Protein AF-A0A2V7RIJ1-F1 (afdb_monomer)

Nearest PDB structures (foldseek):
  3giq-assembly1_A  TM=8.135E-01  e=2.637E-15  Bordetella bronchiseptica
  1m7j-assembly1_A  TM=8.739E-01  e=8.100E-15  Alcaligenes faecalis
  1v4y-assembly1_A  TM=8.938E-01  e=9.046E-14  Alcaligenes faecalis
  1rk5-assembly1_A  TM=8.172E-01  e=2.488E-14  Alcaligenes faecalis
  6x9c-assembly3_B  TM=4.310E-01  e=3.043E-01  Sinorhizobium meliloti SM11

pLDDT: mean 78.29, std 29.38, range [21.95, 98.81]

Structure (mmCIF, N/CA/C/O backbone):
data_AF-A0A2V7RIJ1-F1
#
_entry.id   AF-A0A2V7RIJ1-F1
#
loop_
_atom_site.group_PDB
_atom_site.id
_atom_site.type_symbol
_atom_site.label_atom_id
_atom_site.label_alt_id
_atom_site.label_comp_id
_atom_site.label_asym_id
_atom_site.label_entity_id
_atom_site.label_seq_id
_atom_site.pdbx_PDB_ins_code
_atom_site.Cartn_x
_atom_site.Cartn_y
_atom_site.Cartn_z
_atom_site.occupancy
_atom_site.B_iso_or_equiv
_atom_site.auth_seq_id
_atom_site.auth_comp_id
_atom_site.auth_asym_id
_atom_site.auth_atom_id
_atom_site.pdbx_PDB_model_num
ATOM 1 N N . MET A 1 1 ? 10.942 -0.944 4.677 1.00 46.72 1 MET A N 1
ATOM 2 C CA . MET A 1 1 ? 10.047 -1.442 3.614 1.00 46.72 1 MET A CA 1
ATOM 3 C C . MET A 1 1 ? 9.969 -0.374 2.533 1.00 46.72 1 MET A C 1
ATOM 5 O O . MET A 1 1 ? 9.661 0.764 2.864 1.00 46.72 1 MET A O 1
ATOM 9 N N . GLY A 1 2 ? 10.325 -0.701 1.288 1.00 61.44 2 GLY A N 1
ATOM 10 C CA . GLY A 1 2 ? 10.375 0.238 0.151 1.00 61.44 2 GLY A CA 1
ATOM 11 C C . GLY A 1 2 ? 9.023 0.505 -0.530 1.00 61.44 2 GLY A C 1
ATOM 12 O O . GLY A 1 2 ? 8.982 1.146 -1.577 1.00 61.44 2 GLY A O 1
ATOM 13 N N . GLU A 1 3 ? 7.919 0.020 0.045 1.00 78.12 3 GLU A N 1
ATOM 14 C CA . GLU A 1 3 ? 6.551 0.164 -0.483 1.00 78.12 3 GLU A CA 1
ATOM 15 C C . GLU A 1 3 ? 6.153 1.623 -0.749 1.00 78.12 3 GLU A C 1
ATOM 17 O O . GLU A 1 3 ? 5.535 1.926 -1.767 1.00 78.12 3 GLU A O 1
ATOM 22 N N . GLY A 1 4 ? 6.544 2.536 0.147 1.00 83.19 4 GLY A N 1
ATOM 23 C CA . GLY A 1 4 ? 6.272 3.973 0.018 1.00 83.19 4 GLY A CA 1
ATOM 24 C C . GLY A 1 4 ? 7.165 4.699 -0.992 1.00 83.19 4 GLY A C 1
ATOM 25 O O . GLY A 1 4 ? 6.937 5.876 -1.258 1.00 83.19 4 GLY A O 1
ATOM 26 N N . GLY A 1 5 ? 8.157 4.003 -1.554 1.00 89.56 5 GLY A N 1
ATOM 27 C CA . GLY A 1 5 ? 9.127 4.544 -2.495 1.00 89.56 5 GLY A CA 1
ATOM 28 C C . GLY A 1 5 ? 10.206 5.397 -1.830 1.00 89.56 5 GLY A C 1
ATOM 29 O O . GLY A 1 5 ? 10.651 5.112 -0.713 1.00 89.56 5 GLY A O 1
ATOM 30 N N . THR A 1 6 ? 10.652 6.437 -2.528 1.00 90.81 6 THR A N 1
ATOM 31 C CA . THR A 1 6 ? 11.759 7.294 -2.092 1.00 90.81 6 THR A CA 1
ATOM 32 C C . THR A 1 6 ? 11.301 8.341 -1.070 1.00 90.81 6 THR A C 1
ATOM 34 O O . THR A 1 6 ? 10.175 8.830 -1.146 1.00 90.81 6 THR A O 1
ATOM 37 N N . PRO A 1 7 ? 12.175 8.790 -0.148 1.00 89.69 7 PRO A N 1
ATOM 38 C CA . PRO A 1 7 ? 11.827 9.843 0.815 1.00 89.69 7 PRO A CA 1
ATOM 39 C C . PRO A 1 7 ? 11.742 11.242 0.183 1.00 89.69 7 PRO A C 1
ATOM 41 O O . PRO A 1 7 ? 11.378 12.207 0.849 1.00 89.69 7 PRO A O 1
ATOM 44 N N . VAL A 1 8 ? 12.104 11.363 -1.095 1.00 94.94 8 VAL A N 1
ATOM 45 C CA . VAL A 1 8 ? 12.152 12.614 -1.855 1.00 94.94 8 VAL A CA 1
ATOM 46 C C . VAL A 1 8 ? 11.479 12.440 -3.221 1.00 94.94 8 VAL A C 1
ATOM 48 O O . VAL A 1 8 ? 11.416 11.314 -3.717 1.00 94.94 8 VAL A O 1
ATOM 51 N N . PRO A 1 9 ? 11.001 13.519 -3.867 1.00 96.31 9 PRO A N 1
ATOM 52 C CA . PRO A 1 9 ? 10.514 13.459 -5.245 1.00 96.31 9 PRO A CA 1
ATOM 53 C C . PRO A 1 9 ? 11.580 12.949 -6.226 1.00 96.31 9 PRO A C 1
ATOM 55 O O . PRO A 1 9 ? 12.776 13.089 -5.969 1.00 96.31 9 PRO A O 1
ATOM 58 N N . ALA A 1 10 ? 11.145 12.433 -7.380 1.00 97.25 10 ALA A N 1
ATOM 59 C CA . ALA A 1 10 ? 12.007 11.820 -8.399 1.00 97.25 10 ALA A CA 1
ATOM 60 C C . ALA A 1 10 ? 13.252 12.657 -8.755 1.00 97.25 10 ALA A C 1
ATOM 62 O O . ALA A 1 10 ? 14.366 12.143 -8.779 1.00 97.25 10 ALA A O 1
ATOM 63 N N . SER A 1 11 ? 13.087 13.969 -8.950 1.00 96.81 11 SER A N 1
ATOM 64 C CA . SER A 1 11 ? 14.173 14.889 -9.323 1.00 96.81 11 SER A CA 1
ATOM 65 C C . SER A 1 11 ? 15.230 15.107 -8.236 1.00 96.81 11 SER A C 1
ATOM 67 O O . SER A 1 11 ? 16.309 15.617 -8.524 1.00 96.81 11 SER A O 1
ATOM 69 N N . ARG A 1 12 ? 14.937 14.742 -6.984 1.00 97.75 12 ARG A N 1
ATOM 70 C CA . ARG A 1 12 ? 15.798 14.977 -5.814 1.00 97.75 12 ARG A CA 1
ATOM 71 C C . ARG A 1 12 ? 16.495 13.712 -5.320 1.00 97.75 12 ARG A C 1
ATOM 73 O O . ARG A 1 12 ? 17.303 13.796 -4.397 1.00 97.75 12 ARG A O 1
ATOM 80 N N . ILE A 1 13 ? 16.221 12.560 -5.934 1.00 97.31 13 ILE A N 1
ATOM 81 C CA . ILE A 1 13 ? 16.884 11.288 -5.616 1.00 97.31 13 ILE A CA 1
ATOM 82 C C . ILE A 1 13 ? 18.421 11.407 -5.681 1.00 97.31 13 ILE A C 1
ATOM 84 O O . ILE A 1 13 ? 19.058 10.974 -4.718 1.00 97.31 13 ILE A O 1
ATOM 88 N N . PRO A 1 14 ? 19.044 12.054 -6.693 1.00 97.31 14 PRO A N 1
ATOM 89 C CA . PRO A 1 14 ? 20.505 12.135 -6.758 1.00 97.31 14 PRO A CA 1
ATOM 90 C C . PRO A 1 14 ? 21.103 12.907 -5.578 1.00 97.31 14 PRO A C 1
ATOM 92 O O . PRO A 1 14 ? 22.122 12.516 -5.016 1.00 97.31 14 PRO A O 1
ATOM 95 N N . GLU A 1 15 ? 20.443 13.983 -5.146 1.00 97.50 15 GLU A N 1
ATOM 96 C CA . GLU A 1 15 ? 20.884 14.771 -3.993 1.00 97.50 15 GLU A CA 1
ATOM 97 C C . GLU A 1 15 ? 20.716 14.018 -2.669 1.00 97.50 15 GLU A C 1
ATOM 99 O O . GLU A 1 15 ? 21.531 14.165 -1.750 1.00 97.50 15 GLU A O 1
ATOM 104 N N . TYR A 1 16 ? 19.660 13.206 -2.567 1.00 96.69 16 TYR A N 1
ATOM 105 C CA . TYR A 1 16 ? 19.445 12.330 -1.424 1.00 96.69 16 TYR A CA 1
ATOM 106 C C . TYR A 1 16 ? 20.556 11.277 -1.333 1.00 96.69 16 TYR A C 1
ATOM 108 O O . TYR A 1 16 ? 21.188 11.165 -0.283 1.00 96.69 16 TYR A O 1
ATOM 116 N N . PHE A 1 17 ? 20.877 10.594 -2.436 1.00 96.25 17 PHE A N 1
ATOM 117 C CA . PHE A 1 17 ? 21.990 9.638 -2.486 1.00 96.25 17 PHE A CA 1
ATOM 118 C C . PHE A 1 17 ? 23.332 10.300 -2.174 1.00 96.25 17 PHE A C 1
ATOM 120 O O . PHE A 1 17 ? 24.037 9.832 -1.285 1.00 96.25 17 PHE A O 1
ATOM 127 N N . ALA A 1 18 ? 23.631 11.456 -2.774 1.00 97.06 18 ALA A N 1
ATOM 128 C CA . ALA A 1 18 ? 24.848 12.206 -2.469 1.00 97.06 18 ALA A CA 1
ATOM 129 C C . ALA A 1 18 ? 24.933 12.612 -0.986 1.00 97.06 18 ALA A C 1
ATOM 131 O O . ALA A 1 18 ? 26.020 12.742 -0.425 1.00 97.06 18 ALA A O 1
ATOM 132 N N . THR A 1 19 ? 23.795 12.844 -0.326 1.00 97.38 19 THR A N 1
ATOM 133 C CA . THR A 1 19 ? 23.766 13.134 1.113 1.00 97.38 19 THR A CA 1
ATOM 134 C C . THR A 1 19 ? 24.078 11.897 1.946 1.00 97.38 19 THR A C 1
ATOM 136 O O . THR A 1 19 ? 24.895 12.006 2.860 1.00 97.38 19 THR A O 1
ATOM 139 N N . LEU A 1 20 ? 23.509 10.736 1.607 1.00 96.19 20 LEU A N 1
ATOM 140 C CA . LEU A 1 20 ? 23.839 9.468 2.267 1.00 96.19 20 LEU A CA 1
ATOM 141 C C . LEU A 1 20 ? 25.321 9.106 2.089 1.00 96.19 20 LEU A C 1
ATOM 143 O O . LEU A 1 20 ? 25.975 8.717 3.053 1.00 96.19 20 LEU A O 1
ATOM 147 N N . GLU A 1 21 ? 25.870 9.297 0.888 1.00 96.25 21 GLU A N 1
ATOM 148 C CA . GLU A 1 21 ? 27.288 9.058 0.594 1.00 96.25 21 GLU A CA 1
ATOM 149 C C . GLU A 1 21 ? 28.208 9.969 1.413 1.00 96.25 21 GLU A C 1
ATOM 151 O O . GLU A 1 21 ? 29.161 9.490 2.024 1.00 96.25 21 GLU A O 1
ATOM 156 N N . ARG A 1 22 ? 27.910 11.277 1.481 1.00 97.81 22 ARG A N 1
ATOM 157 C CA . ARG A 1 22 ? 28.704 12.227 2.280 1.00 97.81 22 ARG A CA 1
ATOM 158 C C . ARG A 1 22 ? 28.637 11.945 3.777 1.00 97.81 22 ARG A C 1
ATOM 160 O O . ARG A 1 22 ? 29.628 12.152 4.469 1.00 97.81 22 ARG A O 1
ATOM 167 N N . GLN A 1 23 ? 27.465 11.570 4.287 1.00 97.19 23 GLN A N 1
ATOM 168 C CA . GLN A 1 23 ? 27.281 11.283 5.712 1.00 97.19 23 GLN A CA 1
ATOM 169 C C . GLN A 1 23 ? 27.906 9.943 6.108 1.00 97.19 23 GLN A C 1
ATOM 171 O O . GLN A 1 23 ? 28.326 9.784 7.252 1.00 97.19 23 GLN A O 1
ATOM 176 N N . GLY A 1 24 ? 27.988 9.008 5.160 1.00 96.44 24 GLY A N 1
ATOM 177 C CA . GLY A 1 24 ? 28.301 7.617 5.430 1.00 96.44 24 GLY A CA 1
ATOM 178 C C . GLY A 1 24 ? 27.104 6.910 6.066 1.00 96.44 24 GLY A C 1
ATOM 179 O O . GLY A 1 24 ? 26.489 7.393 7.016 1.00 96.44 24 GLY A O 1
ATOM 180 N N . ILE A 1 25 ? 26.775 5.732 5.548 1.00 96.44 25 ILE A N 1
ATOM 181 C CA . ILE A 1 25 ? 25.744 4.852 6.102 1.00 96.44 25 ILE A CA 1
ATOM 182 C C . ILE A 1 25 ? 26.328 3.463 6.347 1.00 96.44 25 ILE A C 1
ATOM 184 O O . ILE A 1 25 ? 27.273 3.046 5.682 1.00 96.44 25 ILE A O 1
ATOM 188 N N . SER A 1 26 ? 25.782 2.746 7.328 1.00 96.56 26 SER A N 1
ATOM 189 C CA . SER A 1 26 ? 26.314 1.449 7.769 1.00 96.56 26 SER A CA 1
ATOM 190 C C . SER A 1 26 ? 25.997 0.287 6.826 1.00 96.56 26 SER A C 1
ATOM 192 O O . SER A 1 26 ? 26.618 -0.769 6.931 1.00 96.56 26 SER A O 1
ATOM 194 N N . ILE A 1 27 ? 25.029 0.461 5.926 1.00 94.62 27 ILE A N 1
ATOM 195 C CA . ILE A 1 27 ? 24.566 -0.559 4.985 1.00 94.62 27 ILE A CA 1
ATOM 196 C C . ILE A 1 27 ? 24.468 0.029 3.582 1.00 94.62 27 ILE A C 1
ATOM 198 O O . ILE A 1 27 ? 24.229 1.223 3.424 1.00 94.62 27 ILE A O 1
ATOM 202 N N . ASN A 1 28 ? 24.590 -0.821 2.562 1.00 94.00 28 ASN A N 1
ATOM 203 C CA . ASN A 1 28 ? 24.234 -0.428 1.201 1.00 94.00 28 ASN A CA 1
ATOM 204 C C . ASN A 1 28 ? 22.753 -0.030 1.151 1.00 94.00 28 ASN A C 1
ATOM 206 O O . ASN A 1 28 ? 21.915 -0.656 1.805 1.00 94.00 28 ASN A O 1
ATOM 210 N N . PHE A 1 29 ? 22.433 0.985 0.353 1.00 92.81 29 PHE A N 1
ATOM 211 C CA . PHE A 1 29 ? 21.076 1.499 0.223 1.00 92.81 29 PHE A CA 1
ATOM 212 C C . PHE A 1 29 ? 20.599 1.415 -1.224 1.00 92.81 29 PHE A C 1
ATOM 214 O O . PHE A 1 29 ? 21.276 1.871 -2.140 1.00 92.81 29 PHE A O 1
ATOM 221 N N . GLY A 1 30 ? 19.408 0.851 -1.405 1.00 91.56 30 GLY A N 1
ATOM 222 C CA . GLY A 1 30 ? 18.678 0.819 -2.665 1.00 91.56 30 GLY A CA 1
ATOM 223 C C . GLY A 1 30 ? 17.206 1.107 -2.398 1.00 91.56 30 GLY A C 1
ATOM 224 O O . GLY A 1 30 ? 16.693 0.823 -1.313 1.00 91.56 30 GLY A O 1
ATOM 225 N N . THR A 1 31 ? 16.524 1.718 -3.361 1.00 93.50 31 THR A N 1
ATOM 226 C CA . THR A 1 31 ? 15.135 2.146 -3.185 1.00 93.50 31 THR A CA 1
ATOM 227 C C . THR A 1 31 ? 14.350 2.032 -4.484 1.00 93.50 31 THR A C 1
ATOM 229 O O . THR A 1 31 ? 14.890 2.223 -5.574 1.00 93.50 31 THR A O 1
ATOM 232 N N . TYR A 1 32 ? 13.069 1.704 -4.352 1.00 96.44 32 TYR A N 1
ATOM 233 C CA . TYR A 1 32 ? 12.091 1.789 -5.429 1.00 96.44 32 TYR A CA 1
ATOM 234 C C . TYR A 1 32 ? 11.527 3.208 -5.494 1.00 96.44 32 TYR A C 1
ATOM 236 O O . TYR A 1 32 ? 11.519 3.921 -4.490 1.00 96.44 32 TYR A O 1
ATOM 244 N N . PHE A 1 33 ? 10.980 3.597 -6.640 1.00 98.12 33 PHE A N 1
ATOM 245 C CA . PHE A 1 33 ? 10.096 4.753 -6.717 1.00 98.12 33 PHE A CA 1
ATOM 246 C C . PHE A 1 33 ? 8.644 4.279 -6.727 1.00 98.12 33 PHE A C 1
ATOM 248 O O . PHE A 1 33 ? 8.286 3.374 -7.481 1.00 98.12 33 PHE A O 1
ATOM 255 N N . SER A 1 34 ? 7.801 4.855 -5.872 1.00 97.44 34 SER A N 1
ATOM 256 C CA . SER A 1 34 ? 6.425 4.379 -5.739 1.00 97.44 34 SER A CA 1
ATOM 257 C C . SER A 1 34 ? 5.535 4.969 -6.826 1.00 97.44 34 SER A C 1
ATOM 259 O O . SER A 1 34 ? 5.534 6.179 -7.060 1.00 97.44 34 SER A O 1
ATOM 261 N N . GLU A 1 35 ? 4.696 4.133 -7.434 1.00 97.75 35 GLU A N 1
ATOM 262 C CA . GLU A 1 35 ? 3.604 4.573 -8.310 1.00 97.75 35 GLU A CA 1
ATOM 263 C C . GLU A 1 35 ? 2.740 5.640 -7.627 1.00 97.75 35 GLU A C 1
ATOM 265 O O . GLU A 1 35 ? 2.376 6.639 -8.248 1.00 97.75 35 GLU A O 1
ATOM 270 N N . THR A 1 36 ? 2.506 5.505 -6.319 1.00 96.62 36 THR A N 1
ATOM 271 C CA . THR A 1 36 ? 1.724 6.474 -5.548 1.00 96.62 36 THR A CA 1
ATOM 272 C C . THR A 1 36 ? 2.365 7.857 -5.549 1.00 96.62 36 THR A C 1
ATOM 274 O O . THR A 1 36 ? 1.645 8.853 -5.578 1.00 96.62 36 THR A O 1
ATOM 277 N N . GLN A 1 37 ? 3.700 7.954 -5.552 1.00 97.44 37 GLN A N 1
ATOM 278 C CA . GLN A 1 37 ? 4.382 9.248 -5.643 1.00 97.44 37 GLN A CA 1
ATOM 279 C C . GLN A 1 37 ? 4.120 9.912 -7.002 1.00 97.44 37 GLN A C 1
ATOM 281 O O . GLN A 1 37 ? 3.815 11.104 -7.041 1.00 97.44 37 GLN A O 1
ATOM 286 N N . ALA A 1 38 ? 4.173 9.150 -8.103 1.00 98.00 38 ALA A N 1
ATOM 287 C CA . ALA A 1 38 ? 3.841 9.659 -9.436 1.00 98.00 38 ALA A CA 1
ATOM 288 C C . ALA A 1 38 ? 2.364 10.074 -9.532 1.00 98.00 38 ALA A C 1
ATOM 290 O O . ALA A 1 38 ? 2.054 11.177 -9.986 1.00 98.00 38 ALA A O 1
ATOM 291 N N . ARG A 1 39 ? 1.453 9.224 -9.044 1.00 97.69 39 ARG A N 1
ATOM 292 C CA . ARG A 1 39 ? 0.009 9.482 -9.045 1.00 97.69 39 ARG A CA 1
ATOM 293 C C . ARG A 1 39 ? -0.350 10.718 -8.228 1.00 97.69 39 ARG A C 1
ATOM 295 O O . ARG A 1 39 ? -1.073 11.578 -8.720 1.00 97.69 39 ARG A O 1
ATOM 302 N N . VAL A 1 40 ? 0.195 10.863 -7.019 1.00 97.12 40 VAL A N 1
ATOM 303 C CA . VAL A 1 40 ? -0.053 12.036 -6.163 1.00 97.12 40 VAL A CA 1
ATOM 304 C C . VAL A 1 40 ? 0.496 13.318 -6.779 1.00 97.12 40 VAL A C 1
ATOM 306 O O . VAL A 1 40 ? -0.172 14.346 -6.709 1.00 97.12 40 VAL A O 1
ATOM 309 N N . ALA A 1 41 ? 1.663 13.271 -7.425 1.00 97.75 41 ALA A N 1
ATOM 310 C CA . ALA A 1 41 ? 2.236 14.441 -8.086 1.00 97.75 41 ALA A CA 1
ATOM 311 C C . ALA A 1 41 ? 1.367 14.975 -9.243 1.00 97.75 41 ALA A C 1
ATOM 313 O O . ALA A 1 41 ? 1.455 16.155 -9.575 1.00 97.75 41 ALA A O 1
ATOM 314 N N . VAL A 1 42 ? 0.532 14.126 -9.854 1.00 98.25 42 VAL A N 1
ATOM 315 C CA . VAL A 1 42 ? -0.260 14.479 -11.041 1.00 98.25 42 VAL A CA 1
ATOM 316 C C . VAL A 1 42 ? -1.753 14.644 -10.740 1.00 98.25 42 VAL A C 1
ATOM 318 O O . VAL A 1 42 ? -2.359 15.610 -11.198 1.00 98.25 42 VAL A O 1
ATOM 321 N N . LEU A 1 43 ? -2.347 13.724 -9.976 1.00 97.50 43 LEU A N 1
ATOM 322 C CA . LEU A 1 43 ? -3.785 13.666 -9.677 1.00 97.50 43 LEU A CA 1
ATOM 323 C C . LEU A 1 43 ? -4.111 14.085 -8.237 1.00 97.50 43 LEU A C 1
ATOM 325 O O . LEU A 1 43 ? -5.285 14.138 -7.854 1.00 97.50 43 LEU A O 1
ATOM 329 N N . GLY A 1 44 ? -3.099 14.307 -7.396 1.00 96.31 44 GLY A N 1
ATOM 330 C CA . GLY A 1 44 ? -3.298 14.368 -5.955 1.00 96.31 44 GLY A CA 1
ATOM 331 C C . GLY A 1 44 ? -3.869 13.049 -5.423 1.00 96.31 44 GLY A C 1
ATOM 332 O O . GLY A 1 44 ? -3.471 11.958 -5.825 1.00 96.31 44 GLY A O 1
ATOM 333 N N . ARG A 1 45 ? -4.827 13.133 -4.498 1.00 95.12 45 ARG A N 1
ATOM 334 C CA . ARG A 1 45 ? -5.450 11.960 -3.853 1.00 95.12 45 ARG A CA 1
ATOM 335 C C . ARG A 1 45 ? -6.856 11.656 -4.384 1.00 95.12 45 ARG A C 1
ATOM 337 O O . ARG A 1 45 ? -7.703 11.183 -3.627 1.00 95.12 45 ARG A O 1
ATOM 344 N N . SER A 1 46 ? -7.116 11.971 -5.653 1.00 95.62 46 SER A N 1
ATOM 345 C CA . SER A 1 46 ? -8.420 11.765 -6.299 1.00 95.62 46 SER A CA 1
ATOM 346 C C . SER A 1 46 ? -8.658 10.295 -6.679 1.00 95.62 46 SER A C 1
ATOM 348 O O . SER A 1 46 ? -7.746 9.604 -7.153 1.00 95.62 46 SER A O 1
ATOM 350 N N . ALA A 1 47 ? -9.893 9.818 -6.491 1.00 95.56 47 ALA A N 1
ATOM 351 C CA . ALA A 1 47 ? -10.315 8.453 -6.801 1.00 95.56 47 ALA A CA 1
ATOM 352 C C . ALA A 1 47 ? -10.907 8.354 -8.218 1.00 95.56 47 ALA A C 1
ATOM 354 O O . ALA A 1 47 ? -12.058 7.976 -8.416 1.00 95.56 47 ALA A O 1
ATOM 355 N N . ARG A 1 48 ? -10.102 8.706 -9.227 1.00 95.50 48 ARG A N 1
ATOM 356 C CA . ARG A 1 48 ? -10.473 8.627 -10.649 1.00 95.50 48 ARG A CA 1
ATOM 357 C C . ARG A 1 48 ? -9.344 8.071 -11.505 1.00 95.50 48 ARG A C 1
ATOM 359 O O . ARG A 1 48 ? -8.183 8.108 -11.101 1.00 95.50 48 ARG A O 1
ATOM 366 N N . ALA A 1 49 ? -9.665 7.636 -12.716 1.00 96.69 49 ALA A N 1
ATOM 367 C CA . ALA A 1 49 ? -8.645 7.335 -13.713 1.00 96.69 49 ALA A CA 1
ATOM 368 C C . ALA A 1 49 ? -7.908 8.622 -14.162 1.00 96.69 49 ALA A C 1
ATOM 370 O O . ALA A 1 49 ? -8.528 9.695 -14.231 1.00 96.69 49 ALA A O 1
ATOM 371 N N . PRO A 1 50 ? -6.602 8.544 -14.473 1.00 97.94 50 PRO A N 1
ATOM 372 C CA . PRO A 1 50 ? -5.901 9.619 -15.162 1.00 97.94 50 PRO A CA 1
ATOM 373 C C . PRO A 1 50 ? -6.422 9.775 -16.594 1.00 97.94 50 PRO A C 1
ATOM 375 O O . PRO A 1 50 ? -6.750 8.802 -17.270 1.00 97.94 50 PRO A O 1
ATOM 378 N N . SER A 1 51 ? -6.457 11.014 -17.079 1.00 98.38 51 SER A N 1
ATOM 379 C CA . SER A 1 51 ? -6.502 11.291 -18.518 1.00 98.38 51 SER A CA 1
ATOM 380 C C . SER A 1 51 ? -5.202 10.839 -19.194 1.00 98.38 51 SER A C 1
ATOM 382 O O . SER A 1 51 ? -4.185 10.644 -18.528 1.00 98.38 51 SER A O 1
ATOM 384 N N . ALA A 1 52 ? -5.193 10.735 -20.526 1.00 98.31 52 ALA A N 1
ATOM 385 C CA . ALA A 1 52 ? -3.988 10.357 -21.274 1.00 98.31 52 ALA A CA 1
ATOM 386 C C . ALA A 1 52 ? -2.785 11.269 -20.952 1.00 98.31 52 ALA A C 1
ATOM 388 O O . ALA A 1 52 ? -1.710 10.783 -20.615 1.00 98.31 52 ALA A O 1
ATOM 389 N N . ALA A 1 53 ? -2.993 12.591 -20.929 1.00 98.62 53 ALA A N 1
ATOM 390 C CA . ALA A 1 53 ? -1.940 13.556 -20.603 1.00 98.62 53 ALA A CA 1
ATOM 391 C C . ALA A 1 53 ? -1.468 13.479 -19.137 1.00 98.62 53 ALA A C 1
ATOM 393 O O . ALA A 1 53 ? -0.334 13.832 -18.817 1.00 98.62 53 ALA A O 1
ATOM 394 N N . GLU A 1 54 ? -2.328 13.052 -18.212 1.00 98.69 54 GLU A N 1
ATOM 395 C CA . GLU A 1 54 ? -1.930 12.788 -16.825 1.00 98.69 54 GLU A CA 1
ATOM 396 C C . GLU A 1 54 ? -1.115 11.501 -16.713 1.00 98.69 54 GLU A C 1
ATOM 398 O O . GLU A 1 54 ? -0.070 11.504 -16.064 1.00 98.69 54 GLU A O 1
ATOM 403 N N . LEU A 1 55 ? -1.539 10.435 -17.391 1.00 98.81 55 LEU A N 1
ATOM 404 C CA . LEU A 1 55 ? -0.811 9.172 -17.426 1.00 98.81 55 LEU A CA 1
ATOM 405 C C . LEU A 1 55 ? 0.589 9.353 -18.029 1.00 98.81 55 LEU A C 1
ATOM 407 O O . LEU A 1 55 ? 1.566 8.860 -17.468 1.00 98.81 55 LEU A O 1
ATOM 411 N N . ASP A 1 56 ? 0.717 10.131 -19.104 1.00 98.81 56 ASP A N 1
ATOM 412 C CA . ASP A 1 56 ? 2.019 10.448 -19.699 1.00 98.81 56 ASP A CA 1
ATOM 413 C C . ASP A 1 56 ? 2.929 11.223 -18.738 1.00 98.81 56 ASP A C 1
ATOM 415 O O . ASP A 1 56 ? 4.125 10.940 -18.648 1.00 98.81 56 ASP A O 1
ATOM 419 N N . ARG A 1 57 ? 2.372 12.141 -17.937 1.00 98.81 57 ARG A N 1
ATOM 420 C CA . ARG A 1 57 ? 3.136 12.818 -16.877 1.00 98.81 57 ARG A CA 1
ATOM 421 C C . ARG A 1 57 ? 3.577 11.852 -15.777 1.00 98.81 57 ARG A C 1
ATOM 423 O O . ARG A 1 57 ? 4.717 11.940 -15.329 1.00 98.81 57 ARG A O 1
ATOM 430 N N . MET A 1 58 ? 2.723 10.915 -15.362 1.00 98.75 58 MET A N 1
ATOM 431 C CA . MET A 1 58 ? 3.094 9.886 -14.379 1.00 98.75 58 MET A CA 1
ATOM 432 C C . MET A 1 58 ? 4.238 9.003 -14.897 1.00 98.75 58 MET A C 1
ATOM 434 O O . MET A 1 58 ? 5.202 8.755 -14.171 1.00 98.75 58 MET A O 1
ATOM 438 N N . ARG A 1 59 ? 4.176 8.595 -16.172 1.00 98.81 59 ARG A N 1
ATOM 439 C CA . ARG A 1 59 ? 5.239 7.841 -16.859 1.00 98.81 59 ARG A CA 1
ATOM 440 C C . ARG A 1 59 ? 6.552 8.621 -16.909 1.00 98.81 59 ARG A C 1
ATOM 442 O O . ARG A 1 59 ? 7.597 8.061 -16.597 1.00 98.81 59 ARG A O 1
ATOM 449 N N . ALA A 1 60 ? 6.505 9.915 -17.228 1.00 98.81 60 ALA A N 1
ATOM 450 C CA . ALA A 1 60 ? 7.692 10.771 -17.258 1.00 98.81 60 ALA A CA 1
ATOM 451 C C . ALA A 1 60 ? 8.352 10.926 -15.873 1.00 98.81 60 ALA A C 1
ATOM 453 O O . ALA A 1 60 ? 9.580 10.934 -15.761 1.00 98.81 60 ALA A O 1
ATOM 454 N N . ILE A 1 61 ? 7.553 11.010 -14.802 1.00 98.75 61 ILE A N 1
ATOM 455 C CA . ILE A 1 61 ? 8.069 11.040 -13.425 1.00 98.75 61 ILE A CA 1
ATOM 456 C C . ILE A 1 61 ? 8.760 9.714 -13.077 1.00 98.75 61 ILE A C 1
ATOM 458 O O . ILE A 1 61 ? 9.837 9.735 -12.482 1.00 98.75 61 ILE A O 1
ATOM 462 N N . MET A 1 62 ? 8.177 8.577 -13.471 1.00 98.7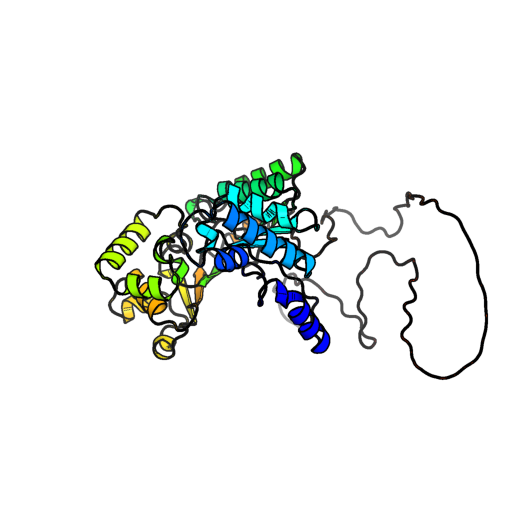5 62 MET A N 1
ATOM 463 C CA . MET A 1 62 ? 8.786 7.259 -13.269 1.00 98.75 62 MET A CA 1
ATOM 464 C C . MET A 1 62 ? 10.110 7.113 -14.037 1.00 98.75 62 MET A C 1
ATOM 466 O O . MET A 1 62 ? 11.108 6.721 -13.439 1.00 98.75 62 MET A O 1
ATOM 470 N N . ASP A 1 63 ? 10.162 7.495 -15.321 1.00 98.69 63 ASP A N 1
ATOM 471 C CA . ASP A 1 63 ? 11.411 7.509 -16.108 1.00 98.69 63 ASP A CA 1
ATOM 472 C C . ASP A 1 63 ? 12.484 8.386 -15.437 1.00 98.69 63 ASP A C 1
ATOM 474 O O . ASP A 1 63 ? 13.622 7.949 -15.259 1.00 98.69 63 ASP A O 1
ATOM 478 N N . THR A 1 64 ? 12.104 9.578 -14.958 1.00 98.69 64 THR A N 1
ATOM 479 C CA . THR A 1 64 ? 13.007 10.467 -14.207 1.00 98.69 64 THR A CA 1
ATOM 480 C C . THR A 1 64 ? 13.565 9.776 -12.961 1.00 98.69 64 THR A C 1
ATOM 482 O O . THR A 1 64 ? 14.767 9.839 -12.709 1.00 98.69 64 THR A O 1
ATOM 485 N N . ALA A 1 65 ? 12.714 9.100 -12.185 1.00 98.50 65 ALA A N 1
ATOM 486 C CA . ALA A 1 65 ? 13.134 8.416 -10.967 1.00 98.50 65 ALA A CA 1
ATOM 487 C C . ALA A 1 65 ? 14.092 7.250 -11.253 1.00 98.50 65 ALA A C 1
ATOM 489 O O . ALA A 1 65 ? 15.094 7.083 -10.557 1.00 98.50 65 ALA A O 1
ATOM 490 N N . MET A 1 66 ? 13.818 6.476 -12.303 1.00 98.25 66 MET A N 1
ATOM 491 C CA . MET A 1 66 ? 14.674 5.372 -12.738 1.00 98.25 66 MET A CA 1
ATOM 492 C C . MET A 1 66 ? 16.043 5.871 -13.209 1.00 98.25 66 MET A C 1
ATOM 494 O O . MET A 1 66 ? 17.067 5.351 -12.773 1.00 98.25 66 MET A O 1
ATOM 498 N N . ARG A 1 67 ? 16.092 6.943 -14.014 1.00 98.25 67 ARG A N 1
ATOM 499 C CA . ARG A 1 67 ? 17.358 7.592 -14.415 1.00 98.25 67 ARG A CA 1
ATOM 500 C C . ARG A 1 67 ? 18.132 8.167 -13.234 1.00 98.25 67 ARG A C 1
ATOM 502 O O . ARG A 1 67 ? 19.355 8.247 -13.289 1.00 98.25 67 ARG A O 1
ATOM 509 N N . ALA A 1 68 ? 17.428 8.557 -12.176 1.00 97.62 68 ALA A N 1
ATOM 510 C CA . ALA A 1 68 ? 18.022 9.045 -10.943 1.00 97.62 68 ALA A CA 1
ATOM 511 C C . ALA A 1 68 ? 18.534 7.927 -10.010 1.00 97.62 68 ALA A C 1
ATOM 513 O O . ALA A 1 68 ? 19.092 8.235 -8.958 1.00 97.62 68 ALA A O 1
ATOM 514 N N . GLY A 1 69 ? 18.379 6.652 -10.390 1.00 95.69 69 GLY A N 1
ATOM 515 C CA . GLY A 1 69 ? 18.933 5.501 -9.675 1.00 95.69 69 GLY A CA 1
ATOM 516 C C . GLY A 1 69 ? 17.931 4.720 -8.821 1.00 95.69 69 GLY A C 1
ATOM 517 O O . GLY A 1 69 ? 18.350 3.943 -7.962 1.00 95.69 69 GLY A O 1
ATOM 518 N N . ALA A 1 70 ? 16.621 4.899 -9.025 1.00 96.56 70 ALA A N 1
ATOM 519 C CA . ALA A 1 70 ? 15.637 3.979 -8.458 1.00 96.56 70 ALA A CA 1
ATOM 520 C C . ALA A 1 70 ? 15.801 2.568 -9.059 1.00 96.56 70 ALA A C 1
ATOM 522 O O . ALA A 1 70 ? 16.062 2.408 -10.248 1.00 96.56 70 ALA A O 1
ATOM 523 N N . MET A 1 71 ? 15.609 1.533 -8.240 1.00 96.25 71 MET A N 1
ATOM 524 C CA . MET A 1 71 ? 15.746 0.125 -8.648 1.00 96.25 71 MET A CA 1
ATOM 525 C C . MET A 1 71 ? 14.546 -0.410 -9.439 1.00 96.25 71 MET A C 1
ATOM 527 O O . MET A 1 71 ? 14.568 -1.535 -9.939 1.00 96.25 71 MET A O 1
ATOM 531 N N . GLY A 1 72 ? 13.463 0.356 -9.509 1.00 97.25 72 GLY A N 1
ATOM 532 C CA . GLY A 1 72 ? 12.211 -0.094 -10.088 1.00 97.25 72 GLY A CA 1
ATOM 533 C C . GLY A 1 72 ? 11.012 0.673 -9.558 1.00 97.25 72 GLY A C 1
ATOM 534 O O . GLY A 1 72 ? 11.145 1.659 -8.827 1.00 97.25 72 GLY A O 1
ATOM 535 N N . MET A 1 73 ? 9.835 0.154 -9.890 1.00 98.25 73 MET A N 1
ATOM 536 C CA . MET A 1 73 ? 8.554 0.683 -9.447 1.00 98.25 73 MET A CA 1
ATOM 537 C C . MET A 1 73 ? 8.021 -0.140 -8.276 1.00 98.25 73 MET A C 1
ATOM 539 O O . MET A 1 73 ? 7.904 -1.358 -8.392 1.00 98.25 73 MET A O 1
ATOM 543 N N . SER A 1 74 ? 7.625 0.519 -7.185 1.00 98.19 74 SER A N 1
ATOM 544 C CA . SER A 1 74 ? 6.838 -0.111 -6.122 1.00 98.19 74 SER A CA 1
ATOM 545 C C . SER A 1 74 ? 5.368 0.311 -6.163 1.00 98.19 74 SER A C 1
ATOM 547 O O . SER A 1 74 ? 5.026 1.416 -6.584 1.00 98.19 74 SER A O 1
ATOM 549 N N . THR A 1 75 ? 4.479 -0.568 -5.708 1.00 98.06 75 THR A N 1
ATOM 550 C CA . THR A 1 75 ? 3.053 -0.275 -5.488 1.00 98.06 75 THR A CA 1
ATOM 551 C C . THR A 1 75 ? 2.615 -0.755 -4.113 1.00 98.06 75 THR A C 1
ATOM 553 O O . THR A 1 75 ? 3.164 -1.723 -3.584 1.00 98.06 75 THR A O 1
ATOM 556 N N . ALA A 1 76 ? 1.606 -0.090 -3.551 1.00 95.69 76 ALA A N 1
ATOM 557 C CA . ALA A 1 76 ? 0.930 -0.529 -2.337 1.00 95.69 76 ALA A CA 1
ATOM 558 C C . ALA A 1 76 ? -0.585 -0.503 -2.552 1.00 95.69 76 ALA A C 1
ATOM 560 O O . ALA A 1 76 ? -1.298 0.356 -2.034 1.00 95.69 76 ALA A O 1
ATOM 561 N N . LEU A 1 77 ? -1.054 -1.439 -3.380 1.00 96.38 77 LEU A N 1
ATOM 562 C CA . LEU A 1 77 ? -2.391 -1.460 -3.985 1.00 96.38 77 LEU A CA 1
ATOM 563 C C . LEU A 1 77 ? -3.521 -1.675 -2.976 1.00 96.38 77 LEU A C 1
ATOM 565 O O . LEU A 1 77 ? -4.684 -1.445 -3.290 1.00 96.38 77 LEU A O 1
ATOM 569 N N . ILE A 1 78 ? -3.181 -2.094 -1.762 1.00 93.12 78 ILE A N 1
ATOM 570 C CA . ILE A 1 78 ? -4.114 -2.214 -0.646 1.00 93.12 78 ILE A CA 1
ATOM 571 C C . ILE A 1 78 ? -4.493 -0.849 -0.039 1.00 93.12 78 ILE A C 1
ATOM 573 O O . ILE A 1 78 ? -5.512 -0.740 0.639 1.00 93.12 78 ILE A O 1
ATOM 577 N N . TYR A 1 79 ? -3.691 0.203 -0.275 1.00 93.38 79 TYR A N 1
ATOM 578 C CA . TYR A 1 79 ? -3.868 1.523 0.337 1.00 93.38 79 TYR A CA 1
ATOM 579 C C . TYR A 1 79 ? -4.205 2.615 -0.691 1.00 93.38 79 TYR A C 1
ATOM 581 O O . TYR A 1 79 ? -3.576 2.711 -1.751 1.00 93.38 79 TYR A O 1
ATOM 589 N N . PRO A 1 80 ? -5.120 3.539 -0.355 1.00 94.25 80 PRO A N 1
ATOM 590 C CA . PRO A 1 80 ? -5.324 4.750 -1.135 1.00 94.25 80 PRO A CA 1
ATOM 591 C C . PRO A 1 80 ? -4.100 5.689 -1.147 1.00 94.25 80 PRO A C 1
ATOM 593 O O . PRO A 1 80 ? -3.502 5.955 -0.096 1.00 94.25 80 PRO A O 1
ATOM 596 N N . PRO A 1 81 ? -3.765 6.307 -2.295 1.00 94.69 81 PRO A N 1
ATOM 597 C CA . PRO A 1 81 ? -4.524 6.311 -3.547 1.00 94.69 81 PRO A CA 1
ATOM 598 C C . PRO A 1 81 ? -4.131 5.212 -4.549 1.00 94.69 81 PRO A C 1
ATOM 600 O O . PRO A 1 81 ? -4.758 5.142 -5.602 1.00 94.69 81 PRO A O 1
ATOM 603 N N . SER A 1 82 ? -3.132 4.371 -4.257 1.00 94.88 82 SER A N 1
ATOM 604 C CA . SER A 1 82 ? -2.699 3.288 -5.162 1.00 94.88 82 SER A CA 1
ATOM 605 C C . SER A 1 82 ? -3.823 2.276 -5.410 1.00 94.88 82 SER A C 1
ATOM 607 O O . SER A 1 82 ? -3.985 1.772 -6.516 1.00 94.88 82 SER A O 1
ATOM 609 N N . SER A 1 83 ? -4.682 2.045 -4.412 1.00 94.94 83 SER A N 1
ATOM 610 C CA . SER A 1 83 ? -5.865 1.184 -4.539 1.00 94.94 83 SER A CA 1
ATOM 611 C C . SER A 1 83 ? -6.862 1.639 -5.610 1.00 94.94 83 SER A C 1
ATOM 613 O O . SER A 1 83 ? -7.673 0.834 -6.063 1.00 94.94 83 SER A O 1
ATOM 615 N N . TYR A 1 84 ? -6.819 2.911 -6.025 1.00 95.50 84 TYR A N 1
ATOM 616 C CA . TYR A 1 84 ? -7.663 3.444 -7.100 1.00 95.50 84 TYR A CA 1
ATOM 617 C C . TYR A 1 84 ? -7.119 3.121 -8.496 1.00 95.50 84 TYR A C 1
ATOM 619 O O . TYR A 1 84 ? -7.862 3.216 -9.472 1.00 95.50 84 TYR A O 1
ATOM 627 N N . ALA A 1 85 ? -5.833 2.774 -8.604 1.00 96.81 85 ALA A N 1
ATOM 628 C CA . ALA A 1 85 ? -5.186 2.507 -9.876 1.00 96.81 85 ALA A CA 1
ATOM 629 C C . ALA A 1 85 ? -5.679 1.183 -10.470 1.00 96.81 85 ALA A C 1
ATOM 631 O O . ALA A 1 85 ? -5.753 0.145 -9.796 1.00 96.81 85 ALA A O 1
ATOM 632 N N . THR A 1 86 ? -5.991 1.223 -11.763 1.00 97.44 86 THR A N 1
ATOM 633 C CA . THR A 1 86 ? -6.356 0.030 -12.536 1.00 97.44 86 THR A CA 1
ATOM 634 C C . THR A 1 86 ? -5.106 -0.734 -12.963 1.00 97.44 86 THR A C 1
ATOM 636 O O . THR A 1 86 ? -4.048 -0.143 -13.158 1.00 97.44 86 THR A O 1
ATOM 639 N N . THR A 1 87 ? -5.219 -2.038 -13.212 1.00 98.38 87 THR A N 1
ATOM 640 C CA . THR A 1 87 ? -4.104 -2.839 -13.744 1.00 98.38 87 THR A CA 1
ATOM 641 C C . THR A 1 87 ? -3.539 -2.260 -15.049 1.00 98.38 87 THR A C 1
ATOM 643 O O . THR A 1 87 ? -2.337 -2.312 -15.282 1.00 98.38 87 THR A O 1
ATOM 646 N N . ALA A 1 88 ? -4.391 -1.695 -15.914 1.00 98.38 88 ALA A N 1
ATOM 647 C CA . ALA A 1 88 ? -3.955 -1.073 -17.164 1.00 98.38 88 ALA A CA 1
ATOM 648 C C . ALA A 1 88 ? -3.113 0.188 -16.918 1.00 98.38 88 ALA A C 1
ATOM 650 O O . ALA A 1 88 ? -2.067 0.344 -17.539 1.00 98.38 88 ALA A O 1
ATOM 651 N N . GLU A 1 89 ? -3.528 1.039 -15.978 1.00 98.25 89 GLU A N 1
ATOM 652 C CA . GLU A 1 89 ? -2.749 2.204 -15.546 1.00 98.25 89 GLU A CA 1
ATOM 653 C C . GLU A 1 89 ? -1.374 1.785 -15.004 1.00 98.25 89 GLU A C 1
ATOM 655 O O . GLU A 1 89 ? -0.351 2.311 -15.441 1.00 98.25 89 GLU A O 1
ATOM 660 N N . LEU A 1 90 ? -1.343 0.785 -14.115 1.00 98.62 90 LEU A N 1
ATOM 661 C CA . LEU A 1 90 ? -0.108 0.276 -13.512 1.00 98.62 90 LEU A CA 1
ATOM 662 C C . LEU A 1 90 ? 0.867 -0.268 -14.564 1.00 98.62 90 LEU A C 1
ATOM 664 O O . LEU A 1 90 ? 2.063 -0.003 -14.477 1.00 98.62 90 LEU A O 1
ATOM 668 N N . VAL A 1 91 ? 0.366 -0.978 -15.580 1.00 98.81 91 VAL A N 1
ATOM 669 C CA . VAL A 1 91 ? 1.186 -1.466 -16.702 1.00 98.81 91 VAL A CA 1
ATOM 670 C C . VAL A 1 91 ? 1.824 -0.317 -17.476 1.00 98.81 91 VAL A C 1
ATOM 672 O O . VAL A 1 91 ? 3.006 -0.390 -17.803 1.00 98.81 91 VAL A O 1
ATOM 675 N N . GLU A 1 92 ? 1.083 0.752 -17.767 1.00 98.62 92 GLU A N 1
ATOM 676 C CA . GLU A 1 92 ? 1.627 1.874 -18.538 1.00 98.62 92 GLU A CA 1
ATOM 677 C C . GLU A 1 92 ? 2.709 2.645 -17.771 1.00 98.62 92 GLU A C 1
ATOM 679 O O . GLU A 1 92 ? 3.708 3.049 -18.372 1.00 98.62 92 GLU A O 1
ATOM 684 N N . VAL A 1 93 ? 2.573 2.788 -16.448 1.00 98.56 93 VAL A N 1
ATOM 685 C CA . VAL A 1 93 ? 3.633 3.367 -15.602 1.00 98.56 93 VAL A CA 1
ATOM 686 C C . VAL A 1 93 ? 4.826 2.413 -15.485 1.00 98.56 93 VAL A C 1
ATOM 688 O O . VAL A 1 93 ? 5.965 2.851 -15.641 1.00 98.56 93 VAL A O 1
ATOM 691 N N . ALA A 1 94 ? 4.591 1.109 -15.298 1.00 98.56 94 ALA A N 1
ATOM 692 C CA . ALA A 1 94 ? 5.644 0.090 -15.242 1.00 98.56 94 ALA A CA 1
ATOM 693 C C . ALA A 1 94 ? 6.504 0.077 -16.518 1.00 98.56 94 ALA A C 1
ATOM 695 O O . ALA A 1 94 ? 7.732 0.048 -16.448 1.00 98.56 94 ALA A O 1
ATOM 696 N N . LYS A 1 95 ? 5.883 0.202 -17.699 1.00 98.56 95 LYS A N 1
ATOM 697 C CA . LYS A 1 95 ? 6.591 0.285 -18.990 1.00 98.56 95 LYS A CA 1
ATOM 698 C C . LYS A 1 95 ? 7.594 1.439 -19.076 1.00 98.56 95 LYS A C 1
ATOM 700 O O . LYS A 1 95 ? 8.513 1.360 -19.883 1.00 98.56 95 LYS A O 1
ATOM 705 N N . ALA A 1 96 ? 7.448 2.499 -18.278 1.00 98.06 96 ALA A N 1
ATOM 706 C CA . ALA A 1 96 ? 8.445 3.570 -18.219 1.00 98.06 96 ALA A CA 1
ATOM 707 C C . ALA A 1 96 ? 9.733 3.138 -17.490 1.00 98.06 96 ALA A C 1
ATOM 709 O O . ALA A 1 96 ? 10.804 3.668 -17.774 1.00 98.06 96 ALA A O 1
ATOM 710 N N . ALA A 1 97 ? 9.649 2.162 -16.581 1.00 97.56 97 ALA A N 1
ATOM 711 C CA . ALA A 1 97 ? 10.791 1.636 -15.835 1.00 97.56 97 ALA A CA 1
ATOM 712 C C . ALA A 1 97 ? 11.471 0.432 -16.506 1.00 97.56 97 ALA A C 1
ATOM 714 O O . ALA A 1 97 ? 12.667 0.211 -16.299 1.00 97.56 97 ALA A O 1
ATOM 715 N N . ALA A 1 98 ? 10.741 -0.332 -17.322 1.00 97.31 98 ALA A N 1
ATOM 716 C CA . ALA A 1 98 ? 11.246 -1.559 -17.938 1.00 97.31 98 ALA A CA 1
ATOM 717 C C . ALA A 1 98 ? 12.520 -1.374 -18.797 1.00 97.31 98 ALA A C 1
ATOM 719 O O . ALA A 1 98 ? 13.475 -2.125 -18.588 1.00 97.31 98 ALA A O 1
ATOM 720 N N . PRO A 1 99 ? 12.634 -0.358 -19.687 1.00 97.31 99 PRO A N 1
ATOM 721 C CA . PRO A 1 99 ? 13.834 -0.164 -20.512 1.00 97.31 99 PRO A CA 1
ATOM 722 C C . PRO A 1 99 ? 15.104 0.155 -19.710 1.00 97.31 99 PRO A C 1
ATOM 724 O O . PRO A 1 99 ? 16.207 0.059 -20.240 1.00 97.31 99 PRO A O 1
ATOM 727 N N . LEU A 1 100 ? 14.947 0.552 -18.444 1.00 97.56 100 LEU A N 1
ATOM 728 C CA . LEU A 1 100 ? 16.029 0.899 -17.523 1.00 97.56 100 LEU A CA 1
ATOM 729 C C . LEU A 1 100 ? 16.364 -0.261 -16.567 1.00 97.56 100 LEU A C 1
ATOM 731 O O . LEU A 1 100 ? 17.102 -0.068 -15.604 1.00 97.56 100 LEU A O 1
ATOM 735 N N . GLY A 1 101 ? 15.831 -1.464 -16.823 1.00 96.25 101 GLY A N 1
ATOM 736 C CA . GLY A 1 101 ? 16.108 -2.670 -16.038 1.00 96.25 101 GLY A CA 1
ATOM 737 C C . GLY A 1 101 ? 15.420 -2.704 -14.672 1.00 96.25 101 GLY A C 1
ATOM 738 O O . GLY A 1 101 ? 15.901 -3.383 -13.767 1.00 96.25 101 GLY A O 1
ATOM 739 N N . GLY A 1 102 ? 14.326 -1.955 -14.497 1.00 96.88 102 GLY A N 1
ATOM 740 C CA . GLY A 1 102 ? 13.614 -1.886 -13.223 1.00 96.88 102 GLY A CA 1
ATOM 741 C C . GLY A 1 102 ? 12.894 -3.181 -12.836 1.00 96.88 102 GLY A C 1
ATOM 742 O O . GLY A 1 102 ? 12.480 -3.966 -13.687 1.00 96.88 102 GLY A O 1
ATOM 743 N N . ILE A 1 103 ? 12.673 -3.355 -11.532 1.00 97.81 103 ILE A N 1
ATOM 744 C CA . ILE A 1 103 ? 11.823 -4.410 -10.955 1.00 97.81 103 ILE A CA 1
ATOM 745 C C . ILE A 1 103 ? 10.446 -3.829 -10.611 1.00 97.81 103 ILE A C 1
ATOM 747 O O . ILE A 1 103 ? 10.349 -2.711 -10.102 1.00 97.81 103 ILE A O 1
ATOM 751 N N . TYR A 1 104 ? 9.374 -4.573 -10.880 1.00 98.50 104 TYR A N 1
ATOM 752 C CA . TYR A 1 104 ? 8.046 -4.251 -10.373 1.00 98.50 104 TYR A CA 1
ATOM 753 C C . TYR A 1 104 ? 7.836 -4.945 -9.029 1.00 98.50 104 TYR A C 1
ATOM 755 O O . TYR A 1 104 ? 7.782 -6.168 -8.957 1.00 98.50 104 TYR A O 1
ATOM 763 N N . ALA A 1 105 ? 7.714 -4.168 -7.960 1.00 98.19 105 ALA A N 1
ATOM 764 C CA . ALA A 1 105 ? 7.487 -4.694 -6.626 1.00 98.19 105 ALA A CA 1
ATOM 765 C C . ALA A 1 105 ? 6.116 -4.269 -6.087 1.00 98.19 105 ALA A C 1
ATOM 767 O O . ALA A 1 105 ? 5.691 -3.122 -6.263 1.00 98.19 105 ALA A O 1
ATOM 768 N N . SER A 1 106 ? 5.389 -5.174 -5.437 1.00 98.25 106 SER A N 1
ATOM 769 C CA . SER A 1 106 ? 4.015 -4.890 -5.023 1.00 98.2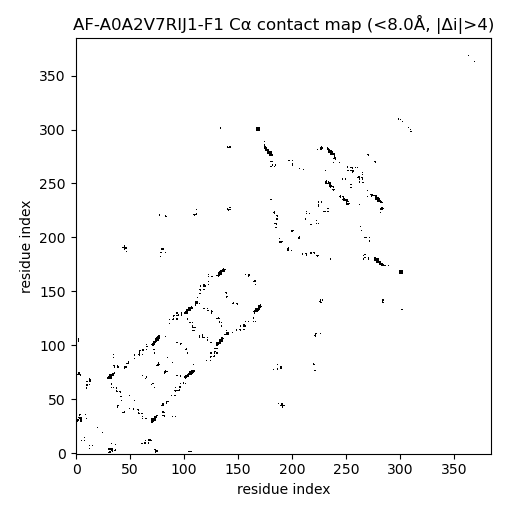5 106 SER A CA 1
ATOM 770 C C . SER A 1 106 ? 3.688 -5.412 -3.639 1.00 98.25 106 SER A C 1
ATOM 772 O O . SER A 1 106 ? 3.789 -6.607 -3.369 1.00 98.25 106 SER A O 1
ATOM 774 N N . HIS A 1 107 ? 3.193 -4.510 -2.795 1.00 97.25 107 HIS A N 1
ATOM 775 C CA . HIS A 1 107 ? 2.219 -4.869 -1.780 1.00 97.25 107 HIS A CA 1
ATOM 776 C C . HIS A 1 107 ? 0.869 -4.953 -2.499 1.00 97.25 107 HIS A C 1
ATOM 778 O O . HIS A 1 107 ? 0.259 -3.939 -2.856 1.00 97.25 107 HIS A O 1
ATOM 784 N N . ILE A 1 108 ? 0.477 -6.195 -2.775 1.00 97.44 108 ILE A N 1
ATOM 785 C CA . ILE A 1 108 ? -0.620 -6.559 -3.673 1.00 97.44 108 ILE A CA 1
ATOM 786 C C . ILE A 1 108 ? -1.987 -6.076 -3.172 1.00 97.44 108 ILE A C 1
ATOM 788 O O . ILE A 1 108 ? -2.163 -5.721 -2.008 1.00 97.44 108 ILE A O 1
ATOM 792 N N . ARG A 1 109 ? -2.971 -6.054 -4.077 1.00 96.06 109 ARG A N 1
ATOM 793 C CA . ARG A 1 109 ? -4.280 -5.412 -3.863 1.00 96.06 109 ARG A CA 1
ATOM 794 C C . ARG A 1 109 ? -5.101 -6.003 -2.717 1.00 96.06 109 ARG A C 1
ATOM 796 O O . ARG A 1 109 ? -5.883 -5.289 -2.096 1.00 96.06 109 ARG A O 1
ATOM 803 N N . GLY A 1 110 ? -4.925 -7.288 -2.439 1.00 93.62 110 GLY A N 1
ATOM 804 C CA . GLY A 1 110 ? -5.575 -7.962 -1.326 1.00 93.62 110 GLY A CA 1
ATOM 805 C C . GLY A 1 110 ? -4.759 -9.162 -0.878 1.00 93.62 110 GLY A C 1
ATOM 806 O O . GLY A 1 110 ? -4.269 -9.929 -1.700 1.00 93.62 110 GLY A O 1
ATOM 807 N N . GLU A 1 111 ? -4.632 -9.325 0.435 1.00 93.94 111 GLU A N 1
ATOM 808 C CA . GLU A 1 111 ? -3.933 -10.462 1.049 1.00 93.94 111 GLU A CA 1
ATOM 809 C C . GLU A 1 111 ? -4.919 -11.465 1.679 1.00 93.94 111 GLU A C 1
ATOM 811 O O . GLU A 1 111 ? -4.506 -12.437 2.305 1.00 93.94 111 GLU A O 1
ATOM 816 N N . GLY A 1 112 ? -6.228 -11.222 1.538 1.00 91.19 112 GLY A N 1
ATOM 817 C CA . GLY A 1 112 ? -7.303 -12.034 2.102 1.00 91.19 112 GLY A CA 1
ATOM 818 C C . GLY A 1 112 ? -7.741 -13.189 1.205 1.00 91.19 112 GLY A C 1
ATOM 819 O O . GLY A 1 112 ? -6.923 -13.945 0.684 1.00 91.19 112 GLY A O 1
ATOM 820 N N . LYS A 1 113 ? -9.058 -13.326 1.012 1.00 90.75 113 LYS A N 1
ATOM 821 C CA . LYS A 1 113 ? -9.642 -14.343 0.120 1.00 90.75 113 LYS A CA 1
ATOM 822 C C . LYS A 1 113 ? -9.266 -14.125 -1.355 1.00 90.75 113 LYS A C 1
ATOM 824 O O . LYS A 1 113 ? -9.311 -15.066 -2.137 1.00 90.75 113 LYS A O 1
ATOM 829 N N . GLU A 1 114 ? -8.864 -12.907 -1.717 1.00 92.06 114 GLU A N 1
ATOM 830 C CA . GLU A 1 114 ? -8.475 -12.471 -3.063 1.00 92.06 114 GLU A CA 1
ATOM 831 C C . GLU A 1 114 ? -6.975 -12.636 -3.368 1.00 92.06 114 GLU A C 1
ATOM 833 O O . GLU A 1 114 ? -6.510 -12.214 -4.427 1.00 92.06 114 GLU A O 1
ATOM 838 N N . VAL A 1 115 ? -6.191 -13.205 -2.446 1.00 95.31 115 VAL A N 1
ATOM 839 C CA . VAL A 1 115 ? -4.720 -13.246 -2.547 1.00 95.31 115 VAL A CA 1
ATOM 840 C C . VAL A 1 115 ? -4.213 -13.887 -3.842 1.00 95.31 115 VAL A C 1
ATOM 842 O O . VAL A 1 115 ? -3.259 -13.393 -4.437 1.00 95.31 115 VAL A O 1
ATOM 845 N N . VAL A 1 116 ? -4.869 -14.944 -4.329 1.00 96.94 116 VAL A N 1
ATOM 846 C CA . VAL A 1 116 ? -4.472 -15.629 -5.572 1.00 96.94 116 VAL A CA 1
ATOM 847 C C . VAL A 1 116 ? -4.664 -14.700 -6.772 1.00 96.94 116 VAL A C 1
ATOM 849 O O . VAL A 1 116 ? -3.764 -14.550 -7.595 1.00 96.94 116 VAL A O 1
ATOM 852 N N . GLN A 1 117 ? -5.808 -14.017 -6.838 1.00 97.31 117 GLN A N 1
ATOM 853 C CA . GLN A 1 117 ? -6.125 -13.052 -7.887 1.00 97.31 117 GLN A CA 1
ATOM 854 C C . GLN A 1 117 ? -5.174 -11.851 -7.843 1.00 97.31 117 GLN A C 1
ATOM 856 O O . GLN A 1 117 ? -4.741 -11.373 -8.888 1.00 97.31 117 GLN A O 1
ATOM 861 N N . ALA A 1 118 ? -4.821 -11.378 -6.647 1.00 97.75 118 ALA A N 1
ATOM 862 C CA . ALA A 1 118 ? -3.921 -10.245 -6.460 1.00 97.75 118 ALA A CA 1
ATOM 863 C C . ALA A 1 118 ? -2.461 -10.580 -6.830 1.00 97.75 118 ALA A C 1
ATOM 865 O O . ALA A 1 118 ? -1.769 -9.746 -7.414 1.00 97.75 118 ALA A O 1
ATOM 866 N N . VAL A 1 119 ? -1.999 -11.808 -6.563 1.00 98.56 119 VAL A N 1
ATOM 867 C CA . VAL A 1 119 ? -0.705 -12.307 -7.066 1.00 98.56 119 VAL A CA 1
ATOM 868 C C . VAL A 1 119 ? -0.728 -12.433 -8.591 1.00 98.56 119 VAL A C 1
ATOM 870 O O . VAL A 1 119 ? 0.205 -11.975 -9.251 1.00 98.56 119 VAL A O 1
ATOM 873 N N . GLY A 1 120 ? -1.810 -12.974 -9.160 1.00 98.62 120 GLY A N 1
ATOM 874 C CA . GLY A 1 120 ? -2.007 -13.034 -10.611 1.00 98.62 120 GLY A CA 1
ATOM 875 C C . GLY A 1 120 ? -1.994 -11.649 -11.269 1.00 98.62 120 GLY A C 1
ATOM 876 O O . GLY A 1 120 ? -1.374 -11.469 -12.315 1.00 98.62 120 GLY A O 1
ATOM 877 N N . GLU A 1 121 ? -2.599 -10.637 -10.635 1.00 98.75 121 GLU A N 1
ATOM 878 C CA . GLU A 1 121 ? -2.531 -9.245 -11.093 1.00 98.75 121 GLU A CA 1
ATOM 879 C C . GLU A 1 121 ? -1.086 -8.727 -11.120 1.00 98.75 121 GLU A C 1
ATOM 881 O O . GLU A 1 121 ? -0.663 -8.150 -12.122 1.00 98.75 121 GLU A O 1
ATOM 886 N N . ALA A 1 122 ? -0.313 -8.952 -10.053 1.00 98.69 122 ALA A N 1
ATOM 887 C CA . ALA A 1 122 ? 1.072 -8.495 -9.988 1.00 98.69 122 ALA A CA 1
ATOM 888 C C . ALA A 1 122 ? 1.952 -9.152 -11.066 1.00 98.69 122 ALA A C 1
ATOM 890 O O . ALA A 1 122 ? 2.739 -8.471 -11.729 1.00 98.69 122 ALA A O 1
ATOM 891 N N . ILE A 1 123 ? 1.767 -10.459 -11.285 1.00 98.81 123 ILE A N 1
ATOM 892 C CA . ILE A 1 123 ? 2.412 -11.218 -12.364 1.00 98.81 123 ILE A CA 1
ATOM 893 C C . ILE A 1 123 ? 2.033 -10.632 -13.726 1.00 98.81 123 ILE A C 1
ATOM 895 O O . ILE A 1 123 ? 2.917 -10.340 -14.528 1.00 98.81 123 ILE A O 1
ATOM 899 N N . ALA A 1 124 ? 0.742 -10.395 -13.969 1.00 98.75 124 ALA A N 1
ATOM 900 C CA . ALA A 1 124 ? 0.261 -9.839 -15.229 1.00 98.75 124 ALA A CA 1
ATOM 901 C C . ALA A 1 124 ? 0.806 -8.426 -15.496 1.00 98.75 124 ALA A C 1
ATOM 903 O O . ALA A 1 124 ? 1.064 -8.081 -16.649 1.00 98.75 124 ALA A O 1
ATOM 904 N N . ILE A 1 125 ? 0.993 -7.600 -14.460 1.00 98.75 125 ILE A N 1
ATOM 905 C CA . ILE A 1 125 ? 1.605 -6.271 -14.599 1.00 98.75 125 ILE A CA 1
ATOM 906 C C . ILE A 1 125 ? 3.061 -6.400 -15.047 1.00 98.75 125 ILE A C 1
ATOM 908 O O . ILE A 1 125 ? 3.433 -5.787 -16.048 1.00 98.75 125 ILE A O 1
ATOM 912 N N . GLY A 1 126 ? 3.862 -7.209 -14.347 1.00 98.25 126 GLY A N 1
ATOM 913 C CA . GLY A 1 126 ? 5.265 -7.425 -14.708 1.00 98.25 126 GLY A CA 1
ATOM 914 C C . GLY A 1 126 ? 5.423 -8.029 -16.099 1.00 98.25 126 GLY A C 1
ATOM 915 O O . GLY A 1 126 ? 6.184 -7.511 -16.911 1.00 98.25 126 GLY A O 1
ATOM 916 N N . GLU A 1 127 ? 4.631 -9.051 -16.423 1.00 98.12 127 GLU A N 1
ATOM 917 C CA . GLU A 1 127 ? 4.631 -9.715 -17.730 1.00 98.12 127 GLU A CA 1
ATOM 918 C C . GLU A 1 127 ? 4.291 -8.737 -18.867 1.00 98.12 127 GLU A C 1
ATOM 920 O O . GLU A 1 127 ? 5.032 -8.633 -19.843 1.00 98.12 127 GLU A O 1
ATOM 925 N N . ARG A 1 128 ? 3.224 -7.938 -18.724 1.00 98.62 128 ARG A N 1
ATOM 926 C CA . ARG A 1 128 ? 2.807 -6.953 -19.743 1.00 98.62 128 ARG A CA 1
ATOM 927 C C . ARG A 1 128 ? 3.743 -5.748 -19.855 1.00 98.62 128 ARG A C 1
ATOM 929 O O . ARG A 1 128 ? 3.737 -5.077 -20.890 1.00 98.62 128 ARG A O 1
ATOM 936 N N . ALA A 1 129 ? 4.488 -5.436 -18.798 1.00 98.19 129 ALA A N 1
ATOM 937 C CA . ALA A 1 129 ? 5.476 -4.362 -18.790 1.00 98.19 129 ALA A CA 1
ATOM 938 C C . ALA A 1 129 ? 6.874 -4.825 -19.228 1.00 98.19 129 ALA A C 1
ATOM 940 O O . ALA A 1 129 ? 7.696 -3.983 -19.577 1.00 98.19 129 ALA A O 1
ATOM 941 N N . GLY A 1 130 ? 7.143 -6.135 -19.226 1.00 97.31 130 GLY A N 1
ATOM 942 C CA . GLY A 1 130 ? 8.475 -6.692 -19.464 1.00 97.31 130 GLY A CA 1
ATOM 943 C C . GLY A 1 130 ? 9.422 -6.511 -18.273 1.00 97.31 130 GLY A C 1
ATOM 944 O O . GLY A 1 130 ? 10.599 -6.226 -18.471 1.00 97.31 130 GLY A O 1
ATOM 945 N N . MET A 1 131 ? 8.914 -6.632 -17.043 1.00 97.56 131 MET A N 1
ATOM 946 C CA . MET A 1 131 ? 9.675 -6.441 -15.802 1.00 97.56 131 MET A CA 1
ATOM 947 C C . MET A 1 131 ? 9.629 -7.688 -14.911 1.00 97.56 131 MET A C 1
ATOM 949 O O . MET A 1 131 ? 8.575 -8.322 -14.808 1.00 97.56 131 MET A O 1
ATOM 953 N N . PRO A 1 132 ? 10.720 -8.005 -14.189 1.00 98.38 132 PRO A N 1
ATOM 954 C CA . PRO A 1 132 ? 10.660 -8.941 -13.075 1.00 98.38 132 PRO A CA 1
ATOM 955 C C . PRO A 1 132 ? 9.695 -8.465 -11.987 1.00 98.38 132 PRO A C 1
ATOM 957 O O . PRO A 1 132 ? 9.534 -7.259 -11.782 1.00 98.38 132 PRO A O 1
ATOM 960 N N . VAL A 1 133 ? 9.107 -9.410 -11.257 1.00 98.50 133 VAL A N 1
ATOM 961 C CA . VAL A 1 133 ? 8.111 -9.159 -10.210 1.00 98.50 133 VAL A CA 1
ATOM 962 C C . VAL A 1 133 ? 8.650 -9.567 -8.840 1.00 98.50 133 VAL A C 1
ATOM 964 O O . VAL A 1 133 ? 9.154 -10.677 -8.687 1.00 98.50 133 VAL A O 1
ATOM 967 N N . GLU A 1 134 ? 8.498 -8.698 -7.84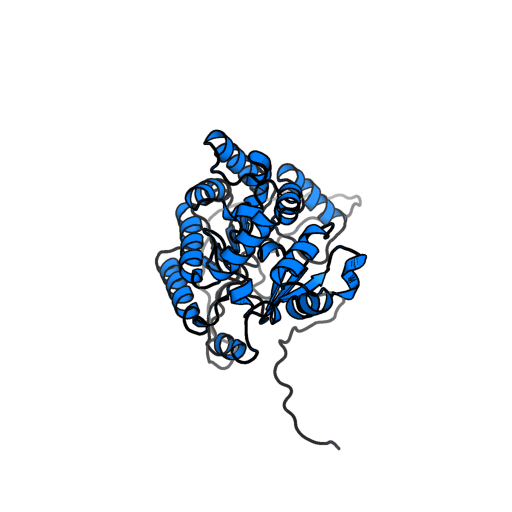1 1.00 98.06 134 GLU A N 1
ATOM 968 C CA . GLU A 1 134 ? 8.666 -9.013 -6.415 1.00 98.06 134 GLU A CA 1
ATOM 969 C C . GLU A 1 134 ? 7.329 -8.803 -5.689 1.00 98.06 134 GLU A C 1
ATOM 971 O O . GLU A 1 134 ? 6.804 -7.689 -5.625 1.00 98.06 134 GLU A O 1
ATOM 976 N N . VAL A 1 135 ? 6.763 -9.865 -5.120 1.00 97.88 135 VAL A N 1
ATOM 977 C CA . VAL A 1 135 ? 5.608 -9.748 -4.222 1.00 97.88 135 VAL A CA 1
ATOM 978 C C . VAL A 1 135 ? 6.116 -9.490 -2.806 1.00 97.88 135 VAL A C 1
ATOM 980 O O . VAL A 1 135 ? 6.740 -10.361 -2.199 1.00 97.88 135 VAL A O 1
ATOM 983 N N . PHE A 1 136 ? 5.843 -8.296 -2.279 1.00 95.12 136 PHE A N 1
ATOM 984 C CA . PHE A 1 136 ? 6.267 -7.925 -0.935 1.00 95.12 136 PHE A CA 1
ATOM 985 C C . PHE A 1 136 ? 5.537 -8.744 0.121 1.00 95.12 136 PHE A C 1
ATOM 987 O O . PHE A 1 136 ? 4.321 -8.938 0.037 1.00 95.12 136 PHE A O 1
ATOM 994 N N . HIS A 1 137 ? 6.294 -9.169 1.137 1.00 93.00 137 HIS A N 1
ATOM 995 C CA . HIS A 1 137 ? 5.828 -9.772 2.383 1.00 93.00 137 HIS A CA 1
ATOM 996 C C . HIS A 1 137 ? 4.617 -10.713 2.221 1.00 93.00 137 HIS A C 1
ATOM 998 O O . HIS A 1 137 ? 3.604 -10.576 2.921 1.00 93.00 137 HIS A O 1
ATOM 1004 N N . LEU A 1 138 ? 4.718 -11.640 1.265 1.00 94.50 138 LEU A N 1
ATOM 1005 C CA . LEU A 1 138 ? 3.650 -12.527 0.824 1.00 94.50 138 LEU A CA 1
ATOM 1006 C C . LEU A 1 138 ? 3.056 -13.300 2.004 1.00 94.50 138 LEU A C 1
ATOM 1008 O O . LEU A 1 138 ? 3.762 -13.949 2.780 1.00 94.50 138 LEU A O 1
ATOM 1012 N N . LYS A 1 139 ? 1.728 -13.254 2.123 1.00 92.00 139 LYS A N 1
ATOM 1013 C CA . LYS A 1 139 ? 0.975 -13.954 3.165 1.00 92.00 139 LYS A CA 1
ATOM 1014 C C . LYS A 1 139 ? -0.451 -14.252 2.709 1.00 92.00 139 LYS A C 1
ATOM 1016 O O . LYS A 1 139 ? -0.972 -13.598 1.815 1.00 92.00 139 LYS A O 1
ATOM 1021 N N . VAL A 1 140 ? -1.095 -15.191 3.402 1.00 92.56 140 VAL A N 1
ATOM 1022 C CA . VAL A 1 140 ? -2.552 -15.379 3.369 1.00 92.56 140 VAL A CA 1
ATOM 1023 C C . VAL A 1 140 ? -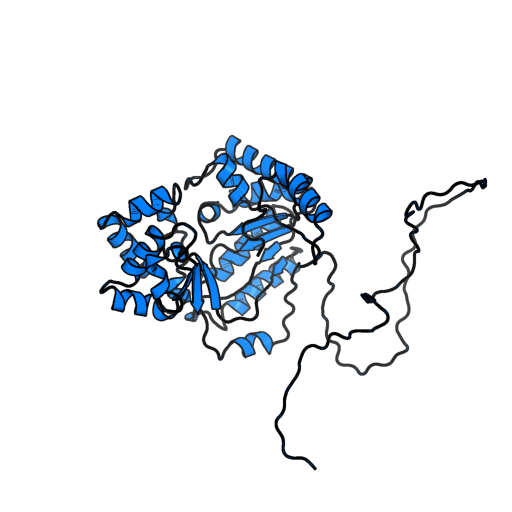3.122 -14.863 4.685 1.00 92.56 140 VAL A C 1
ATOM 1025 O O . VAL A 1 140 ? -2.960 -15.484 5.737 1.00 92.56 140 VAL A O 1
ATOM 1028 N N . ALA A 1 141 ? -3.784 -13.719 4.629 1.00 91.00 141 ALA A N 1
ATOM 1029 C CA . ALA A 1 141 ? -4.403 -13.023 5.748 1.00 91.00 141 ALA A CA 1
ATOM 1030 C C . ALA A 1 141 ? -5.935 -13.199 5.707 1.00 91.00 141 ALA A C 1
ATOM 1032 O O . ALA A 1 141 ? -6.702 -12.241 5.708 1.00 91.00 141 ALA A O 1
ATOM 1033 N N . TYR A 1 142 ? -6.368 -14.462 5.634 1.00 89.62 142 TYR A N 1
ATOM 1034 C CA . TYR A 1 142 ? -7.769 -14.884 5.656 1.00 89.62 142 TYR A CA 1
ATOM 1035 C C . TYR A 1 142 ? -7.871 -16.255 6.325 1.00 89.62 142 TYR A C 1
ATOM 1037 O O . TYR A 1 142 ? -7.420 -17.252 5.759 1.00 89.62 142 TYR A O 1
ATOM 1045 N N . GLN A 1 143 ? -8.433 -16.296 7.537 1.00 86.75 143 GLN A N 1
ATOM 1046 C CA . GLN A 1 143 ? -8.423 -17.494 8.384 1.00 86.75 143 GLN A CA 1
ATOM 1047 C C . GLN A 1 143 ? -9.014 -18.741 7.712 1.00 86.75 143 GLN A C 1
ATOM 1049 O O . GLN A 1 143 ? -8.361 -19.786 7.776 1.00 86.75 143 GLN A O 1
ATOM 1054 N N . PRO A 1 144 ? -10.156 -18.662 7.001 1.00 88.25 144 PRO A N 1
ATOM 1055 C CA . PRO A 1 144 ? -10.696 -19.825 6.297 1.00 88.25 144 PRO A CA 1
ATOM 1056 C C . PRO A 1 144 ? -9.790 -20.349 5.170 1.00 88.25 144 PRO A C 1
ATOM 1058 O O . PRO A 1 144 ? -9.953 -21.484 4.737 1.00 88.25 144 PRO A O 1
ATOM 1061 N N . GLY A 1 145 ? -8.843 -19.537 4.687 1.00 85.88 145 GLY A N 1
ATOM 1062 C CA . GLY A 1 145 ? -7.915 -19.887 3.612 1.00 85.88 145 GLY A CA 1
ATOM 1063 C C . GLY A 1 145 ? -6.530 -20.357 4.066 1.00 85.88 145 GLY A C 1
ATOM 1064 O O . GLY A 1 145 ? -5.704 -20.695 3.212 1.00 85.88 145 GLY A O 1
ATOM 1065 N N . TRP A 1 146 ? -6.226 -20.368 5.368 1.00 86.38 146 TRP A N 1
ATOM 1066 C CA . TRP A 1 146 ? -4.913 -20.810 5.853 1.00 86.38 146 TRP A CA 1
ATOM 1067 C C . TRP A 1 146 ? -4.651 -22.283 5.548 1.00 86.38 146 TRP A C 1
ATOM 1069 O O . TRP A 1 146 ? -5.548 -23.119 5.611 1.00 86.38 146 TRP A O 1
ATOM 1079 N N . GLY A 1 147 ? -3.406 -22.592 5.181 1.00 80.50 147 GLY A N 1
ATOM 1080 C CA . GLY A 1 147 ? -2.998 -23.931 4.752 1.00 80.50 147 GLY A CA 1
ATOM 1081 C C . GLY A 1 147 ? -3.559 -24.380 3.395 1.00 80.50 147 GLY A C 1
ATOM 1082 O O . GLY A 1 147 ? -3.196 -25.461 2.948 1.00 80.50 147 GLY A O 1
ATOM 1083 N N . ILE A 1 148 ? -4.408 -23.572 2.741 1.00 89.00 148 ILE A N 1
ATOM 1084 C CA . ILE A 1 148 ? -5.061 -23.907 1.465 1.00 89.00 148 ILE A CA 1
ATOM 1085 C C . ILE A 1 148 ? -4.637 -22.921 0.375 1.00 89.00 148 ILE A C 1
ATOM 1087 O O . ILE A 1 148 ? -4.038 -23.307 -0.625 1.00 89.00 148 ILE A O 1
ATOM 1091 N N . LEU A 1 149 ? -4.896 -21.623 0.569 1.00 92.75 149 LEU A N 1
ATOM 1092 C CA . LEU A 1 149 ? -4.691 -20.620 -0.484 1.00 92.75 149 LEU A CA 1
ATOM 1093 C C . LEU A 1 149 ? -3.216 -20.420 -0.843 1.00 92.75 149 LEU A C 1
ATOM 1095 O O . LEU A 1 149 ? -2.919 -20.014 -1.962 1.00 92.75 149 LEU A O 1
ATOM 1099 N N . MET A 1 150 ? -2.290 -20.736 0.066 1.00 92.06 150 MET A N 1
ATOM 1100 C CA . MET A 1 150 ? -0.858 -20.628 -0.222 1.00 92.06 150 MET A CA 1
ATOM 1101 C C . MET A 1 150 ? -0.396 -21.657 -1.265 1.00 92.06 150 MET A C 1
ATOM 1103 O O . MET A 1 150 ? 0.503 -21.364 -2.053 1.00 92.06 150 MET A O 1
ATOM 1107 N N . ASP A 1 151 ? -1.031 -22.832 -1.328 1.00 92.38 151 ASP A N 1
ATOM 1108 C CA . ASP A 1 151 ? -0.747 -23.808 -2.384 1.00 92.38 151 ASP A CA 1
ATOM 1109 C C . ASP A 1 151 ? -1.241 -23.292 -3.748 1.00 92.38 151 ASP A C 1
ATOM 1111 O O . ASP A 1 151 ? -0.529 -23.420 -4.744 1.00 92.38 151 ASP A O 1
ATOM 1115 N N . SER A 1 152 ? -2.393 -22.612 -3.792 1.00 95.38 152 SER A N 1
ATOM 1116 C CA . SER A 1 152 ? -2.883 -21.944 -5.009 1.00 95.38 152 SER A CA 1
ATOM 1117 C C . SER A 1 152 ? -1.986 -20.782 -5.443 1.00 95.38 152 SER A C 1
ATOM 1119 O O . SER A 1 152 ? -1.668 -20.662 -6.622 1.00 95.38 152 SER A O 1
ATOM 1121 N N . VAL A 1 153 ? -1.523 -19.952 -4.500 1.00 95.69 153 VAL A N 1
ATOM 1122 C CA . VAL A 1 153 ? -0.549 -18.882 -4.780 1.00 95.69 153 VAL A CA 1
ATOM 1123 C C . VAL A 1 153 ? 0.744 -19.461 -5.353 1.00 95.69 153 VAL A C 1
ATOM 1125 O O . VAL A 1 153 ? 1.279 -18.936 -6.328 1.00 95.69 153 VAL A O 1
ATOM 1128 N N . ARG A 1 154 ? 1.242 -20.567 -4.787 1.00 93.19 154 ARG A N 1
ATOM 1129 C CA . ARG A 1 154 ? 2.416 -21.255 -5.330 1.00 93.19 154 ARG A CA 1
ATOM 1130 C C . ARG A 1 154 ? 2.173 -21.729 -6.754 1.00 93.19 154 ARG A C 1
ATOM 1132 O O . ARG A 1 154 ? 3.034 -21.511 -7.598 1.00 93.19 154 ARG A O 1
ATOM 1139 N N . ALA A 1 155 ? 1.044 -22.386 -7.009 1.00 95.94 155 ALA A N 1
ATOM 1140 C CA . ALA A 1 155 ? 0.718 -22.880 -8.341 1.00 95.94 155 ALA A CA 1
ATOM 1141 C C . ALA A 1 155 ? 0.708 -21.740 -9.373 1.00 95.94 155 ALA A C 1
ATOM 1143 O O . ALA A 1 155 ? 1.262 -21.905 -10.456 1.00 95.94 155 ALA A O 1
ATOM 1144 N N . GLU A 1 156 ? 0.174 -20.571 -9.008 1.00 97.31 156 GLU A N 1
ATOM 1145 C CA . GLU A 1 156 ? 0.176 -19.376 -9.860 1.00 97.31 156 GLU A CA 1
ATOM 1146 C C . GLU A 1 156 ? 1.602 -18.875 -10.161 1.00 97.31 156 GLU A C 1
ATOM 1148 O O . GLU A 1 156 ? 1.955 -18.638 -11.319 1.00 97.31 156 GLU A O 1
ATOM 1153 N N . ILE A 1 157 ? 2.458 -18.780 -9.136 1.00 96.62 157 ILE A N 1
ATOM 1154 C CA . ILE A 1 157 ? 3.866 -18.365 -9.275 1.00 96.62 157 ILE A CA 1
ATOM 1155 C C . ILE A 1 157 ? 4.657 -19.354 -10.143 1.00 96.62 157 ILE A C 1
ATOM 1157 O O . ILE A 1 157 ? 5.405 -18.940 -11.029 1.00 96.62 157 ILE A O 1
ATOM 1161 N N . GLU A 1 158 ? 4.499 -20.658 -9.918 1.00 96.94 158 GLU A N 1
ATOM 1162 C CA . GLU A 1 158 ? 5.195 -21.690 -10.693 1.00 96.94 158 GLU A CA 1
ATOM 1163 C C . GLU A 1 158 ? 4.706 -21.730 -12.145 1.00 96.94 158 GLU A C 1
ATOM 1165 O O . GLU A 1 158 ? 5.518 -21.824 -13.066 1.00 96.94 158 GLU A O 1
ATOM 1170 N N . ALA A 1 159 ? 3.402 -21.556 -12.381 1.00 97.81 159 ALA A N 1
ATOM 1171 C CA . ALA A 1 159 ? 2.860 -21.420 -13.729 1.00 97.81 159 ALA A CA 1
ATOM 1172 C C . ALA A 1 159 ? 3.422 -20.184 -14.452 1.00 97.81 159 ALA A C 1
ATOM 1174 O O . ALA A 1 159 ? 3.641 -20.231 -15.663 1.00 97.81 159 ALA A O 1
ATOM 1175 N N . ALA A 1 160 ? 3.657 -19.079 -13.736 1.00 98.06 160 ALA A N 1
ATOM 1176 C CA . ALA A 1 160 ? 4.270 -17.868 -14.284 1.00 98.06 160 ALA A CA 1
ATOM 1177 C C . ALA A 1 160 ? 5.741 -18.075 -14.648 1.00 98.06 160 ALA A C 1
ATOM 1179 O O . ALA A 1 160 ? 6.162 -17.745 -15.758 1.00 98.06 160 ALA A O 1
ATOM 1180 N N . ARG A 1 161 ? 6.504 -18.721 -13.764 1.00 97.88 161 ARG A N 1
ATOM 1181 C CA . ARG A 1 161 ? 7.899 -19.090 -14.033 1.00 97.88 161 ARG A CA 1
ATOM 1182 C C . ARG A 1 161 ? 8.022 -20.045 -15.216 1.00 97.88 161 ARG A C 1
ATOM 1184 O O . ARG A 1 161 ? 8.891 -19.852 -16.060 1.00 97.88 161 ARG A O 1
ATOM 1191 N N . ALA A 1 162 ? 7.126 -21.027 -15.327 1.00 97.81 162 ALA A N 1
ATOM 1192 C CA . ALA A 1 162 ? 7.119 -21.993 -16.425 1.00 97.81 162 ALA A CA 1
ATOM 1193 C C . ALA A 1 162 ? 6.918 -21.345 -17.807 1.00 97.81 162 ALA A C 1
ATOM 1195 O O . ALA A 1 162 ? 7.428 -21.861 -18.799 1.00 97.81 162 ALA A O 1
ATOM 1196 N N . ARG A 1 163 ? 6.218 -20.202 -17.878 1.00 97.31 163 ARG A N 1
ATOM 1197 C CA . ARG A 1 163 ? 6.054 -19.407 -19.110 1.00 97.31 163 ARG A CA 1
ATOM 1198 C C . ARG A 1 163 ? 7.076 -18.272 -19.268 1.00 97.31 163 ARG A C 1
ATOM 1200 O O . ARG A 1 163 ? 6.958 -17.476 -20.191 1.00 97.31 163 ARG A O 1
ATOM 1207 N N . GLY A 1 164 ? 8.094 -18.215 -18.406 1.00 96.19 164 GLY A N 1
ATOM 1208 C CA . GLY A 1 164 ? 9.225 -17.289 -18.522 1.00 96.19 164 GLY A CA 1
ATOM 1209 C C . GLY A 1 164 ? 9.086 -15.972 -17.756 1.00 96.19 164 GLY A C 1
ATOM 1210 O O . GLY A 1 164 ? 9.947 -15.106 -17.903 1.00 96.19 164 GLY A O 1
ATOM 1211 N N . VAL A 1 165 ? 8.050 -15.803 -16.926 1.00 97.38 165 VAL A N 1
ATOM 1212 C CA . VAL A 1 165 ? 7.925 -14.615 -16.071 1.00 97.38 165 VAL A CA 1
ATOM 1213 C C . VAL A 1 165 ? 8.866 -14.733 -14.879 1.00 97.38 165 VAL A C 1
ATOM 1215 O O . VAL A 1 165 ? 8.825 -15.699 -14.113 1.00 97.38 165 VAL A O 1
ATOM 1218 N N . ASP A 1 166 ? 9.692 -13.708 -14.690 1.00 97.25 166 ASP A N 1
ATOM 1219 C CA . ASP A 1 166 ? 10.652 -13.653 -13.599 1.00 97.25 166 ASP A CA 1
ATOM 1220 C C . ASP A 1 166 ? 10.006 -13.134 -12.301 1.00 97.25 166 ASP A C 1
ATOM 1222 O O . ASP A 1 166 ? 10.072 -11.946 -11.993 1.00 97.25 166 ASP A O 1
ATOM 1226 N N . VAL A 1 167 ? 9.341 -14.020 -11.551 1.00 97.56 167 VAL A N 1
ATOM 1227 C CA . VAL A 1 167 ? 8.602 -13.681 -10.319 1.00 97.56 167 VAL A CA 1
ATOM 1228 C C . VAL A 1 167 ? 9.254 -14.246 -9.051 1.00 97.56 167 VAL A C 1
ATOM 1230 O O . VAL A 1 167 ? 9.664 -15.412 -8.973 1.00 97.56 167 VAL A O 1
ATOM 1233 N N . ALA A 1 168 ? 9.323 -13.402 -8.030 1.00 95.50 168 ALA A N 1
ATOM 1234 C CA . ALA A 1 168 ? 9.886 -13.639 -6.711 1.00 95.50 168 ALA A CA 1
ATOM 1235 C C . ALA A 1 168 ? 8.967 -13.046 -5.624 1.00 95.50 168 ALA A C 1
ATOM 1237 O O . ALA A 1 168 ? 8.006 -12.332 -5.924 1.00 95.50 168 ALA A O 1
ATOM 1238 N N . ALA A 1 169 ? 9.211 -13.415 -4.370 1.00 95.00 169 ALA A N 1
ATOM 1239 C CA . ALA A 1 169 ? 8.455 -12.922 -3.228 1.00 95.00 169 ALA A CA 1
ATOM 1240 C C . ALA A 1 169 ? 9.292 -13.007 -1.949 1.00 95.00 169 ALA A C 1
ATOM 1242 O O . ALA A 1 169 ? 10.059 -13.956 -1.757 1.00 95.00 169 ALA A O 1
ATOM 1243 N N . ASP A 1 170 ? 9.085 -12.056 -1.047 1.00 92.19 170 ASP A N 1
ATOM 1244 C CA . ASP A 1 170 ? 9.683 -12.057 0.284 1.00 92.19 170 ASP A CA 1
ATOM 1245 C C . ASP A 1 170 ? 8.635 -12.291 1.376 1.00 92.19 170 ASP A C 1
ATOM 1247 O O . ASP A 1 170 ? 7.429 -12.226 1.144 1.00 92.19 170 ASP A O 1
ATOM 1251 N N . MET A 1 171 ? 9.103 -12.599 2.585 1.00 89.31 171 MET A N 1
ATOM 1252 C CA . MET A 1 171 ? 8.262 -12.674 3.773 1.00 89.31 171 MET A CA 1
ATOM 1253 C C . MET A 1 171 ? 9.056 -12.305 5.022 1.00 89.31 171 MET A C 1
ATOM 1255 O O . MET A 1 171 ? 10.261 -12.542 5.113 1.00 89.31 171 MET A O 1
ATOM 1259 N N . TYR A 1 172 ? 8.358 -11.786 6.027 1.00 87.38 172 TYR A N 1
ATOM 1260 C CA . TYR A 1 172 ? 8.878 -11.698 7.386 1.00 87.38 172 TYR A CA 1
ATOM 1261 C C . TYR A 1 172 ? 8.391 -12.887 8.223 1.00 87.38 172 TYR A C 1
ATOM 1263 O O . TYR A 1 172 ? 7.296 -13.411 8.027 1.00 87.38 172 TYR A O 1
ATOM 1271 N N . VAL A 1 173 ? 9.192 -13.301 9.205 1.00 89.19 173 VAL A N 1
ATOM 1272 C CA . VAL A 1 173 ? 8.953 -14.509 10.019 1.00 89.19 173 VAL A CA 1
ATOM 1273 C C . VAL A 1 173 ? 8.125 -14.231 11.282 1.00 89.19 173 VAL A C 1
ATOM 1275 O O . VAL A 1 173 ? 8.435 -14.705 12.374 1.00 89.19 173 VAL A O 1
ATOM 1278 N N . TYR A 1 174 ? 7.051 -13.452 11.135 1.00 87.06 174 TYR A N 1
ATOM 1279 C CA . TYR A 1 174 ? 6.138 -13.082 12.222 1.00 87.06 174 TYR A CA 1
ATOM 1280 C C . TYR A 1 174 ? 4.682 -13.343 11.838 1.00 87.06 174 TYR A C 1
ATOM 1282 O O . TYR A 1 174 ? 4.290 -13.222 10.684 1.00 87.06 174 TYR A O 1
ATOM 1290 N N . THR A 1 175 ? 3.857 -13.666 12.834 1.00 86.38 175 THR A N 1
ATOM 1291 C CA . THR A 1 175 ? 2.417 -13.940 12.674 1.00 86.38 175 THR A CA 1
ATOM 1292 C C . THR A 1 175 ? 1.545 -12.681 12.720 1.00 86.38 175 THR A C 1
ATOM 1294 O O . THR A 1 175 ? 0.328 -12.782 12.863 1.00 86.38 175 THR A O 1
ATOM 1297 N N . ALA A 1 176 ? 2.157 -11.499 12.693 1.00 89.94 176 ALA A N 1
ATOM 1298 C CA . ALA A 1 176 ? 1.471 -10.222 12.788 1.00 89.94 176 ALA A CA 1
ATOM 1299 C C . ALA A 1 176 ? 2.125 -9.202 11.855 1.00 89.94 176 ALA A C 1
ATOM 1301 O O . ALA A 1 176 ? 3.351 -9.168 11.735 1.00 89.94 176 ALA A O 1
ATOM 1302 N N . GLY A 1 177 ? 1.293 -8.381 11.217 1.00 91.69 177 GLY A N 1
ATOM 1303 C CA . GLY A 1 177 ? 1.722 -7.268 10.374 1.00 91.69 177 GLY A CA 1
ATOM 1304 C C . GLY A 1 177 ? 1.560 -5.927 11.081 1.00 91.69 177 GLY A C 1
ATOM 1305 O O . GLY A 1 177 ? 0.799 -5.813 12.040 1.00 91.69 177 GLY A O 1
ATOM 1306 N N . GLY A 1 178 ? 2.260 -4.901 10.599 1.00 92.69 178 GLY A N 1
ATOM 1307 C CA . GLY A 1 178 ? 2.140 -3.533 11.101 1.00 92.69 178 GLY A CA 1
ATOM 1308 C C . GLY A 1 178 ? 1.804 -2.559 9.983 1.00 92.69 178 GLY A C 1
ATOM 1309 O O . GLY A 1 178 ? 2.484 -2.536 8.961 1.00 92.69 178 GLY A O 1
ATOM 1310 N N . THR A 1 179 ? 0.766 -1.749 10.175 1.00 94.12 179 THR A N 1
ATOM 1311 C CA . THR A 1 179 ? 0.379 -0.691 9.231 1.00 94.12 179 THR A CA 1
ATOM 1312 C C . THR A 1 179 ? -0.420 0.401 9.944 1.00 94.12 179 THR A C 1
ATOM 1314 O O . THR A 1 179 ? -0.582 0.373 11.165 1.00 94.12 179 THR A O 1
ATOM 1317 N N . GLY A 1 180 ? -0.881 1.398 9.197 1.00 95.44 180 GLY A N 1
ATOM 1318 C CA . GLY A 1 180 ? -1.717 2.463 9.733 1.00 95.44 180 GLY A CA 1
ATOM 1319 C C . GLY A 1 180 ? -3.093 1.954 10.169 1.00 95.44 180 GLY A C 1
ATOM 1320 O O . GLY A 1 180 ? -3.662 1.072 9.524 1.00 95.44 180 GLY A O 1
ATOM 1321 N N . LEU A 1 181 ? -3.639 2.495 11.259 1.00 97.44 181 LEU A N 1
ATOM 1322 C CA . LEU A 1 181 ? -4.978 2.168 11.760 1.00 97.44 181 LEU A CA 1
ATOM 1323 C C . LEU A 1 181 ? -6.064 2.575 10.757 1.00 97.44 181 LEU A C 1
ATOM 1325 O O . LEU A 1 181 ? -7.112 1.940 10.680 1.00 97.44 181 LEU A O 1
ATOM 1329 N N . GLU A 1 182 ? -5.793 3.579 9.924 1.00 95.69 182 GLU A N 1
ATOM 1330 C CA . GLU A 1 182 ? -6.694 4.027 8.866 1.00 95.69 182 GLU A CA 1
ATOM 1331 C C . GLU A 1 182 ? -6.952 2.963 7.781 1.00 95.69 182 GLU A C 1
ATOM 1333 O O . GLU A 1 182 ? -7.917 3.089 7.031 1.00 95.69 182 GLU A O 1
ATOM 1338 N N . ALA A 1 183 ? -6.155 1.885 7.726 1.00 95.38 183 ALA A N 1
ATOM 1339 C CA . ALA A 1 183 ? -6.411 0.727 6.863 1.00 95.38 183 ALA A CA 1
ATOM 1340 C C . ALA A 1 183 ? -7.714 -0.019 7.223 1.00 95.38 183 ALA A C 1
ATOM 1342 O O . ALA A 1 183 ? -8.284 -0.714 6.384 1.00 95.38 183 ALA A O 1
ATOM 1343 N N . THR A 1 184 ? -8.215 0.159 8.452 1.00 97.12 184 THR A N 1
ATOM 1344 C CA . THR A 1 184 ? -9.514 -0.369 8.911 1.00 97.12 184 THR A CA 1
ATOM 1345 C C . THR A 1 184 ? -10.720 0.374 8.322 1.00 97.12 184 THR A C 1
ATOM 1347 O O . THR A 1 184 ? -11.861 -0.011 8.567 1.00 97.12 184 THR A O 1
ATOM 1350 N N . ILE A 1 185 ? -10.484 1.437 7.545 1.00 97.81 185 ILE A N 1
ATOM 1351 C CA . ILE A 1 185 ? -11.518 2.299 6.974 1.00 97.81 185 ILE A CA 1
ATOM 1352 C C . ILE A 1 185 ? -11.614 2.039 5.461 1.00 97.81 185 ILE A C 1
ATOM 1354 O O . ILE A 1 185 ? -10.589 2.160 4.782 1.00 97.81 185 ILE A O 1
ATOM 1358 N N . PRO A 1 186 ? -12.819 1.761 4.919 1.00 97.19 186 PRO A N 1
ATOM 1359 C CA . PRO A 1 186 ? -13.059 1.600 3.487 1.00 97.19 186 PRO A CA 1
ATOM 1360 C C . PRO A 1 186 ? -12.362 2.634 2.594 1.00 97.19 186 PRO A C 1
ATOM 1362 O O . PRO A 1 186 ? -12.418 3.840 2.849 1.00 97.19 186 PRO A O 1
ATOM 1365 N N . SER A 1 187 ? -11.748 2.157 1.506 1.00 95.56 187 SER A N 1
ATOM 1366 C CA . SER A 1 187 ? -10.860 2.935 0.629 1.00 95.56 187 SER A CA 1
ATOM 1367 C C . SER A 1 187 ? -11.453 4.264 0.149 1.00 95.56 187 SER A C 1
ATOM 1369 O O . SER A 1 187 ? -10.749 5.271 0.138 1.00 95.56 187 SER A O 1
ATOM 1371 N N . TRP A 1 188 ? -12.748 4.312 -0.187 1.00 96.44 188 TRP A N 1
ATOM 1372 C CA . TRP A 1 188 ? -13.403 5.528 -0.698 1.00 96.44 188 TRP A CA 1
ATOM 1373 C C . TRP A 1 188 ? -13.361 6.704 0.290 1.00 96.44 188 TRP A C 1
ATOM 1375 O O . TRP A 1 188 ? -13.348 7.865 -0.121 1.00 96.44 188 TRP A O 1
ATOM 1385 N N . ALA A 1 189 ? -13.303 6.433 1.598 1.00 97.56 189 ALA A N 1
ATOM 1386 C CA . ALA A 1 189 ? -13.283 7.478 2.617 1.00 97.56 189 ALA A CA 1
ATOM 1387 C C . ALA A 1 189 ? -11.987 8.307 2.590 1.00 97.56 189 ALA A C 1
ATOM 1389 O O . ALA A 1 189 ? -11.966 9.435 3.089 1.00 97.56 189 ALA A O 1
ATOM 1390 N N . HIS A 1 190 ? -10.922 7.768 1.989 1.00 96.56 190 HIS A N 1
ATOM 1391 C CA . HIS A 1 190 ? -9.599 8.388 1.898 1.00 96.56 190 HIS A CA 1
ATOM 1392 C C . HIS A 1 190 ? -9.437 9.320 0.693 1.00 96.56 190 HIS A C 1
ATOM 1394 O O . HIS A 1 190 ? -8.394 9.970 0.550 1.00 96.56 190 HIS A O 1
ATOM 1400 N N . GLU A 1 191 ? -10.427 9.383 -0.203 1.00 96.62 191 GLU A N 1
ATOM 1401 C CA . GLU A 1 191 ? -10.396 10.288 -1.351 1.00 96.62 191 GLU A CA 1
ATOM 1402 C C . GLU A 1 191 ? -10.247 11.742 -0.889 1.00 96.62 191 GLU A C 1
ATOM 1404 O O . GLU A 1 191 ? -10.962 12.206 -0.003 1.00 96.62 191 GLU A O 1
ATOM 1409 N N . GLY A 1 192 ? -9.320 12.480 -1.497 1.00 95.00 192 GLY A N 1
ATOM 1410 C CA . GLY A 1 192 ? -9.046 13.867 -1.112 1.00 95.00 19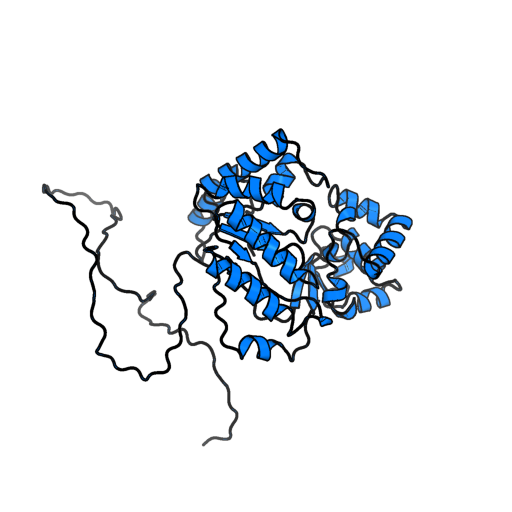2 GLY A CA 1
ATOM 1411 C C . GLY A 1 192 ? -8.170 14.006 0.139 1.00 95.00 192 GLY A C 1
ATOM 1412 O O . GLY A 1 192 ? -7.952 15.119 0.609 1.00 95.00 192 GLY A O 1
ATOM 1413 N N . GLY A 1 193 ? -7.626 12.906 0.670 1.00 94.06 193 GLY A N 1
ATOM 1414 C CA . GLY A 1 193 ? -6.588 12.937 1.701 1.00 94.06 193 GLY A CA 1
ATOM 1415 C C . GLY A 1 193 ? -7.078 13.086 3.137 1.00 94.06 193 GLY A C 1
ATOM 1416 O O . GLY A 1 193 ? -8.250 12.881 3.439 1.00 94.06 193 GLY A O 1
ATOM 1417 N N . ALA A 1 194 ? -6.137 13.397 4.032 1.00 93.06 194 ALA A N 1
ATOM 1418 C CA . ALA A 1 194 ? -6.340 13.329 5.478 1.00 93.06 194 ALA A CA 1
ATOM 1419 C C . ALA A 1 194 ? -7.421 14.295 5.990 1.00 93.06 194 ALA A C 1
ATOM 1421 O O . ALA A 1 194 ? -8.226 13.902 6.829 1.00 93.06 194 ALA A O 1
ATOM 1422 N N . ASP A 1 195 ? -7.485 15.522 5.463 1.00 94.50 195 ASP A N 1
ATOM 1423 C CA . ASP A 1 195 ? -8.526 16.488 5.843 1.00 94.50 195 ASP A CA 1
ATOM 1424 C C . ASP A 1 195 ? -9.916 16.020 5.417 1.00 94.50 195 ASP A C 1
ATOM 1426 O O . ASP A 1 195 ? -10.857 16.059 6.208 1.00 94.50 195 ASP A O 1
ATOM 1430 N N . SER A 1 196 ? -10.029 15.496 4.194 1.00 96.81 196 SER A N 1
ATOM 1431 C CA . SER A 1 196 ? -11.283 14.940 3.685 1.00 96.81 196 SER A CA 1
ATOM 1432 C C . SER A 1 196 ? -11.714 13.714 4.494 1.00 96.81 196 SER A C 1
ATOM 1434 O O . SER A 1 196 ? -12.885 13.589 4.844 1.00 96.81 196 SER A O 1
ATOM 1436 N N . LEU A 1 197 ? -10.772 12.834 4.856 1.00 97.31 197 LEU A N 1
ATOM 1437 C CA . LEU A 1 197 ? -11.037 11.704 5.746 1.00 97.31 197 LEU A CA 1
ATOM 1438 C C . LEU A 1 197 ? -11.537 12.187 7.115 1.00 97.31 197 LEU A C 1
ATOM 1440 O O . LEU A 1 197 ? -12.581 11.727 7.564 1.00 97.31 197 LEU A O 1
ATOM 1444 N N . ARG A 1 198 ? -10.864 13.155 7.752 1.00 96.56 198 ARG A N 1
ATOM 1445 C CA . ARG A 1 198 ? -11.303 13.732 9.037 1.00 96.56 198 ARG A CA 1
ATOM 1446 C C . ARG A 1 198 ? -12.702 14.338 8.956 1.00 96.56 198 ARG A C 1
ATOM 1448 O O . ARG A 1 198 ? -13.534 14.059 9.814 1.00 96.56 198 ARG A O 1
ATOM 1455 N N . ALA A 1 199 ? -12.988 15.112 7.910 1.00 97.88 199 ALA A N 1
ATOM 1456 C CA . ALA A 1 199 ? -14.314 15.686 7.689 1.00 97.88 199 ALA A CA 1
ATOM 1457 C C . ALA A 1 199 ? -15.393 14.598 7.534 1.00 97.88 199 ALA A C 1
ATOM 1459 O O . ALA A 1 199 ? -16.483 14.717 8.093 1.00 97.88 199 ALA A O 1
ATOM 1460 N N . ARG A 1 200 ? -15.081 13.499 6.833 1.00 98.12 200 ARG A N 1
ATOM 1461 C CA . ARG A 1 200 ? -15.977 12.340 6.712 1.00 98.12 200 ARG A CA 1
ATOM 1462 C C . ARG A 1 200 ? -16.185 11.623 8.046 1.00 98.12 200 ARG A C 1
ATOM 1464 O O . ARG A 1 200 ? -17.321 11.304 8.383 1.00 98.12 200 ARG A O 1
ATOM 1471 N N . LEU A 1 201 ? -15.123 11.409 8.820 1.00 98.19 201 LEU A N 1
ATOM 1472 C CA . LEU A 1 201 ? -15.187 10.750 10.130 1.00 98.19 201 LEU A CA 1
ATOM 1473 C C . LEU A 1 201 ? -15.875 11.601 11.208 1.00 98.19 201 LEU A C 1
ATOM 1475 O O . LEU A 1 201 ? -16.337 11.046 12.205 1.00 98.19 201 LEU A O 1
ATOM 1479 N N . ALA A 1 202 ? -15.993 12.916 11.000 1.00 97.81 202 ALA A N 1
ATOM 1480 C CA . ALA A 1 202 ? -16.792 13.810 11.836 1.00 97.81 202 ALA A CA 1
ATOM 1481 C C . ALA A 1 202 ? -18.305 13.723 11.549 1.00 97.81 202 ALA A C 1
ATOM 1483 O O . ALA A 1 202 ? -19.105 14.166 12.370 1.00 97.81 202 ALA A O 1
ATOM 1484 N N . ASN A 1 203 ? -18.721 13.153 10.411 1.00 98.38 203 ASN A N 1
ATOM 1485 C CA . ASN A 1 203 ? -20.128 13.053 10.025 1.00 98.38 203 ASN A CA 1
ATOM 1486 C C . ASN A 1 203 ? -20.758 11.732 10.528 1.00 98.38 203 ASN A C 1
ATOM 1488 O O . ASN A 1 203 ? -20.377 10.655 10.055 1.00 98.38 203 ASN A O 1
ATOM 1492 N N . PRO A 1 204 ? -21.774 11.772 11.416 1.00 98.06 204 PRO A N 1
ATOM 1493 C CA . PRO A 1 204 ? -22.389 10.565 11.977 1.00 98.06 204 PRO A CA 1
ATOM 1494 C C . PRO A 1 204 ? -23.021 9.627 10.940 1.00 98.06 204 PRO A C 1
ATOM 1496 O O . PRO A 1 204 ? -22.924 8.408 11.079 1.00 98.06 204 PRO A O 1
ATOM 1499 N N . ALA A 1 205 ? -23.631 10.169 9.880 1.00 98.50 205 ALA A N 1
ATOM 1500 C CA . ALA A 1 205 ? -24.241 9.360 8.824 1.00 98.50 205 ALA A CA 1
ATOM 1501 C C . ALA A 1 205 ? -23.176 8.600 8.019 1.00 98.50 205 ALA A C 1
ATOM 1503 O O . ALA A 1 205 ? -23.363 7.435 7.668 1.00 98.50 205 ALA A O 1
ATOM 1504 N N . ILE A 1 206 ? -22.021 9.232 7.788 1.00 98.50 206 ILE A N 1
ATOM 1505 C CA . ILE A 1 206 ? -20.887 8.578 7.130 1.00 98.50 206 ILE A CA 1
ATOM 1506 C C . ILE A 1 206 ? -20.304 7.486 8.027 1.00 98.50 206 ILE A C 1
ATOM 1508 O O . ILE A 1 206 ? -20.061 6.384 7.543 1.00 98.50 206 ILE A O 1
ATOM 1512 N N . ARG A 1 207 ? -20.144 7.730 9.332 1.00 98.56 207 ARG A N 1
ATOM 1513 C CA . ARG A 1 207 ? -19.688 6.691 10.273 1.00 98.56 207 ARG A CA 1
ATOM 1514 C C . ARG A 1 207 ? -20.620 5.483 10.283 1.00 98.56 207 ARG A C 1
ATOM 1516 O O . ARG A 1 207 ? -20.142 4.355 10.236 1.00 98.56 207 ARG A O 1
ATOM 1523 N N . ALA A 1 208 ? -21.937 5.702 10.299 1.00 98.44 208 ALA A N 1
ATOM 1524 C CA . ALA A 1 208 ? -22.918 4.620 10.228 1.00 98.44 208 ALA A CA 1
ATOM 1525 C C . ALA A 1 208 ? -22.752 3.783 8.949 1.00 98.44 208 ALA A C 1
ATOM 1527 O O . ALA A 1 208 ? -22.714 2.554 9.018 1.00 98.44 208 ALA A O 1
ATOM 1528 N N . ARG A 1 209 ? -22.557 4.442 7.800 1.00 98.25 209 ARG A N 1
ATOM 1529 C CA . ARG A 1 209 ? -22.252 3.771 6.533 1.00 98.25 209 ARG A CA 1
ATOM 1530 C C . ARG A 1 209 ? -20.944 2.974 6.598 1.00 98.25 209 ARG A C 1
ATOM 1532 O O . ARG A 1 209 ? -20.944 1.808 6.222 1.00 98.25 209 ARG A O 1
ATOM 1539 N N . LEU A 1 210 ? -19.855 3.568 7.092 1.00 98.50 210 LEU A N 1
ATOM 1540 C CA . LEU A 1 210 ? -18.553 2.896 7.206 1.00 98.50 210 LEU A CA 1
ATOM 1541 C C . LEU A 1 210 ? -18.640 1.650 8.093 1.00 98.50 210 LEU A C 1
ATOM 1543 O O . LEU A 1 210 ? -18.114 0.607 7.724 1.00 98.50 210 LEU A O 1
ATOM 1547 N N . LYS A 1 211 ? -19.356 1.725 9.221 1.00 98.00 211 LYS A N 1
ATOM 1548 C CA . LYS A 1 211 ? -19.590 0.567 10.098 1.00 98.00 211 LY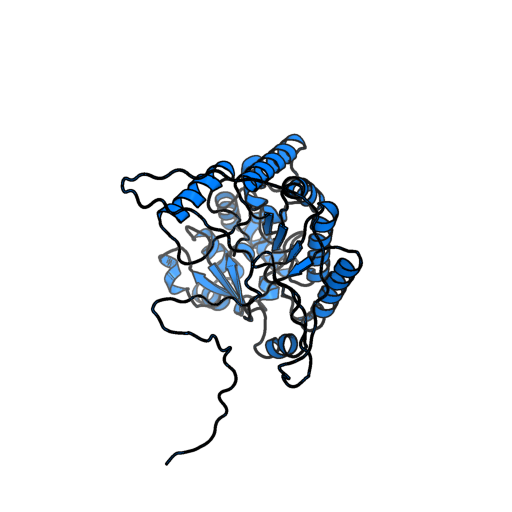S A CA 1
ATOM 1549 C C . LYS A 1 211 ? -20.353 -0.551 9.396 1.00 98.00 211 LYS A C 1
ATOM 1551 O O . LYS A 1 211 ? -19.986 -1.712 9.537 1.00 98.00 211 LYS A O 1
ATOM 1556 N N . ASN A 1 212 ? -21.374 -0.209 8.610 1.00 98.00 212 ASN A N 1
ATOM 1557 C CA . ASN A 1 212 ? -22.092 -1.195 7.808 1.00 98.00 212 ASN A CA 1
ATOM 1558 C C . ASN A 1 212 ? -21.195 -1.821 6.725 1.00 98.00 212 ASN A C 1
ATOM 1560 O O . ASN A 1 212 ? -21.251 -3.021 6.488 1.00 98.00 212 ASN A O 1
ATOM 1564 N N . GLU A 1 213 ? -20.342 -1.038 6.069 1.00 97.50 213 GLU A N 1
ATOM 1565 C CA . GLU A 1 213 ? -19.416 -1.550 5.049 1.00 97.50 213 GLU A CA 1
ATOM 1566 C C . GLU A 1 213 ? -18.275 -2.398 5.640 1.00 97.50 213 GLU A C 1
ATOM 1568 O O . GLU A 1 213 ? -17.790 -3.312 4.980 1.00 97.50 213 GLU A O 1
ATOM 1573 N N . ILE A 1 214 ? -17.878 -2.171 6.897 1.00 96.75 214 ILE A N 1
ATOM 1574 C CA . ILE A 1 214 ? -16.932 -3.050 7.606 1.00 96.75 214 ILE A CA 1
ATOM 1575 C C . ILE A 1 214 ? -17.490 -4.477 7.732 1.00 96.75 214 ILE A C 1
ATOM 1577 O O . ILE A 1 214 ? -16.725 -5.436 7.652 1.00 96.75 214 ILE A O 1
ATOM 1581 N N . THR A 1 215 ? -18.804 -4.637 7.915 1.00 93.50 215 THR A N 1
ATOM 1582 C CA . THR A 1 215 ? -19.439 -5.958 8.064 1.00 93.50 215 THR A CA 1
ATOM 1583 C C . THR A 1 215 ? -19.894 -6.554 6.735 1.00 93.50 215 THR A C 1
ATOM 1585 O O . THR A 1 215 ? -19.805 -7.763 6.544 1.00 93.50 215 THR A O 1
ATOM 1588 N N . THR A 1 216 ? -20.373 -5.721 5.811 1.00 94.94 216 THR A N 1
ATOM 1589 C CA . THR A 1 216 ? -20.942 -6.164 4.523 1.00 94.94 216 THR A CA 1
ATOM 1590 C C . THR A 1 216 ? -19.933 -6.179 3.372 1.00 94.94 216 THR A C 1
ATOM 1592 O O . THR A 1 216 ? -20.200 -6.773 2.329 1.00 94.94 216 THR A O 1
ATOM 1595 N N . GLY A 1 217 ? -18.756 -5.582 3.571 1.00 93.69 217 GLY A N 1
ATOM 1596 C CA . GLY A 1 217 ? -17.739 -5.375 2.546 1.00 93.69 217 GLY A CA 1
ATOM 1597 C C . GLY A 1 217 ? -17.888 -4.030 1.828 1.00 93.69 217 GLY A C 1
ATOM 1598 O O . GLY A 1 217 ? -18.962 -3.430 1.782 1.00 93.69 217 GLY A O 1
ATOM 1599 N N . SER A 1 218 ? -16.786 -3.557 1.240 1.00 94.31 218 SER A N 1
ATOM 1600 C CA . SER A 1 218 ? -16.748 -2.337 0.427 1.00 94.31 218 SER A CA 1
ATOM 1601 C C . SER A 1 218 ? -15.951 -2.599 -0.858 1.00 94.31 218 SER A C 1
ATOM 1603 O O . SER A 1 218 ? -14.880 -3.212 -0.783 1.00 94.31 218 SER A O 1
ATOM 1605 N N . PRO A 1 219 ? -16.435 -2.186 -2.045 1.00 89.94 219 PRO A N 1
ATOM 1606 C CA . PRO A 1 219 ? -15.729 -2.418 -3.302 1.00 89.94 219 PRO A CA 1
ATOM 1607 C C . PRO A 1 219 ? -14.299 -1.863 -3.289 1.00 89.94 219 PRO A C 1
ATOM 1609 O O . PRO A 1 219 ? -14.071 -0.705 -2.942 1.00 89.94 219 PRO A O 1
ATOM 1612 N N . GLY A 1 220 ? -13.329 -2.686 -3.697 1.00 85.12 220 GLY A N 1
ATOM 1613 C CA . GLY A 1 220 ? -11.921 -2.279 -3.773 1.00 85.12 220 GLY A CA 1
ATOM 1614 C C . GLY A 1 220 ? -11.241 -2.060 -2.415 1.00 85.12 220 GLY A C 1
ATOM 1615 O O . GLY A 1 220 ? -10.180 -1.437 -2.359 1.00 85.12 220 GLY A O 1
ATOM 1616 N N . TRP A 1 221 ? -11.836 -2.548 -1.325 1.00 92.69 221 TRP A N 1
ATOM 1617 C CA . TRP A 1 221 ? -11.233 -2.541 0.003 1.00 92.69 221 TRP A CA 1
ATOM 1618 C C . TRP A 1 221 ? -11.125 -3.966 0.541 1.00 92.69 221 TRP A C 1
ATOM 1620 O O . TRP A 1 221 ? -12.111 -4.699 0.613 1.00 92.69 221 TRP A O 1
ATOM 1630 N N . TRP A 1 222 ? -9.911 -4.349 0.927 1.00 88.31 222 TRP A N 1
ATOM 1631 C CA . TRP A 1 222 ? -9.670 -5.585 1.656 1.00 88.31 222 TRP A CA 1
ATOM 1632 C C . TRP A 1 222 ? -9.839 -5.345 3.159 1.00 88.31 222 TRP A C 1
ATOM 1634 O O . TRP A 1 222 ? -9.268 -4.411 3.725 1.00 88.31 222 TRP A O 1
ATOM 1644 N N . ASN A 1 223 ? -10.618 -6.206 3.812 1.00 92.25 223 ASN A N 1
ATOM 1645 C CA . ASN A 1 223 ? -10.982 -6.035 5.210 1.00 92.25 223 ASN A CA 1
ATOM 1646 C C . ASN A 1 223 ? -9.891 -6.564 6.156 1.00 92.25 223 ASN A C 1
ATOM 1648 O O . ASN A 1 223 ? -9.892 -7.725 6.567 1.00 92.25 223 ASN A O 1
ATOM 1652 N N . ILE A 1 224 ? -8.980 -5.678 6.559 1.00 93.19 224 ILE A N 1
ATOM 1653 C CA . ILE A 1 224 ? -7.909 -6.009 7.510 1.00 93.19 224 ILE A CA 1
ATOM 1654 C C . ILE A 1 224 ? -8.432 -6.365 8.917 1.00 93.19 224 ILE A C 1
ATOM 1656 O O . ILE A 1 224 ? -7.733 -7.020 9.691 1.00 93.19 224 ILE A O 1
ATOM 1660 N N . ILE A 1 225 ? -9.662 -5.967 9.264 1.00 95.31 225 ILE A N 1
ATOM 1661 C CA . ILE A 1 225 ? -10.273 -6.299 10.560 1.00 95.31 225 ILE A CA 1
ATOM 1662 C C . ILE A 1 225 ? -10.649 -7.782 10.590 1.00 95.31 225 ILE A C 1
ATOM 1664 O O . ILE A 1 225 ? -10.353 -8.468 11.567 1.00 95.31 225 ILE A O 1
ATOM 1668 N N . GLU A 1 226 ? -11.240 -8.295 9.507 1.00 92.44 226 GLU A N 1
ATOM 1669 C CA . GLU A 1 226 ? -11.497 -9.732 9.336 1.00 92.44 226 GLU A CA 1
ATOM 1670 C C . GLU A 1 226 ? -10.184 -10.521 9.396 1.00 92.44 226 GLU A C 1
ATOM 1672 O O . GLU A 1 226 ? -10.083 -11.521 10.106 1.00 92.44 226 GLU A O 1
ATOM 1677 N N . ALA A 1 227 ? -9.148 -10.024 8.717 1.00 90.00 227 ALA A N 1
ATOM 1678 C CA . ALA A 1 227 ? -7.830 -10.644 8.712 1.00 90.00 227 ALA A CA 1
ATOM 1679 C C . ALA A 1 227 ? -7.196 -10.748 10.108 1.00 90.00 227 ALA A C 1
ATOM 1681 O O . ALA A 1 227 ? -6.477 -11.708 10.380 1.00 90.00 227 ALA A O 1
ATOM 1682 N N . ALA A 1 228 ? -7.468 -9.786 10.993 1.00 92.31 228 ALA A N 1
ATOM 1683 C CA . ALA A 1 228 ? -7.020 -9.791 12.385 1.00 92.31 228 ALA A CA 1
ATOM 1684 C C . ALA A 1 228 ? -7.920 -10.628 13.321 1.00 92.31 228 ALA A C 1
ATOM 1686 O O . ALA A 1 228 ? -7.676 -10.680 14.523 1.00 92.31 228 ALA A O 1
ATOM 1687 N N . GLY A 1 229 ? -8.973 -11.272 12.805 1.00 90.81 229 GLY A N 1
ATOM 1688 C CA . GLY A 1 229 ? -9.946 -11.993 13.630 1.00 90.81 229 GLY A CA 1
ATOM 1689 C C . GLY A 1 229 ? -10.839 -11.071 14.468 1.00 90.81 229 GLY A C 1
ATOM 1690 O O . GLY A 1 229 ? -11.362 -11.496 15.496 1.00 90.81 229 GLY A O 1
ATOM 1691 N N . GLY A 1 230 ? -11.011 -9.815 14.045 1.00 94.50 230 GLY A N 1
ATOM 1692 C CA . GLY A 1 230 ? -11.783 -8.792 14.747 1.00 94.50 230 GLY A CA 1
ATOM 1693 C C . GLY A 1 230 ? -10.924 -7.761 15.485 1.00 94.50 230 GLY A C 1
ATOM 1694 O O . GLY A 1 230 ? -9.694 -7.767 15.438 1.00 94.50 230 GLY A O 1
ATOM 1695 N N . TRP A 1 231 ? -11.592 -6.847 16.192 1.00 97.38 231 TRP A N 1
ATOM 1696 C CA . TRP A 1 231 ? -10.959 -5.712 16.878 1.00 97.38 231 TRP A CA 1
ATOM 1697 C C . TRP A 1 231 ? -10.045 -6.105 18.049 1.00 97.38 231 TRP A C 1
ATOM 1699 O O . TRP A 1 231 ? -9.183 -5.316 18.440 1.00 97.38 231 TRP A O 1
ATOM 1709 N N . ASP A 1 232 ? -10.200 -7.315 18.592 1.00 96.38 232 ASP A N 1
ATOM 1710 C CA . ASP A 1 232 ? -9.302 -7.882 19.605 1.00 96.38 232 ASP A CA 1
ATOM 1711 C C . ASP A 1 232 ? -7.913 -8.218 19.046 1.00 96.38 232 ASP A C 1
ATOM 1713 O O . ASP A 1 232 ? -6.931 -8.205 19.785 1.00 96.38 232 ASP A O 1
ATOM 1717 N N . GLY A 1 233 ? -7.804 -8.473 17.739 1.00 95.31 233 GLY A N 1
ATOM 1718 C CA . GLY A 1 233 ? -6.530 -8.741 17.074 1.00 95.31 233 GLY A CA 1
ATOM 1719 C C . GLY A 1 233 ? -5.770 -7.490 16.639 1.00 95.31 233 GLY A C 1
ATOM 1720 O O . GLY A 1 233 ? -4.695 -7.615 16.054 1.00 95.31 233 GLY A O 1
ATOM 1721 N N . ILE A 1 234 ? -6.301 -6.291 16.898 1.00 97.94 234 ILE A N 1
ATOM 1722 C CA . ILE A 1 234 ? -5.705 -5.021 16.465 1.00 97.94 234 ILE A CA 1
ATOM 1723 C C . ILE A 1 234 ? -5.189 -4.271 17.687 1.00 97.94 234 ILE A C 1
ATOM 1725 O O . ILE A 1 234 ? -5.980 -3.814 18.507 1.00 97.94 234 ILE A O 1
ATOM 1729 N N . VAL A 1 235 ? -3.871 -4.118 17.796 1.00 98.44 235 VAL A N 1
ATOM 1730 C CA . VAL A 1 235 ? -3.197 -3.444 18.915 1.00 98.44 235 VAL A CA 1
ATOM 1731 C C . VAL A 1 235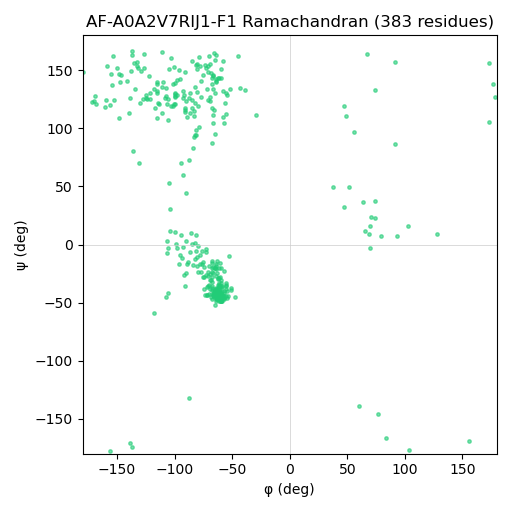 ? -2.700 -2.075 18.474 1.00 98.44 235 VAL A C 1
ATOM 1733 O O . VAL A 1 235 ? -1.941 -1.968 17.510 1.00 98.44 235 VAL A O 1
ATOM 1736 N N . LEU A 1 236 ? -3.087 -1.024 19.195 1.00 98.38 236 LEU A N 1
ATOM 1737 C CA . LEU A 1 236 ? -2.577 0.324 18.962 1.00 98.38 236 LEU A CA 1
ATOM 1738 C C . LEU A 1 236 ? -1.116 0.410 19.420 1.00 98.38 236 LEU A C 1
ATOM 1740 O O . LEU A 1 236 ? -0.824 0.149 20.583 1.00 98.38 236 LEU A O 1
ATOM 1744 N N . VAL A 1 237 ? -0.198 0.810 18.539 1.00 96.44 237 VAL A N 1
ATOM 1745 C CA . VAL A 1 237 ? 1.235 0.930 18.874 1.00 96.44 237 VAL A CA 1
ATOM 1746 C C . VAL A 1 237 ? 1.674 2.373 19.026 1.00 96.44 237 VAL A C 1
ATOM 1748 O O . VAL A 1 237 ? 2.435 2.686 19.933 1.00 96.44 237 VAL A O 1
ATOM 1751 N N . ASN A 1 238 ? 1.214 3.255 18.143 1.00 94.94 238 ASN A N 1
ATOM 1752 C CA . ASN A 1 238 ? 1.542 4.670 18.234 1.00 94.94 238 ASN A CA 1
ATOM 1753 C C . ASN A 1 238 ? 0.308 5.492 17.893 1.00 94.94 238 ASN A C 1
ATOM 1755 O O . ASN A 1 238 ? -0.149 5.488 16.748 1.00 94.94 238 ASN A O 1
ATOM 1759 N N . ALA A 1 239 ? -0.206 6.201 18.894 1.00 95.06 239 ALA A N 1
ATOM 1760 C CA . ALA A 1 239 ? -1.425 6.985 18.752 1.00 95.06 239 ALA A CA 1
ATOM 1761 C C . ALA A 1 239 ? -1.219 8.293 17.971 1.00 95.06 239 ALA A C 1
ATOM 1763 O O . ALA A 1 239 ? -2.198 8.931 17.592 1.00 95.06 239 ALA A O 1
ATOM 1764 N N . ARG A 1 240 ? 0.038 8.730 17.782 1.00 94.88 240 ARG A N 1
ATOM 1765 C CA . ARG A 1 240 ? 0.414 10.028 17.187 1.00 94.88 240 ARG A CA 1
ATOM 1766 C C . ARG A 1 240 ? -0.373 11.208 17.770 1.00 94.88 240 ARG A C 1
ATOM 1768 O O . ARG A 1 240 ? -0.661 12.185 17.084 1.00 94.88 240 ARG A O 1
ATOM 1775 N N . ASN A 1 241 ? -0.732 11.096 19.047 1.00 95.88 241 ASN A N 1
ATOM 1776 C CA . ASN A 1 241 ? -1.425 12.110 19.825 1.00 95.88 241 ASN A CA 1
ATOM 1777 C C . ASN A 1 241 ? -1.128 11.881 21.322 1.00 95.88 241 ASN A C 1
ATOM 1779 O O . ASN A 1 241 ? -1.484 10.821 21.849 1.00 95.88 241 ASN A O 1
ATOM 1783 N N . PRO A 1 242 ? -0.522 12.854 22.033 1.00 95.69 242 PRO A N 1
ATOM 1784 C CA . PRO A 1 242 ? -0.211 12.725 23.457 1.00 95.69 242 PRO A CA 1
ATOM 1785 C C . PRO A 1 242 ? -1.413 12.378 24.351 1.00 95.69 242 PRO A C 1
ATOM 1787 O O . PRO A 1 242 ? -1.258 11.604 25.294 1.00 95.69 242 PRO A O 1
ATOM 1790 N N . ALA A 1 243 ? -2.614 12.883 24.045 1.00 96.38 243 ALA A N 1
ATOM 1791 C CA . ALA A 1 243 ? -3.829 12.609 24.821 1.00 96.38 243 ALA A CA 1
ATOM 1792 C C . ALA A 1 243 ? -4.276 11.137 24.735 1.00 96.38 243 ALA A C 1
ATOM 1794 O O . ALA A 1 243 ? -4.911 10.616 25.656 1.00 96.38 243 ALA A O 1
ATOM 1795 N N . ASN A 1 244 ? -3.889 10.453 23.655 1.00 96.88 244 ASN A N 1
ATOM 1796 C CA . ASN A 1 244 ? -4.219 9.055 23.392 1.00 96.88 244 ASN A CA 1
ATOM 1797 C C . ASN A 1 244 ? -3.087 8.089 23.763 1.00 96.88 244 ASN A C 1
ATOM 1799 O O . ASN A 1 244 ? -3.262 6.881 23.635 1.00 96.88 244 ASN A O 1
ATOM 1803 N N . LYS A 1 245 ? -1.954 8.580 24.286 1.00 96.12 245 LYS A N 1
ATOM 1804 C CA . LYS A 1 245 ? -0.806 7.741 24.679 1.00 96.12 245 LYS A CA 1
ATOM 1805 C C . LYS A 1 245 ? -1.184 6.636 25.675 1.00 96.12 245 LYS A C 1
ATOM 1807 O O . LYS A 1 245 ? -0.654 5.535 25.618 1.00 96.12 245 LYS A O 1
ATOM 1812 N N . LYS A 1 246 ? -2.157 6.901 26.554 1.00 97.50 246 LYS A N 1
ATOM 1813 C CA . LYS A 1 246 ? -2.707 5.926 27.518 1.00 97.50 246 LYS A CA 1
ATOM 1814 C C . LYS A 1 246 ? -3.343 4.680 26.877 1.00 97.50 246 LYS A C 1
ATOM 1816 O O . LYS A 1 246 ? -3.603 3.709 27.584 1.00 97.50 246 LYS A O 1
ATOM 1821 N N . TYR A 1 247 ? -3.633 4.726 25.578 1.00 98.25 247 TYR A N 1
ATOM 1822 C CA . TYR A 1 247 ? -4.223 3.630 24.815 1.00 98.25 247 TYR A CA 1
ATOM 1823 C C . TYR A 1 247 ? -3.180 2.773 24.081 1.00 98.25 247 TYR A C 1
ATOM 1825 O O . TYR A 1 247 ? -3.531 1.727 23.544 1.00 98.25 247 TYR A O 1
ATOM 1833 N N . GLU A 1 248 ? -1.909 3.181 24.046 1.00 97.44 248 GLU A N 1
ATOM 1834 C CA . GLU A 1 248 ? -0.850 2.391 23.409 1.00 97.44 248 GLU A CA 1
ATOM 1835 C C . GLU A 1 248 ? -0.680 1.031 24.105 1.00 97.44 248 GLU A C 1
ATOM 1837 O O . GLU A 1 248 ? -0.796 0.910 25.325 1.00 97.44 248 GLU A O 1
ATOM 1842 N N . ASN A 1 249 ? -0.396 0.002 23.306 1.00 97.31 249 ASN A N 1
ATOM 1843 C CA . ASN A 1 249 ? -0.333 -1.416 23.672 1.00 97.31 249 ASN A CA 1
ATOM 1844 C C . ASN A 1 249 ? -1.666 -2.048 24.110 1.00 97.31 249 ASN A C 1
ATOM 1846 O O . ASN A 1 249 ? -1.667 -3.175 24.605 1.00 97.31 249 ASN A O 1
ATOM 1850 N N . LYS A 1 250 ? -2.799 -1.367 23.906 1.00 98.38 250 LYS A N 1
ATOM 1851 C CA . LYS A 1 250 ? -4.138 -1.942 24.094 1.00 98.38 250 LYS A CA 1
ATOM 1852 C C . LYS A 1 250 ? -4.746 -2.353 22.760 1.00 98.38 250 LYS A C 1
ATOM 1854 O O . LYS A 1 250 ? -4.444 -1.765 21.717 1.00 98.38 250 LYS A O 1
ATOM 1859 N N . THR A 1 251 ? -5.628 -3.348 22.795 1.00 98.62 251 THR A N 1
ATOM 1860 C CA . THR A 1 251 ? -6.434 -3.693 21.621 1.00 98.62 251 THR A CA 1
ATOM 1861 C C . THR A 1 251 ? -7.472 -2.605 21.357 1.00 98.62 251 THR A C 1
ATOM 1863 O O . THR A 1 251 ? -7.921 -1.928 22.285 1.00 98.62 251 THR A O 1
ATOM 1866 N N . ILE A 1 252 ? -7.909 -2.441 20.108 1.00 98.69 252 ILE A N 1
ATOM 1867 C CA . ILE A 1 252 ? -8.986 -1.494 19.789 1.00 98.69 252 ILE A CA 1
ATOM 1868 C C . ILE A 1 252 ? -10.265 -1.849 20.559 1.00 98.69 252 ILE A C 1
ATOM 1870 O O . ILE A 1 252 ? -10.944 -0.951 21.049 1.00 98.69 252 ILE A O 1
ATOM 1874 N N . ALA A 1 253 ? -10.551 -3.139 20.764 1.00 98.44 253 ALA A N 1
ATOM 1875 C CA . ALA A 1 253 ? -11.671 -3.586 21.594 1.00 98.44 253 ALA A CA 1
ATOM 1876 C C . ALA A 1 253 ? -11.561 -3.122 23.064 1.00 98.44 253 ALA A C 1
ATOM 1878 O O . ALA A 1 253 ? -12.536 -2.633 23.639 1.00 98.44 253 ALA A O 1
ATOM 1879 N N . GLN A 1 254 ? -10.371 -3.207 23.673 1.00 98.69 254 GLN A N 1
ATOM 1880 C CA . GLN A 1 254 ? -10.127 -2.696 25.029 1.00 98.69 254 GLN A CA 1
ATOM 1881 C C . GLN A 1 254 ? -10.303 -1.175 25.100 1.00 98.69 254 GLN A C 1
ATOM 1883 O O . GLN A 1 254 ? -10.946 -0.666 26.018 1.00 98.69 254 GLN A O 1
ATOM 1888 N N . ILE A 1 255 ? -9.772 -0.453 24.112 1.00 98.69 255 ILE A N 1
ATOM 1889 C CA . ILE A 1 255 ? -9.887 1.007 24.027 1.00 98.69 255 ILE A CA 1
ATOM 1890 C C . ILE A 1 255 ? -11.355 1.420 23.888 1.00 98.69 255 ILE A C 1
ATOM 1892 O O . ILE A 1 255 ? -11.815 2.312 24.596 1.00 98.69 255 ILE A O 1
ATOM 1896 N N . ALA A 1 256 ? -12.112 0.730 23.036 1.00 98.69 256 ALA A N 1
ATOM 1897 C CA . ALA A 1 256 ? -13.535 0.968 22.834 1.00 98.69 256 ALA A CA 1
ATOM 1898 C C . ALA A 1 256 ? -14.339 0.806 24.130 1.00 98.69 256 ALA A C 1
ATOM 1900 O O . ALA A 1 256 ? -15.154 1.667 24.465 1.00 98.69 256 ALA A O 1
ATOM 1901 N N . LYS A 1 257 ? -14.038 -0.241 24.911 1.00 98.62 257 LYS A N 1
ATOM 1902 C CA . LYS A 1 257 ? -14.633 -0.461 26.235 1.00 98.62 257 LYS A CA 1
ATOM 1903 C C . LYS A 1 257 ? -14.319 0.681 27.204 1.00 98.62 257 LYS A C 1
ATOM 1905 O O . LYS A 1 257 ? -15.217 1.139 27.902 1.00 98.62 257 LYS A O 1
ATOM 1910 N N . GLU A 1 258 ? -13.077 1.165 27.234 1.00 98.38 258 GLU A N 1
ATOM 1911 C CA . GLU A 1 258 ? -12.679 2.306 28.076 1.00 98.38 258 GLU A CA 1
ATOM 1912 C C . GLU A 1 258 ? -13.312 3.631 27.634 1.00 98.38 258 GLU A C 1
ATOM 1914 O O . GLU A 1 258 ? -13.581 4.495 28.464 1.00 98.38 258 GLU A O 1
ATOM 1919 N N . MET A 1 259 ? -13.553 3.799 26.334 1.00 98.12 259 MET A N 1
ATOM 1920 C CA . MET A 1 259 ? -14.222 4.975 25.776 1.00 98.12 259 MET A CA 1
ATOM 1921 C C . MET A 1 259 ? -15.753 4.899 25.869 1.00 98.12 259 MET A C 1
ATOM 1923 O O . MET A 1 259 ? -16.410 5.908 25.618 1.00 98.12 259 MET A O 1
ATOM 1927 N N . GLY A 1 260 ? -16.324 3.731 26.188 1.00 98.31 260 GLY A N 1
ATOM 1928 C CA . GLY A 1 260 ? -17.769 3.492 26.139 1.00 98.31 260 GLY A CA 1
ATOM 1929 C C . GLY A 1 260 ? -18.345 3.598 24.722 1.00 98.31 260 GLY A C 1
ATOM 1930 O O . GLY A 1 260 ? -19.434 4.139 24.544 1.00 98.31 260 GLY A O 1
ATOM 1931 N N . LYS A 1 261 ? -17.597 3.145 23.707 1.00 98.19 261 LYS A N 1
ATOM 1932 C CA . LYS A 1 261 ? -17.935 3.281 22.279 1.00 98.19 261 LYS A CA 1
ATOM 1933 C C . LYS A 1 261 ? -17.913 1.940 21.553 1.00 98.19 261 LYS A C 1
ATOM 1935 O O . LYS A 1 261 ? -17.324 0.971 22.022 1.00 98.19 261 LYS A O 1
ATOM 1940 N N . ASP A 1 262 ? -18.519 1.921 20.371 1.00 98.31 262 ASP A N 1
ATOM 1941 C CA . ASP A 1 262 ? -18.287 0.866 19.387 1.00 98.31 262 ASP A CA 1
ATOM 1942 C C . ASP A 1 262 ? -16.796 0.845 18.965 1.00 98.31 262 ASP A C 1
ATOM 1944 O O . ASP A 1 262 ? -16.186 1.916 18.853 1.00 98.31 262 ASP A O 1
ATOM 1948 N N . PRO A 1 263 ? -16.178 -0.327 18.723 1.00 98.50 263 PRO A N 1
ATOM 1949 C CA . PRO A 1 263 ? -14.771 -0.405 18.331 1.00 98.50 263 PRO A CA 1
ATOM 1950 C C . PRO A 1 263 ? -14.410 0.338 17.046 1.00 98.50 263 PRO A C 1
ATOM 1952 O O . PRO A 1 263 ? -13.348 0.962 16.991 1.00 98.50 263 PRO A O 1
ATOM 1955 N N . ALA A 1 264 ? -15.291 0.339 16.043 1.00 98.44 264 ALA A N 1
ATOM 1956 C CA . ALA A 1 264 ? -15.064 1.117 14.832 1.00 98.44 264 ALA A CA 1
ATOM 1957 C C . ALA A 1 264 ? -15.088 2.613 15.154 1.00 98.44 264 ALA A C 1
ATOM 1959 O O . ALA A 1 264 ? -14.240 3.369 14.686 1.00 98.44 264 ALA A O 1
ATOM 1960 N N . ASP A 1 265 ? -16.009 3.035 16.026 1.00 98.62 265 ASP A N 1
ATOM 1961 C CA . ASP A 1 265 ? -16.086 4.425 16.451 1.00 98.62 265 ASP A CA 1
ATOM 1962 C C . ASP A 1 265 ? -14.830 4.871 17.224 1.00 98.62 265 ASP A C 1
ATOM 1964 O O . ASP A 1 265 ? -14.324 5.971 16.989 1.00 98.62 265 ASP A O 1
ATOM 1968 N N . ALA A 1 266 ? -14.285 4.014 18.090 1.00 98.56 266 ALA A N 1
ATOM 1969 C CA . ALA A 1 266 ? -13.016 4.267 18.770 1.00 98.56 266 ALA A CA 1
ATOM 1970 C C . ALA A 1 266 ? -11.842 4.369 17.779 1.00 98.56 266 ALA A C 1
ATOM 1972 O O . ALA A 1 266 ? -11.034 5.294 17.875 1.00 98.56 266 ALA A O 1
ATOM 1973 N N . ALA A 1 267 ? -11.767 3.472 16.789 1.00 98.44 267 ALA A N 1
ATOM 1974 C CA . ALA A 1 267 ? -10.738 3.522 15.751 1.00 98.44 267 ALA A CA 1
ATOM 1975 C C . ALA A 1 267 ? -10.818 4.810 14.911 1.00 98.44 267 ALA A C 1
ATOM 1977 O O . ALA A 1 267 ? -9.798 5.463 14.688 1.00 98.44 267 ALA A O 1
ATOM 1978 N N . PHE A 1 268 ? -12.020 5.216 14.491 1.00 98.50 268 PHE A N 1
ATOM 1979 C CA . PHE A 1 268 ? -12.239 6.450 13.727 1.00 98.50 268 PHE A CA 1
ATOM 1980 C C . PHE A 1 268 ? -11.813 7.699 14.501 1.00 98.50 268 PHE A C 1
ATOM 1982 O O . PHE A 1 268 ? -11.247 8.631 13.921 1.00 98.50 26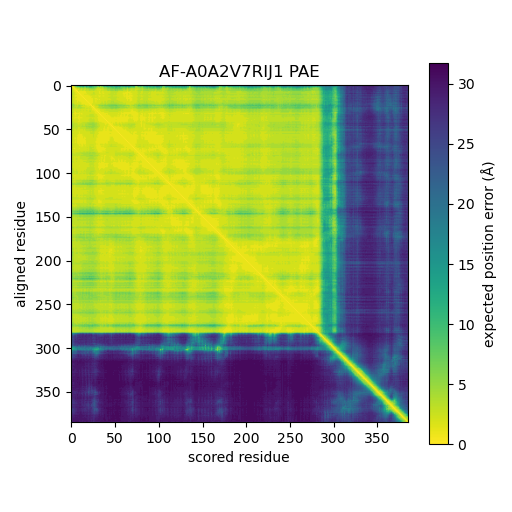8 PHE A O 1
ATOM 1989 N N . ASP A 1 269 ? -12.059 7.715 15.810 1.00 98.19 269 ASP A N 1
ATOM 1990 C CA . ASP A 1 269 ? -11.652 8.813 16.681 1.00 98.19 269 ASP A CA 1
ATOM 1991 C C . ASP A 1 269 ? -10.130 8.879 16.813 1.00 98.19 269 ASP A C 1
ATOM 1993 O O . ASP A 1 269 ? -9.553 9.949 16.621 1.00 98.19 269 ASP A O 1
ATOM 1997 N N . LEU A 1 270 ? -9.469 7.741 17.059 1.00 98.12 270 LEU A N 1
ATOM 1998 C CA . LEU A 1 270 ? -8.007 7.661 17.119 1.00 98.12 270 LEU A CA 1
ATOM 1999 C C . LEU A 1 270 ? -7.367 8.150 15.814 1.00 98.12 270 LEU A C 1
ATOM 2001 O O . LEU A 1 270 ? -6.459 8.977 15.857 1.00 98.12 270 LEU A O 1
ATOM 2005 N N . VAL A 1 271 ? -7.876 7.698 14.662 1.00 97.69 271 VAL A N 1
ATOM 2006 C CA . VAL A 1 271 ? -7.404 8.134 13.336 1.00 97.69 271 VAL A CA 1
ATOM 2007 C C . VAL A 1 271 ? -7.621 9.635 13.133 1.00 97.69 271 VAL A C 1
ATOM 2009 O O . VAL A 1 271 ? -6.719 10.323 12.663 1.00 97.69 271 VAL A O 1
ATOM 2012 N N . SER A 1 272 ? -8.787 10.170 13.510 1.00 96.88 272 SER A N 1
ATOM 2013 C CA . SER A 1 272 ? -9.096 11.596 13.318 1.00 96.88 272 SER A CA 1
ATOM 2014 C C . SER A 1 272 ? -8.268 12.515 14.214 1.00 96.88 272 SER A C 1
ATOM 2016 O O . SER A 1 272 ? -7.993 13.654 13.842 1.00 96.88 272 SER A O 1
ATOM 2018 N N . GLN A 1 273 ? -7.888 12.028 15.396 1.00 96.19 273 GLN A N 1
ATOM 2019 C CA . GLN A 1 273 ? -7.126 12.769 16.399 1.00 96.19 273 GLN A CA 1
ATOM 2020 C C . GLN A 1 273 ? -5.607 12.653 16.205 1.00 96.19 273 GLN A C 1
ATOM 2022 O O . GLN A 1 273 ? -4.865 13.417 16.823 1.00 96.19 273 GLN A O 1
ATOM 2027 N N . GLY A 1 274 ? -5.132 11.705 15.394 1.00 92.88 274 GLY A N 1
ATOM 2028 C CA . GLY A 1 274 ? -3.714 11.533 15.089 1.00 92.88 274 GLY A CA 1
ATOM 2029 C C . GLY A 1 274 ? -3.146 12.712 14.294 1.00 92.88 274 GLY A C 1
ATOM 2030 O O . GLY A 1 274 ? -3.735 13.163 13.312 1.00 92.88 274 GLY A O 1
ATOM 2031 N N . GLN A 1 275 ? -1.976 13.204 14.705 1.00 88.06 275 GLN A N 1
ATOM 2032 C CA . GLN A 1 275 ? -1.236 14.251 13.982 1.00 88.06 275 GLN A CA 1
ATOM 2033 C C . GLN A 1 275 ? -0.511 13.698 12.746 1.00 88.06 275 GLN A C 1
ATOM 2035 O O . GLN A 1 275 ? -0.240 14.423 11.794 1.00 88.06 275 GLN A O 1
ATOM 2040 N N . GLU A 1 276 ? -0.233 12.398 12.757 1.00 88.31 276 GLU A N 1
ATOM 2041 C CA . GLU A 1 276 ? 0.382 11.640 11.673 1.00 88.31 276 GLU A CA 1
ATOM 2042 C C . GLU A 1 276 ? -0.320 10.281 11.553 1.00 88.31 276 GLU A C 1
ATOM 2044 O O . GLU A 1 276 ? -1.330 10.017 12.208 1.00 88.31 276 GLU A O 1
ATOM 2049 N N . ARG A 1 277 ? 0.247 9.387 10.738 1.00 90.50 277 ARG A N 1
ATOM 2050 C CA . ARG A 1 277 ? -0.222 8.012 10.582 1.00 90.50 277 ARG A CA 1
ATOM 2051 C C . ARG A 1 277 ? -0.215 7.263 11.922 1.00 90.50 277 ARG A C 1
ATOM 2053 O O . ARG A 1 277 ? 0.849 6.940 12.457 1.00 90.50 277 ARG A O 1
ATOM 2060 N N . VAL A 1 278 ? -1.408 6.983 12.444 1.00 95.62 278 VAL A N 1
ATOM 2061 C CA . VAL A 1 278 ? -1.628 6.188 13.660 1.00 95.62 278 VAL A CA 1
ATOM 2062 C C . VAL A 1 278 ? -1.248 4.746 13.363 1.00 95.62 278 VAL A C 1
ATOM 2064 O O . VAL A 1 278 ? -1.787 4.167 12.431 1.00 95.62 278 VAL A O 1
ATOM 2067 N N . MET A 1 279 ? -0.328 4.153 14.120 1.00 96.75 279 MET A N 1
ATOM 2068 C CA . MET A 1 279 ? 0.205 2.820 13.808 1.00 96.75 279 MET A CA 1
ATOM 2069 C C . MET A 1 279 ? -0.436 1.740 14.673 1.00 96.75 279 MET A C 1
ATOM 2071 O O . MET A 1 279 ? -0.564 1.909 15.889 1.00 96.75 279 MET A O 1
ATOM 2075 N N . ALA A 1 280 ? -0.755 0.606 14.054 1.00 97.62 280 ALA A N 1
ATOM 2076 C CA . ALA A 1 280 ? -1.306 -0.567 14.715 1.00 97.62 280 ALA A CA 1
ATOM 2077 C C . ALA A 1 280 ? -0.628 -1.864 14.248 1.00 97.62 280 ALA A C 1
ATOM 2079 O O . ALA A 1 280 ? -0.065 -1.941 13.151 1.00 97.62 280 ALA A O 1
ATOM 2080 N N . ILE A 1 281 ? -0.694 -2.882 15.105 1.00 96.88 281 ILE A N 1
ATOM 2081 C CA . ILE A 1 281 ? -0.281 -4.256 14.817 1.00 96.88 281 ILE A CA 1
ATOM 2082 C C . ILE A 1 281 ? -1.527 -5.119 14.683 1.00 96.88 281 ILE A C 1
ATOM 2084 O O . ILE A 1 281 ? -2.438 -5.039 15.504 1.00 96.88 281 ILE A O 1
ATOM 2088 N N . TYR A 1 282 ? -1.541 -5.947 13.647 1.00 95.06 282 TYR A N 1
ATOM 2089 C CA . TYR A 1 282 ? -2.661 -6.788 13.257 1.00 95.06 282 TYR A CA 1
ATOM 2090 C C . TYR A 1 282 ? -2.246 -8.247 13.409 1.00 95.06 282 TYR A C 1
ATOM 2092 O O . TYR A 1 282 ? -1.409 -8.755 12.656 1.00 95.06 282 TYR A O 1
ATOM 2100 N N . HIS A 1 283 ? -2.808 -8.916 14.410 1.00 90.38 283 HIS A N 1
ATOM 2101 C CA . HIS A 1 283 ? -2.562 -10.321 14.694 1.00 90.38 283 HIS A CA 1
ATOM 2102 C C . HIS A 1 283 ? -3.432 -11.187 13.796 1.00 90.38 283 HIS A C 1
ATOM 2104 O O . HIS A 1 283 ? -4.575 -11.492 14.114 1.00 90.38 283 HIS A O 1
ATOM 2110 N N . SER A 1 284 ? -2.862 -11.595 12.670 1.00 73.50 284 SER A N 1
ATOM 2111 C CA . SER A 1 284 ? -3.571 -12.333 11.635 1.00 73.50 284 SER A CA 1
ATOM 2112 C C . SER A 1 284 ? -3.253 -13.824 11.605 1.00 73.50 284 SER A C 1
ATOM 2114 O O . SER A 1 284 ? -3.631 -14.460 10.638 1.00 73.50 284 SER A O 1
ATOM 2116 N N . LYS A 1 285 ? -2.573 -14.418 12.607 1.00 59.22 285 LYS A N 1
ATOM 2117 C CA . LYS A 1 285 ? -2.413 -15.888 12.722 1.00 59.22 285 LYS A CA 1
ATOM 2118 C C . LYS A 1 285 ? -2.328 -16.391 14.181 1.00 59.22 285 LYS A C 1
ATOM 2120 O O . LYS A 1 285 ? -1.708 -15.738 15.022 1.00 59.22 285 LYS A O 1
ATOM 2125 N N . PRO A 1 286 ? -2.836 -17.599 14.500 1.00 51.56 286 PRO A N 1
ATOM 2126 C CA . PRO A 1 286 ? -2.535 -18.314 15.732 1.00 51.56 286 PRO A CA 1
ATOM 2127 C C . PRO A 1 286 ? -1.128 -18.928 15.674 1.00 51.56 286 PRO A C 1
ATOM 2129 O O . PRO A 1 286 ? -0.672 -19.422 14.644 1.00 51.56 286 PRO A O 1
ATOM 2132 N N . ARG A 1 287 ? -0.452 -18.973 16.829 1.00 40.56 287 ARG A N 1
ATOM 2133 C CA . ARG A 1 287 ? 0.945 -19.427 17.033 1.00 40.56 287 ARG A CA 1
ATOM 2134 C C . ARG A 1 287 ? 1.325 -20.818 16.478 1.00 40.56 287 ARG A C 1
ATOM 2136 O O . ARG A 1 287 ? 2.499 -21.176 16.545 1.00 40.56 287 ARG A O 1
ATOM 2143 N N . ARG A 1 288 ? 0.380 -21.646 16.019 1.00 36.59 288 ARG A N 1
ATOM 2144 C CA . ARG A 1 288 ? 0.614 -23.073 15.723 1.00 36.59 288 ARG A CA 1
ATOM 2145 C C . ARG A 1 288 ? 1.052 -23.353 14.277 1.00 36.59 288 ARG A C 1
ATOM 2147 O O . ARG A 1 288 ? 1.728 -24.353 14.064 1.00 36.59 288 ARG A O 1
ATOM 2154 N N . ASP A 1 289 ? 0.728 -22.473 13.330 1.00 42.66 289 ASP A N 1
ATOM 2155 C CA . ASP A 1 289 ? 0.804 -22.757 11.884 1.00 42.66 289 ASP A CA 1
ATOM 2156 C C . ASP A 1 289 ? 2.105 -22.288 11.194 1.00 42.66 289 ASP A C 1
ATOM 2158 O O . ASP A 1 289 ? 2.492 -22.801 10.149 1.00 42.66 289 ASP A O 1
ATOM 2162 N N . SER A 1 290 ? 2.883 -21.399 11.821 1.00 40.59 290 SER A N 1
ATOM 2163 C CA . SER A 1 290 ? 4.169 -20.932 11.264 1.00 40.59 290 SER A CA 1
ATOM 2164 C C . SER A 1 290 ? 5.204 -22.051 11.067 1.00 40.59 290 SER A C 1
ATOM 2166 O O . SER A 1 290 ? 6.126 -21.916 10.268 1.00 40.59 290 SER A O 1
ATOM 2168 N N . ARG A 1 291 ? 5.044 -23.187 11.759 1.00 36.16 291 ARG A N 1
ATOM 2169 C CA . ARG A 1 291 ? 5.889 -24.380 11.582 1.00 36.16 291 ARG A CA 1
ATOM 2170 C C . ARG A 1 291 ? 5.511 -25.226 10.360 1.00 36.16 291 ARG A C 1
ATOM 2172 O O . ARG A 1 291 ? 6.368 -25.952 9.870 1.00 36.16 291 ARG A O 1
ATOM 2179 N N . GLY A 1 292 ? 4.271 -25.145 9.870 1.00 37.66 292 GLY A N 1
ATOM 2180 C CA . GLY A 1 292 ? 3.810 -25.900 8.699 1.00 37.66 292 GLY A CA 1
ATOM 2181 C C . GLY A 1 292 ? 4.347 -25.334 7.382 1.00 37.66 292 GLY A C 1
ATOM 2182 O O . GLY A 1 292 ? 4.751 -26.101 6.510 1.00 37.66 292 GLY A O 1
ATOM 2183 N N . GLU A 1 293 ? 4.427 -24.003 7.285 1.00 42.56 293 GLU A N 1
ATOM 2184 C CA . GLU A 1 293 ? 5.024 -23.283 6.149 1.00 42.56 293 GLU A CA 1
ATOM 2185 C C . GLU A 1 293 ? 6.562 -23.410 6.132 1.00 42.56 293 GLU A C 1
ATOM 2187 O O . GLU A 1 293 ? 7.138 -23.586 5.062 1.00 42.56 293 GLU A O 1
ATOM 2192 N N . LEU A 1 294 ? 7.228 -23.418 7.300 1.00 40.06 294 LEU A N 1
ATOM 2193 C CA . LEU A 1 294 ? 8.683 -23.645 7.401 1.00 40.06 294 LEU A CA 1
ATOM 2194 C C . LEU A 1 294 ? 9.103 -25.114 7.206 1.00 40.06 294 LEU A C 1
ATOM 2196 O O . LEU A 1 294 ? 10.236 -25.385 6.820 1.00 40.06 294 LEU A O 1
ATOM 2200 N N . GLY A 1 295 ? 8.229 -26.072 7.531 1.00 31.55 295 GLY A N 1
ATOM 2201 C CA . GLY A 1 295 ? 8.560 -27.502 7.545 1.00 31.55 295 GLY A CA 1
ATOM 2202 C C . GLY A 1 295 ? 8.548 -28.176 6.173 1.00 31.55 295 GLY A C 1
ATOM 2203 O O . GLY A 1 295 ? 9.001 -29.312 6.038 1.00 31.55 295 GLY A O 1
ATOM 2204 N N . ARG A 1 296 ? 8.035 -27.497 5.148 1.00 38.91 296 ARG A N 1
ATOM 2205 C CA . ARG A 1 296 ? 8.035 -27.993 3.776 1.00 38.91 296 ARG A CA 1
ATOM 2206 C C . ARG A 1 296 ? 9.082 -27.202 2.990 1.00 38.91 296 ARG A C 1
ATOM 2208 O O . ARG A 1 296 ? 9.018 -25.980 2.923 1.00 38.91 296 ARG A O 1
ATOM 2215 N N . ARG A 1 297 ? 10.073 -27.899 2.422 1.00 31.25 297 ARG A N 1
ATOM 2216 C CA . ARG A 1 297 ? 11.151 -27.293 1.620 1.00 31.25 297 ARG A CA 1
ATOM 2217 C C . ARG A 1 297 ? 10.529 -26.514 0.455 1.00 31.25 297 ARG A C 1
ATOM 2219 O O . ARG A 1 297 ? 10.034 -27.110 -0.501 1.00 31.25 297 ARG A O 1
ATOM 2226 N N . HIS A 1 298 ? 10.510 -25.189 0.540 1.00 46.50 298 HIS A N 1
ATOM 2227 C CA . HIS A 1 298 ? 9.868 -24.326 -0.449 1.00 46.50 298 HIS A CA 1
ATOM 2228 C C . HIS A 1 298 ? 10.851 -23.264 -0.934 1.00 46.50 298 HIS A C 1
ATOM 2230 O O . HIS A 1 298 ? 11.440 -22.540 -0.138 1.00 46.50 298 HIS A O 1
ATOM 2236 N N . HIS A 1 299 ? 11.047 -23.200 -2.252 1.00 44.50 299 HIS A N 1
ATOM 2237 C CA . HIS A 1 299 ? 11.993 -22.292 -2.903 1.00 44.50 299 HIS A CA 1
ATOM 2238 C C . HIS A 1 299 ? 11.309 -20.944 -3.192 1.00 44.50 299 HIS A C 1
ATOM 2240 O O . HIS A 1 299 ? 10.966 -20.624 -4.332 1.00 44.50 299 HIS A O 1
ATOM 2246 N N . LEU A 1 300 ? 11.068 -20.151 -2.145 1.00 44.97 300 LEU A N 1
ATOM 2247 C CA . LEU A 1 300 ? 10.773 -18.727 -2.315 1.00 44.97 300 LEU A CA 1
ATOM 2248 C C . LEU A 1 300 ? 12.102 -17.994 -2.529 1.00 44.97 300 LEU A C 1
ATOM 2250 O O . LEU A 1 300 ? 12.997 -18.048 -1.688 1.00 44.97 300 LEU A O 1
ATOM 2254 N N . ARG A 1 301 ? 12.242 -17.348 -3.688 1.00 54.38 301 ARG A N 1
ATOM 2255 C CA . ARG A 1 301 ? 13.359 -16.447 -3.987 1.00 54.38 301 ARG A CA 1
ATOM 2256 C C . ARG A 1 301 ? 12.927 -15.037 -3.611 1.00 54.38 301 ARG A C 1
ATOM 2258 O O . ARG A 1 301 ? 11.848 -14.640 -4.036 1.00 54.38 301 ARG A O 1
ATOM 2265 N N . SER A 1 302 ? 13.771 -14.309 -2.885 1.00 45.75 302 SER A N 1
ATOM 2266 C CA . SER A 1 302 ? 13.598 -12.878 -2.609 1.00 45.75 302 SER A CA 1
ATOM 2267 C C . SER A 1 302 ? 14.649 -12.072 -3.368 1.00 45.75 302 SER A C 1
ATOM 2269 O O . SER A 1 302 ? 15.818 -12.466 -3.432 1.00 45.75 302 SER A O 1
ATOM 2271 N N . ARG A 1 303 ? 14.250 -10.926 -3.927 1.00 56.41 303 ARG A N 1
ATOM 2272 C CA . ARG A 1 303 ? 15.148 -9.997 -4.629 1.00 56.41 303 ARG A CA 1
ATOM 2273 C C . ARG A 1 303 ? 15.633 -8.903 -3.688 1.00 56.41 303 ARG A C 1
ATOM 2275 O O . ARG A 1 303 ? 15.284 -7.736 -3.830 1.00 56.41 303 ARG A O 1
ATOM 2282 N N . SER A 1 304 ? 16.479 -9.269 -2.728 1.00 37.09 304 SER A N 1
ATOM 2283 C CA . SER A 1 304 ? 17.144 -8.277 -1.869 1.00 37.09 304 SER A CA 1
ATOM 2284 C C . SER A 1 304 ? 18.421 -7.695 -2.497 1.00 37.09 304 SER A C 1
ATOM 2286 O O . SER A 1 304 ? 18.851 -6.620 -2.091 1.00 37.09 304 SER A O 1
ATOM 2288 N N . THR A 1 305 ? 19.002 -8.344 -3.520 1.00 30.03 305 THR A N 1
ATOM 2289 C CA . THR A 1 305 ? 20.145 -7.854 -4.325 1.00 30.03 305 THR A CA 1
ATOM 2290 C C . THR A 1 305 ? 20.219 -8.563 -5.695 1.00 30.03 305 THR A C 1
ATOM 2292 O O . THR A 1 305 ? 19.776 -9.710 -5.802 1.00 30.03 305 THR A O 1
ATOM 2295 N N . PRO A 1 306 ? 20.789 -7.949 -6.755 1.00 28.59 306 PRO A N 1
ATOM 2296 C CA . PRO A 1 306 ? 21.083 -8.655 -8.003 1.00 28.59 306 PRO A CA 1
ATOM 2297 C C . PRO A 1 306 ? 22.160 -9.726 -7.753 1.00 28.59 306 PRO A C 1
ATOM 2299 O O . PRO A 1 306 ? 23.289 -9.384 -7.410 1.00 28.59 306 PRO A O 1
ATOM 2302 N N . GLY A 1 307 ? 21.826 -11.014 -7.915 1.00 28.00 307 GLY A N 1
ATOM 2303 C CA . GLY A 1 307 ? 22.825 -12.096 -7.955 1.00 28.00 307 GLY A CA 1
ATOM 2304 C C . GLY A 1 307 ? 22.643 -13.311 -7.034 1.00 28.00 307 GLY A C 1
ATOM 2305 O O . GLY A 1 307 ? 23.554 -14.133 -6.989 1.00 28.00 307 GLY A O 1
ATOM 2306 N N . GLN A 1 308 ? 21.523 -13.498 -6.323 1.00 26.72 308 GLN A N 1
ATOM 2307 C CA . GLN A 1 308 ? 21.311 -14.756 -5.581 1.00 26.72 308 GLN A CA 1
ATOM 2308 C C . GLN A 1 308 ? 20.750 -15.884 -6.471 1.00 26.72 308 GLN A C 1
ATOM 2310 O O . GLN A 1 308 ? 19.604 -15.858 -6.926 1.00 26.72 308 GLN A O 1
ATOM 2315 N N . SER A 1 309 ? 21.598 -16.888 -6.714 1.00 27.11 309 SER A N 1
ATOM 2316 C CA . SER A 1 309 ? 21.276 -18.191 -7.309 1.00 27.11 309 SER A CA 1
ATOM 2317 C C . SER A 1 309 ? 20.524 -19.105 -6.330 1.00 27.11 309 SER A C 1
ATOM 2319 O O . SER A 1 309 ? 20.677 -18.966 -5.120 1.00 27.11 309 SER A O 1
ATOM 2321 N N . ASP A 1 310 ? 19.744 -20.050 -6.872 1.00 26.00 310 ASP A N 1
ATOM 2322 C CA . ASP A 1 310 ? 18.976 -21.081 -6.150 1.00 26.00 310 ASP A CA 1
ATOM 2323 C C . ASP A 1 310 ? 19.704 -21.683 -4.938 1.00 26.00 310 ASP A C 1
ATOM 2325 O O . ASP A 1 310 ? 20.827 -22.173 -5.058 1.00 26.00 310 ASP A O 1
ATOM 2329 N N . LEU A 1 311 ? 19.007 -21.775 -3.803 1.00 23.52 311 LEU A N 1
ATOM 2330 C CA . LEU A 1 311 ? 19.383 -22.686 -2.725 1.00 23.52 311 LEU A CA 1
ATOM 2331 C C . LEU A 1 311 ? 18.859 -24.087 -3.066 1.00 23.52 311 LEU A C 1
ATOM 2333 O O . LEU A 1 311 ? 17.712 -24.406 -2.770 1.00 23.52 311 LEU A O 1
ATOM 2337 N N . ARG A 1 312 ? 19.691 -24.925 -3.695 1.00 23.52 312 ARG A N 1
ATOM 2338 C CA . ARG A 1 312 ? 19.462 -26.379 -3.761 1.00 23.52 312 ARG A CA 1
ATOM 2339 C C . ARG A 1 312 ? 20.192 -27.053 -2.604 1.00 23.52 312 ARG A C 1
ATOM 2341 O O . ARG A 1 312 ? 21.398 -26.888 -2.456 1.00 23.52 312 ARG A O 1
ATOM 2348 N N . GLU A 1 313 ? 19.473 -27.843 -1.820 1.00 23.14 313 GLU A N 1
ATOM 2349 C CA . GLU A 1 313 ? 20.056 -28.728 -0.812 1.00 23.14 313 GLU A CA 1
ATOM 2350 C C . GLU A 1 313 ? 20.319 -30.091 -1.473 1.00 23.14 313 GLU A C 1
ATOM 2352 O O . GLU A 1 313 ? 19.383 -30.740 -1.938 1.00 23.14 313 GLU A O 1
ATOM 2357 N N . SER A 1 314 ? 21.584 -30.504 -1.584 1.00 24.39 314 SER A N 1
ATOM 2358 C CA . SER A 1 314 ? 21.950 -31.869 -1.979 1.00 24.39 314 SER A CA 1
ATOM 2359 C C . SER A 1 314 ? 22.325 -32.672 -0.739 1.00 24.39 314 SER A C 1
ATOM 2361 O O . SER A 1 314 ? 23.278 -32.315 -0.046 1.00 24.39 314 SER A O 1
ATOM 2363 N N . ASP A 1 315 ? 21.607 -33.765 -0.486 1.00 26.70 315 ASP A N 1
ATOM 2364 C CA . ASP A 1 315 ? 21.966 -34.747 0.534 1.00 26.70 315 ASP A CA 1
ATOM 2365 C C . ASP A 1 315 ? 23.265 -35.454 0.101 1.00 26.70 315 ASP A C 1
ATOM 2367 O O . ASP A 1 315 ? 23.267 -36.274 -0.817 1.00 26.70 315 ASP A O 1
ATOM 2371 N N . GLY A 1 316 ? 24.397 -35.114 0.719 1.00 25.16 316 GLY A N 1
ATOM 2372 C CA . GLY A 1 316 ? 25.672 -35.760 0.415 1.00 25.16 316 GLY A CA 1
ATOM 2373 C C . GLY A 1 316 ? 26.836 -35.179 1.208 1.00 25.16 316 GLY A C 1
ATOM 2374 O O . GLY A 1 316 ? 27.053 -33.973 1.228 1.00 25.16 316 GLY A O 1
ATOM 2375 N N . VAL A 1 317 ? 27.567 -36.063 1.881 1.00 25.23 317 VAL A N 1
ATOM 2376 C CA . VAL A 1 317 ? 28.772 -35.796 2.678 1.00 25.23 317 VAL A CA 1
ATOM 2377 C C . VAL A 1 317 ? 29.805 -35.007 1.863 1.00 25.23 317 VAL A C 1
ATOM 2379 O O . VAL A 1 317 ? 30.085 -35.354 0.719 1.00 25.23 317 VAL A O 1
ATOM 2382 N N . CYS A 1 318 ? 30.382 -33.961 2.465 1.00 22.39 318 CYS A N 1
ATOM 2383 C CA . CYS A 1 318 ? 31.486 -33.190 1.892 1.00 22.39 318 CYS A CA 1
ATOM 2384 C C . CYS A 1 318 ? 32.665 -34.104 1.527 1.00 22.39 318 CYS A C 1
ATOM 2386 O O . CYS A 1 318 ? 33.351 -34.595 2.422 1.00 22.39 318 CYS A O 1
ATOM 2388 N N . ASP A 1 319 ? 32.949 -34.246 0.235 1.00 24.70 319 ASP A N 1
ATOM 2389 C CA . ASP A 1 319 ? 34.251 -34.693 -0.254 1.00 24.70 319 ASP A CA 1
ATOM 2390 C C . ASP A 1 319 ? 34.895 -33.544 -1.043 1.00 24.70 319 ASP A C 1
ATOM 2392 O O . ASP A 1 319 ? 34.242 -32.883 -1.854 1.00 24.70 319 ASP A O 1
ATOM 2396 N N . ARG A 1 320 ? 36.154 -33.225 -0.725 1.00 27.58 320 ARG A N 1
ATOM 2397 C CA . ARG A 1 320 ? 36.807 -31.957 -1.100 1.00 27.58 320 ARG A CA 1
ATOM 2398 C C . ARG A 1 320 ? 37.354 -31.931 -2.524 1.00 27.58 320 ARG A C 1
ATOM 2400 O O . ARG A 1 320 ? 37.761 -30.863 -2.967 1.00 27.58 320 ARG A O 1
ATOM 2407 N N . ASP A 1 321 ? 37.310 -33.043 -3.251 1.00 28.67 321 ASP A N 1
ATOM 2408 C CA . ASP A 1 321 ? 38.000 -33.178 -4.532 1.00 28.67 321 ASP A CA 1
ATOM 2409 C C . ASP A 1 321 ? 37.125 -33.846 -5.599 1.00 28.67 321 ASP A C 1
ATOM 2411 O O . ASP A 1 321 ? 37.271 -35.034 -5.872 1.00 28.67 321 ASP A O 1
ATOM 2415 N N . ARG A 1 322 ? 36.222 -33.083 -6.236 1.00 27.75 322 ARG A N 1
ATOM 2416 C CA . ARG A 1 322 ? 35.750 -33.291 -7.629 1.00 27.75 322 ARG A CA 1
ATOM 2417 C C . ARG A 1 322 ? 34.604 -32.337 -7.965 1.00 27.75 322 ARG A C 1
ATOM 2419 O O . ARG A 1 322 ? 33.486 -32.623 -7.578 1.00 27.75 322 ARG A O 1
ATOM 2426 N N . VAL A 1 323 ? 34.858 -31.292 -8.759 1.00 28.02 323 VAL A N 1
ATOM 2427 C CA . VAL A 1 323 ? 34.077 -30.931 -9.969 1.00 28.02 323 VAL A CA 1
ATOM 2428 C C . VAL A 1 323 ? 34.964 -30.018 -10.834 1.00 28.02 323 VAL A C 1
ATOM 2430 O O . VAL A 1 323 ? 35.394 -28.955 -10.395 1.00 28.02 323 VAL A O 1
ATOM 2433 N N . GLY A 1 324 ? 35.271 -30.464 -12.056 1.00 25.58 324 GLY A N 1
ATOM 2434 C CA . GLY A 1 324 ? 36.088 -29.751 -13.042 1.00 25.58 324 GLY A CA 1
ATOM 2435 C C . GLY A 1 324 ? 35.322 -28.682 -13.829 1.00 25.58 324 GLY A C 1
ATOM 2436 O O . GLY A 1 324 ? 34.106 -28.751 -13.995 1.00 25.58 324 GLY A O 1
ATOM 2437 N N . ALA A 1 325 ? 36.072 -27.696 -14.320 1.00 25.09 325 ALA A N 1
ATOM 2438 C CA . ALA A 1 325 ? 35.608 -26.564 -15.112 1.00 25.09 325 ALA A CA 1
ATOM 2439 C C . ALA A 1 325 ? 35.171 -26.957 -16.538 1.00 25.09 325 ALA A C 1
ATOM 2441 O O . ALA A 1 325 ? 35.770 -27.831 -17.164 1.00 25.09 325 ALA A O 1
ATOM 2442 N N . ARG A 1 326 ? 34.189 -26.233 -17.091 1.00 25.83 326 ARG A N 1
ATOM 2443 C CA . ARG A 1 326 ? 34.073 -25.994 -18.539 1.00 25.83 326 ARG A CA 1
ATOM 2444 C C . ARG A 1 326 ? 34.026 -24.483 -18.776 1.00 25.83 326 ARG A C 1
ATOM 2446 O O . ARG A 1 326 ? 33.237 -23.787 -18.144 1.00 25.83 326 ARG A O 1
ATOM 2453 N N . GLU A 1 327 ? 34.938 -24.018 -19.623 1.00 25.80 327 GLU A N 1
ATOM 2454 C CA . GLU A 1 327 ? 35.232 -22.621 -19.959 1.00 25.80 327 GLU A CA 1
ATOM 2455 C C . GLU A 1 327 ? 34.223 -22.010 -20.944 1.00 25.80 327 GLU A C 1
ATOM 2457 O O . GLU A 1 327 ? 33.661 -22.707 -21.790 1.00 25.80 327 GLU A O 1
ATOM 2462 N N . TRP A 1 328 ? 34.082 -20.683 -20.880 1.00 22.53 328 TRP A N 1
ATOM 2463 C CA . TRP A 1 328 ? 33.551 -19.831 -21.946 1.00 22.53 328 TRP A CA 1
ATOM 2464 C C . TRP A 1 328 ? 34.703 -18.916 -22.406 1.00 22.53 328 TRP A C 1
ATOM 2466 O O . TRP A 1 328 ? 35.309 -18.238 -21.576 1.00 22.53 328 TRP A O 1
ATOM 2476 N N . GLN A 1 329 ? 35.067 -18.967 -23.692 1.00 25.39 329 GLN A N 1
ATOM 2477 C CA . GLN A 1 329 ? 36.160 -18.196 -24.302 1.00 25.39 329 GLN A CA 1
ATOM 2478 C C . GLN A 1 329 ? 35.643 -16.855 -24.834 1.00 25.39 329 GLN A C 1
ATOM 2480 O O . GLN A 1 329 ? 34.794 -16.851 -25.721 1.00 25.39 329 GLN A O 1
ATOM 2485 N N . ASP A 1 330 ? 36.228 -15.743 -24.380 1.00 28.16 330 ASP A N 1
ATOM 2486 C CA . ASP A 1 330 ? 36.074 -14.431 -25.017 1.00 28.16 330 ASP A CA 1
ATOM 2487 C C . ASP A 1 330 ? 37.284 -14.112 -25.907 1.00 28.16 330 ASP A C 1
ATOM 2489 O O . ASP A 1 330 ? 38.437 -14.039 -25.470 1.00 28.16 330 ASP A O 1
ATOM 2493 N N . HIS A 1 331 ? 37.005 -13.894 -27.190 1.00 26.02 331 HIS A N 1
ATOM 2494 C CA . HIS A 1 331 ? 37.921 -13.297 -28.151 1.00 26.02 331 HIS A CA 1
ATOM 2495 C C . HIS A 1 331 ? 37.881 -11.770 -28.010 1.00 26.02 331 HIS A C 1
ATOM 2497 O O . HIS A 1 331 ? 36.836 -11.193 -28.249 1.00 26.02 331 HIS A O 1
ATOM 2503 N N . HIS A 1 332 ? 39.017 -11.115 -27.731 1.00 28.92 332 HIS A N 1
ATOM 2504 C CA . HIS A 1 332 ? 39.509 -9.957 -28.503 1.00 28.92 332 HIS A CA 1
ATOM 2505 C C . HIS A 1 332 ? 40.958 -9.571 -28.111 1.00 28.92 332 HIS A C 1
ATOM 2507 O O . HIS A 1 332 ? 41.300 -9.326 -26.959 1.00 28.92 332 HIS A O 1
ATOM 2513 N N . ARG A 1 333 ? 41.816 -9.554 -29.141 1.00 26.61 333 ARG A N 1
ATOM 2514 C CA . ARG A 1 333 ? 43.214 -9.065 -29.243 1.00 26.61 333 ARG A CA 1
ATOM 2515 C C . ARG A 1 333 ? 43.231 -7.511 -29.163 1.00 26.61 333 ARG A C 1
ATOM 2517 O O . ARG A 1 333 ? 42.209 -6.929 -29.485 1.00 26.61 333 ARG A O 1
ATOM 2524 N N . SER A 1 334 ? 44.277 -6.710 -28.895 1.00 27.77 334 SER A N 1
ATOM 2525 C CA . SER A 1 334 ? 45.695 -6.835 -28.498 1.00 27.77 334 SER A CA 1
ATOM 2526 C C . SER A 1 334 ? 46.366 -5.427 -28.435 1.00 27.77 334 SER A C 1
ATOM 2528 O O . SER A 1 334 ? 46.234 -4.703 -29.414 1.00 27.77 334 SER A O 1
ATOM 2530 N N . ARG A 1 335 ? 47.205 -5.162 -27.398 1.00 27.02 335 ARG A N 1
ATOM 2531 C CA . ARG A 1 335 ? 48.503 -4.387 -27.353 1.00 27.02 335 ARG A CA 1
ATOM 2532 C C . ARG A 1 335 ? 48.567 -2.840 -27.586 1.00 27.02 335 ARG A C 1
ATOM 2534 O O . ARG A 1 335 ? 47.706 -2.318 -28.275 1.00 27.02 335 ARG A O 1
ATOM 2541 N N . PRO A 1 336 ? 49.684 -2.126 -27.229 1.00 35.34 336 PRO A N 1
ATOM 2542 C CA . PRO A 1 336 ? 50.628 -2.251 -26.093 1.00 35.34 336 PRO A CA 1
ATOM 2543 C C . PRO A 1 336 ? 51.044 -0.897 -25.406 1.00 35.34 336 PRO A C 1
ATOM 2545 O O . PRO A 1 336 ? 50.550 0.181 -25.701 1.00 35.34 336 PRO A O 1
ATOM 2548 N N . THR A 1 337 ? 51.985 -1.023 -24.463 1.00 31.25 337 THR A N 1
ATOM 2549 C CA . THR A 1 337 ? 52.565 -0.156 -23.404 1.00 31.25 337 THR A CA 1
ATOM 2550 C C . THR A 1 337 ? 53.368 1.113 -23.768 1.00 31.25 337 THR A C 1
ATOM 2552 O O . THR A 1 337 ? 54.079 1.109 -24.766 1.00 31.25 337 THR A O 1
ATOM 2555 N N . HIS A 1 338 ? 53.483 2.066 -22.814 1.00 27.36 338 HIS A N 1
ATOM 2556 C CA . HIS A 1 338 ? 54.708 2.873 -22.598 1.00 27.36 338 HIS A CA 1
ATOM 2557 C C . HIS A 1 338 ? 54.958 3.274 -21.119 1.00 27.36 338 HIS A C 1
ATOM 2559 O O . HIS A 1 338 ? 54.036 3.615 -20.383 1.00 27.36 338 HIS A O 1
ATOM 2565 N N . ARG A 1 339 ? 56.237 3.214 -20.698 1.00 30.38 339 ARG A N 1
ATOM 2566 C CA . ARG A 1 339 ? 56.817 3.623 -19.393 1.00 30.38 339 ARG A CA 1
ATOM 2567 C C . ARG A 1 339 ? 57.286 5.090 -19.405 1.00 30.38 339 ARG A C 1
ATOM 2569 O O . ARG A 1 339 ? 57.872 5.510 -20.396 1.00 30.38 339 ARG A O 1
ATOM 2576 N N . GLY A 1 340 ? 57.218 5.762 -18.249 1.00 26.19 340 GLY A N 1
ATOM 2577 C CA . GLY A 1 340 ? 58.006 6.960 -17.902 1.00 26.19 340 GLY A CA 1
ATOM 2578 C C . GLY A 1 340 ? 57.890 7.316 -16.407 1.00 26.19 340 GLY A C 1
ATOM 2579 O O . GLY A 1 340 ? 56.783 7.374 -15.884 1.00 26.19 340 GLY A O 1
ATOM 2580 N N . LYS A 1 341 ? 59.024 7.488 -15.707 1.00 30.16 341 LYS A N 1
ATOM 2581 C CA . LYS A 1 341 ? 59.151 7.849 -14.274 1.00 30.16 341 LYS A CA 1
ATOM 2582 C C . LYS A 1 341 ? 59.395 9.361 -14.112 1.00 30.16 341 LYS A C 1
ATOM 2584 O O . LYS A 1 341 ? 60.203 9.887 -14.868 1.00 30.16 341 LYS A O 1
ATOM 2589 N N . ASN A 1 342 ? 58.812 10.011 -13.093 1.00 29.05 342 ASN A N 1
ATOM 2590 C CA . ASN A 1 342 ? 59.501 10.761 -12.015 1.00 29.05 342 ASN A CA 1
ATOM 2591 C C . ASN A 1 342 ? 58.500 11.529 -11.120 1.00 29.05 342 ASN A C 1
ATOM 2593 O O . ASN A 1 342 ? 57.353 11.737 -11.497 1.00 29.05 342 ASN A O 1
ATOM 2597 N N . GLY A 1 343 ? 58.919 11.811 -9.880 1.00 27.11 343 GLY A N 1
ATOM 2598 C CA . GLY A 1 343 ? 58.068 11.968 -8.691 1.00 27.11 343 GLY A CA 1
ATOM 2599 C C . GLY A 1 343 ? 57.313 13.292 -8.513 1.00 27.11 343 GLY A C 1
ATOM 2600 O O . GLY A 1 343 ? 57.674 14.321 -9.069 1.00 27.11 343 GLY A O 1
ATOM 2601 N N . THR A 1 344 ? 56.278 13.260 -7.671 1.00 26.88 344 THR A N 1
ATOM 2602 C CA . THR A 1 344 ? 56.124 14.020 -6.407 1.00 26.88 344 THR A CA 1
ATOM 2603 C C . THR A 1 344 ? 54.776 13.643 -5.773 1.00 26.88 344 THR A C 1
ATOM 2605 O O . THR A 1 344 ? 53.850 13.218 -6.461 1.00 26.88 344 THR A O 1
ATOM 2608 N N . GLY A 1 345 ? 54.709 13.656 -4.441 1.00 32.62 345 GLY A N 1
ATOM 2609 C CA . GLY A 1 345 ? 53.659 13.010 -3.654 1.00 32.62 345 GLY A CA 1
ATOM 2610 C C . GLY A 1 345 ? 52.250 13.581 -3.830 1.00 32.62 345 GLY A C 1
ATOM 2611 O O . GLY A 1 345 ? 52.020 14.772 -3.664 1.00 32.62 345 GLY A O 1
ATOM 2612 N N . ALA A 1 346 ? 51.302 12.679 -4.072 1.00 28.58 346 ALA A N 1
ATOM 2613 C CA . ALA A 1 346 ? 49.905 12.772 -3.664 1.00 28.58 346 ALA A CA 1
ATOM 2614 C C . ALA A 1 346 ? 49.343 11.344 -3.695 1.00 28.58 346 ALA A C 1
ATOM 2616 O O . ALA A 1 346 ? 49.444 10.662 -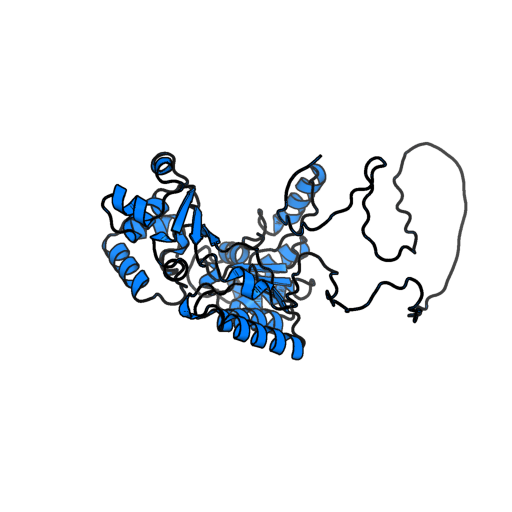4.718 1.00 28.58 346 ALA A O 1
ATOM 2617 N N . ALA A 1 347 ? 48.786 10.862 -2.583 1.00 28.16 347 ALA A N 1
ATOM 2618 C CA . ALA A 1 347 ? 48.113 9.569 -2.531 1.00 28.16 347 ALA A CA 1
ATOM 2619 C C . ALA A 1 347 ? 46.830 9.629 -3.377 1.00 28.16 347 ALA A C 1
ATOM 2621 O O . ALA A 1 347 ? 45.754 9.964 -2.892 1.00 28.16 347 ALA A O 1
ATOM 2622 N N . ARG A 1 348 ? 46.952 9.342 -4.676 1.00 25.03 348 ARG A N 1
ATOM 2623 C CA . ARG A 1 348 ? 45.816 9.041 -5.546 1.00 25.03 348 ARG A CA 1
ATOM 2624 C C . ARG A 1 348 ? 45.473 7.567 -5.362 1.00 25.03 348 ARG A C 1
ATOM 2626 O O . ARG A 1 348 ? 46.273 6.702 -5.715 1.00 25.03 348 ARG A O 1
ATOM 2633 N N . ALA A 1 349 ? 44.291 7.284 -4.825 1.00 26.83 349 ALA A N 1
ATOM 2634 C CA . ALA A 1 349 ? 43.705 5.952 -4.867 1.00 26.83 349 ALA A CA 1
ATOM 2635 C C . ALA A 1 349 ? 43.404 5.602 -6.335 1.00 26.83 349 ALA A C 1
ATOM 2637 O O . ALA A 1 349 ? 42.401 6.023 -6.903 1.00 26.83 349 ALA A O 1
ATOM 2638 N N . GLY A 1 350 ? 44.336 4.903 -6.983 1.00 22.48 350 GLY A N 1
ATOM 2639 C CA . GLY A 1 350 ? 44.132 4.298 -8.293 1.00 22.48 350 GLY A CA 1
ATOM 2640 C C . GLY A 1 350 ? 43.486 2.927 -8.129 1.00 22.48 350 GLY A C 1
ATOM 2641 O O . GLY A 1 350 ? 44.022 2.071 -7.426 1.00 22.48 350 GLY A O 1
ATOM 2642 N N . VAL A 1 351 ? 42.349 2.709 -8.786 1.00 25.44 351 VAL A N 1
ATOM 2643 C CA . VAL A 1 351 ? 41.699 1.398 -8.875 1.00 25.44 351 VAL A CA 1
ATOM 2644 C C . VAL A 1 351 ? 42.588 0.465 -9.706 1.00 25.44 351 VAL A C 1
ATOM 2646 O O . VAL A 1 351 ? 42.824 0.718 -10.887 1.00 25.44 351 VAL A O 1
ATOM 2649 N N . ARG A 1 352 ? 43.091 -0.620 -9.103 1.00 22.56 352 ARG A N 1
ATOM 2650 C CA . ARG A 1 352 ? 43.590 -1.796 -9.834 1.00 22.56 352 ARG A CA 1
ATOM 2651 C C . ARG A 1 352 ? 42.529 -2.882 -9.779 1.00 22.56 352 ARG A C 1
ATOM 2653 O O . ARG A 1 352 ? 42.207 -3.366 -8.700 1.00 22.56 352 ARG A O 1
ATOM 2660 N N . VAL A 1 353 ? 42.037 -3.280 -10.945 1.00 24.41 353 VAL A N 1
ATOM 2661 C CA . VAL A 1 353 ? 41.232 -4.491 -11.112 1.00 24.41 353 VAL A CA 1
ATOM 2662 C C . VAL A 1 353 ? 42.201 -5.658 -11.293 1.00 24.41 353 VAL A C 1
ATOM 2664 O O . VAL A 1 353 ? 42.980 -5.663 -12.245 1.00 24.41 353 VAL A O 1
ATOM 2667 N N . TYR A 1 354 ? 42.171 -6.623 -10.375 1.00 24.45 354 TYR A N 1
ATOM 2668 C CA . TYR A 1 354 ? 42.751 -7.946 -10.600 1.00 24.45 354 TYR A CA 1
ATOM 2669 C C . TYR A 1 354 ? 41.605 -8.894 -10.968 1.00 24.45 354 TYR A C 1
ATOM 2671 O O . TYR A 1 354 ? 40.616 -8.935 -10.231 1.00 24.45 354 TYR A O 1
ATOM 2679 N N . PRO A 1 355 ? 41.689 -9.634 -12.086 1.00 30.27 355 PRO A N 1
ATOM 2680 C CA . PRO A 1 355 ? 40.824 -10.779 -12.283 1.00 30.27 355 PRO A CA 1
ATOM 2681 C C . PRO A 1 355 ? 41.310 -11.897 -11.353 1.00 30.27 355 PRO A C 1
ATOM 2683 O O . PRO A 1 355 ? 42.496 -11.969 -11.046 1.00 30.27 355 PRO A O 1
ATOM 2686 N N . GLU A 1 356 ? 40.384 -12.767 -10.955 1.00 25.81 356 GLU A N 1
ATOM 2687 C CA . GLU A 1 356 ? 40.582 -13.947 -10.101 1.00 25.81 356 GLU A CA 1
ATOM 2688 C C . GLU A 1 356 ? 40.396 -13.719 -8.595 1.00 25.81 356 GLU A C 1
ATOM 2690 O O . GLU A 1 356 ? 41.349 -13.545 -7.853 1.00 25.81 356 GLU A O 1
ATOM 2695 N N . HIS A 1 357 ? 39.150 -13.837 -8.121 1.00 27.22 357 HIS A N 1
ATOM 2696 C CA . HIS A 1 357 ? 38.847 -14.662 -6.947 1.00 27.22 357 HIS A CA 1
ATOM 2697 C C . HIS A 1 357 ? 37.406 -15.179 -7.018 1.00 27.22 357 HIS A C 1
ATOM 2699 O O . HIS A 1 357 ? 36.442 -14.435 -7.190 1.00 27.22 357 HIS A O 1
ATOM 2705 N N . ARG A 1 358 ? 37.303 -16.506 -6.931 1.00 25.50 358 ARG A N 1
ATOM 2706 C CA . ARG A 1 358 ? 36.074 -17.294 -6.922 1.00 25.50 358 ARG A CA 1
ATOM 2707 C C . ARG A 1 358 ? 35.288 -17.046 -5.628 1.00 25.50 358 ARG A C 1
ATOM 2709 O O . ARG A 1 358 ? 35.869 -16.801 -4.577 1.00 25.50 358 ARG A O 1
ATOM 2716 N N . GLN A 1 359 ? 33.970 -17.116 -5.772 1.00 34.94 359 GLN A N 1
ATOM 2717 C CA . GLN A 1 359 ? 32.902 -16.953 -4.784 1.00 34.94 359 GLN A CA 1
ATOM 2718 C C . GLN A 1 359 ? 33.275 -17.357 -3.348 1.00 34.94 359 GLN A C 1
ATOM 2720 O O . GLN A 1 359 ? 33.420 -18.540 -3.096 1.00 34.94 359 GLN A O 1
ATOM 2725 N N . HIS A 1 360 ? 33.367 -16.383 -2.433 1.00 23.95 360 HIS A N 1
ATOM 2726 C CA . HIS A 1 360 ? 33.001 -16.434 -1.005 1.00 23.95 360 HIS A CA 1
ATOM 2727 C C . HIS A 1 360 ? 33.105 -14.996 -0.452 1.00 23.95 360 HIS A C 1
ATOM 2729 O O . HIS A 1 360 ? 34.156 -14.366 -0.555 1.00 23.95 360 HIS A O 1
ATOM 2735 N N . LEU A 1 361 ? 32.022 -14.442 0.108 1.00 23.22 361 LEU A N 1
ATOM 2736 C CA . LEU A 1 361 ? 32.030 -13.091 0.682 1.00 23.22 361 LEU A CA 1
ATOM 2737 C C . LEU A 1 361 ? 32.622 -13.144 2.102 1.00 23.22 361 LEU A C 1
ATOM 2739 O O . LEU A 1 361 ? 31.935 -13.498 3.055 1.00 23.22 361 LEU A O 1
ATOM 2743 N N . SER A 1 362 ? 33.905 -12.810 2.247 1.00 23.28 362 SER A N 1
ATOM 2744 C CA . SER A 1 362 ? 34.558 -12.588 3.544 1.00 23.28 362 SER A CA 1
ATOM 2745 C C . SER A 1 362 ? 34.954 -11.117 3.678 1.00 23.28 362 SER A C 1
ATOM 2747 O O . SER A 1 362 ? 35.743 -10.630 2.871 1.00 23.28 362 SER A O 1
ATOM 2749 N N . ILE A 1 363 ? 34.455 -10.415 4.698 1.00 25.97 363 ILE A N 1
ATOM 2750 C CA . ILE A 1 363 ? 34.904 -9.058 5.050 1.00 25.97 363 ILE A CA 1
ATOM 2751 C C . ILE A 1 363 ? 35.824 -9.178 6.270 1.00 25.97 363 ILE A C 1
ATOM 2753 O O . ILE A 1 363 ? 35.401 -9.668 7.315 1.00 25.97 363 ILE A O 1
ATOM 2757 N N . ARG A 1 364 ? 37.090 -8.755 6.147 1.00 23.88 364 ARG A N 1
ATOM 2758 C CA . ARG A 1 364 ? 38.003 -8.598 7.293 1.00 23.88 364 ARG A CA 1
ATOM 2759 C C . ARG A 1 364 ? 37.915 -7.170 7.819 1.00 23.88 364 ARG A C 1
ATOM 2761 O O . ARG A 1 364 ? 38.145 -6.234 7.061 1.00 23.88 364 ARG A O 1
ATOM 2768 N N . PHE A 1 365 ? 37.697 -7.029 9.121 1.00 23.72 365 PHE A N 1
ATOM 2769 C CA . PHE A 1 365 ? 38.021 -5.824 9.881 1.00 23.72 365 PHE A CA 1
ATOM 2770 C C . PHE A 1 365 ? 38.929 -6.241 11.047 1.00 23.72 365 PHE A C 1
ATOM 2772 O O . PHE A 1 365 ? 38.615 -7.177 11.778 1.00 23.72 365 PHE A O 1
ATOM 2779 N N . ASP A 1 366 ? 40.084 -5.589 11.156 1.00 26.64 366 ASP A N 1
ATOM 2780 C CA . ASP A 1 366 ? 41.016 -5.657 12.291 1.00 26.64 366 ASP A CA 1
ATOM 2781 C C . ASP A 1 366 ? 41.439 -7.067 12.769 1.00 26.64 366 ASP A C 1
ATOM 2783 O O . ASP A 1 366 ? 41.389 -7.419 13.947 1.00 26.64 366 ASP A O 1
ATOM 2787 N N . GLY A 1 367 ? 41.853 -7.918 11.823 1.00 28.64 367 GLY A N 1
ATOM 2788 C CA . GLY A 1 367 ? 42.576 -9.161 12.127 1.00 28.64 367 GLY A CA 1
ATOM 2789 C C . GLY A 1 367 ? 41.778 -10.267 12.831 1.00 28.64 367 GLY A C 1
ATOM 2790 O O . GLY A 1 367 ? 42.374 -11.271 13.216 1.00 28.64 367 GLY A O 1
ATOM 2791 N N . ARG A 1 368 ? 40.452 -10.140 12.977 1.00 23.52 368 ARG A N 1
ATOM 2792 C CA . ARG A 1 368 ? 39.594 -11.178 13.576 1.00 23.52 368 ARG A CA 1
ATOM 2793 C C . ARG A 1 368 ? 38.559 -11.697 12.580 1.00 23.52 368 ARG A C 1
ATOM 2795 O O . ARG A 1 368 ? 37.899 -10.927 11.887 1.00 23.52 368 ARG A O 1
ATOM 2802 N N . CYS A 1 369 ? 38.429 -13.021 12.516 1.00 25.84 369 CYS A N 1
ATOM 2803 C CA . CYS A 1 369 ? 37.426 -13.710 11.707 1.00 25.84 369 CYS A CA 1
ATOM 2804 C C . CYS A 1 369 ? 36.130 -13.861 12.509 1.00 25.84 369 CYS A C 1
ATOM 2806 O O . CYS A 1 369 ? 36.151 -14.433 13.598 1.00 25.84 369 CYS A O 1
ATOM 2808 N N . TYR A 1 370 ? 35.008 -13.406 11.953 1.00 27.12 370 TYR A N 1
ATOM 2809 C CA . TYR A 1 370 ? 33.676 -13.670 12.493 1.00 27.12 370 TYR A CA 1
ATOM 2810 C C . TYR A 1 370 ? 32.952 -14.661 11.580 1.00 27.12 370 TYR A C 1
ATOM 2812 O O . TYR A 1 370 ? 32.842 -14.434 10.376 1.00 27.12 370 TYR A O 1
ATOM 2820 N N . TYR A 1 371 ? 32.471 -15.759 12.162 1.00 27.97 371 TYR A N 1
ATOM 2821 C CA . TYR A 1 371 ? 31.617 -16.739 11.493 1.00 27.97 371 TYR A CA 1
ATOM 2822 C C . TYR A 1 371 ? 30.160 -16.446 11.852 1.00 27.97 371 TYR A C 1
ATOM 2824 O O . TYR A 1 371 ? 29.829 -16.326 13.031 1.00 27.97 371 TYR A O 1
ATOM 2832 N N . TYR A 1 372 ? 29.287 -16.333 10.851 1.00 23.36 372 TYR A N 1
ATOM 2833 C CA . TYR A 1 372 ? 27.847 -16.236 11.076 1.00 23.36 372 TYR A CA 1
ATOM 2834 C C . TYR A 1 372 ? 27.253 -17.648 11.104 1.00 23.36 372 TYR A C 1
ATOM 2836 O O . TYR A 1 372 ? 27.207 -18.322 10.077 1.00 23.36 372 TYR A O 1
ATOM 2844 N N . PHE A 1 373 ? 26.824 -18.098 12.283 1.00 21.95 373 PHE A N 1
ATOM 2845 C CA . PHE A 1 373 ? 26.052 -19.328 12.460 1.00 21.95 373 PHE A CA 1
ATOM 2846 C C . PHE A 1 373 ? 24.564 -18.974 12.601 1.00 21.95 373 PHE A C 1
ATOM 2848 O O . PHE A 1 373 ? 24.229 -18.163 13.469 1.00 21.95 373 PHE A O 1
ATOM 2855 N N . PRO A 1 374 ? 23.646 -19.571 11.819 1.00 27.64 374 PRO A N 1
ATOM 2856 C CA . PRO A 1 374 ? 22.235 -19.560 12.173 1.00 27.64 374 PRO A CA 1
ATOM 2857 C C . PRO A 1 374 ? 22.026 -20.441 13.415 1.00 27.64 374 PRO A C 1
ATOM 2859 O O . PRO A 1 374 ? 22.479 -21.582 13.473 1.00 27.64 374 PRO A O 1
ATOM 2862 N N . TYR A 1 375 ? 21.384 -19.869 14.432 1.00 22.84 375 TYR A N 1
ATOM 2863 C CA . TYR A 1 375 ? 21.052 -20.513 15.703 1.00 22.84 375 TYR A CA 1
ATOM 2864 C C . TYR A 1 375 ? 20.235 -21.792 15.476 1.00 22.84 375 TYR A C 1
ATOM 2866 O O . TYR A 1 375 ? 19.124 -21.721 14.954 1.00 22.84 375 TYR A O 1
ATOM 2874 N N . ASP A 1 376 ? 20.738 -22.933 15.946 1.00 27.16 376 ASP A N 1
ATOM 2875 C CA . ASP A 1 376 ? 19.983 -24.181 16.003 1.00 27.16 376 ASP A CA 1
ATOM 2876 C C . ASP A 1 376 ? 20.093 -24.800 17.409 1.00 27.16 376 ASP A C 1
ATOM 2878 O O . ASP A 1 376 ? 21.176 -25.086 17.910 1.00 27.16 376 ASP A O 1
ATOM 2882 N N . ARG A 1 377 ? 18.927 -24.995 18.038 1.00 27.47 377 ARG A N 1
ATOM 2883 C CA . ARG A 1 377 ? 18.626 -25.913 19.156 1.00 27.47 377 ARG A CA 1
ATOM 2884 C C . ARG A 1 377 ? 19.459 -25.813 20.449 1.00 27.47 377 ARG A C 1
ATOM 2886 O O . ARG A 1 377 ? 20.400 -26.569 20.672 1.00 27.47 377 ARG A O 1
ATOM 2893 N N . LEU A 1 378 ? 18.910 -25.094 21.431 1.00 25.61 378 LEU A N 1
ATOM 2894 C CA . LEU A 1 378 ? 18.990 -25.536 22.829 1.00 25.61 378 LEU A CA 1
ATOM 2895 C C . LEU A 1 378 ? 18.160 -26.824 22.978 1.00 25.61 378 LEU A C 1
ATOM 2897 O O . LEU A 1 378 ? 16.933 -26.789 22.876 1.00 25.61 378 LEU A O 1
ATOM 2901 N N . ARG A 1 379 ? 18.817 -27.966 23.212 1.00 26.97 379 ARG A N 1
ATOM 2902 C CA . ARG A 1 379 ? 18.179 -29.123 23.860 1.00 26.97 379 ARG A CA 1
ATOM 2903 C C . ARG A 1 379 ? 18.485 -29.081 25.362 1.00 26.97 379 ARG A C 1
ATOM 2905 O O . ARG A 1 379 ? 19.600 -28.720 25.728 1.00 26.97 379 ARG A O 1
ATOM 2912 N N . PRO A 1 380 ? 17.528 -29.455 26.225 1.00 33.75 380 PRO A N 1
ATOM 2913 C CA . PRO A 1 380 ? 17.758 -29.552 27.656 1.00 33.75 380 PRO A CA 1
ATOM 2914 C C . PRO A 1 380 ? 18.460 -30.877 27.962 1.00 33.75 380 PRO A C 1
ATOM 2916 O O . PRO A 1 380 ? 18.000 -31.919 27.499 1.00 33.75 380 PRO A O 1
ATOM 2919 N N . ASN A 1 381 ? 19.539 -30.852 28.746 1.00 27.39 381 ASN A N 1
ATOM 2920 C CA . ASN A 1 381 ? 19.766 -31.887 29.755 1.00 27.39 381 ASN A CA 1
ATOM 2921 C C . ASN A 1 381 ? 20.891 -31.519 30.734 1.00 27.39 381 ASN A C 1
ATOM 2923 O O . ASN A 1 381 ? 22.030 -31.305 30.342 1.00 27.39 381 ASN A O 1
ATOM 2927 N N . THR A 1 382 ? 20.491 -31.468 32.008 1.00 30.36 382 THR A N 1
ATOM 2928 C CA . THR A 1 382 ? 21.157 -32.057 33.183 1.00 30.36 382 THR A CA 1
ATOM 2929 C C . THR A 1 382 ? 22.656 -31.822 33.408 1.00 30.36 382 THR A C 1
ATOM 2931 O O . THR A 1 382 ? 23.490 -32.424 32.748 1.00 30.36 382 THR A O 1
ATOM 2934 N N . ALA A 1 383 ? 22.914 -31.038 34.462 1.00 30.56 383 ALA A N 1
ATOM 2935 C CA . ALA A 1 383 ? 23.910 -31.212 35.529 1.00 30.56 383 ALA A CA 1
ATOM 2936 C C . ALA A 1 383 ? 25.372 -31.583 35.180 1.00 30.56 383 ALA A C 1
ATOM 2938 O O . ALA A 1 383 ? 25.674 -32.665 34.687 1.00 30.56 383 ALA A O 1
ATOM 2939 N N . LEU A 1 384 ? 26.244 -30.657 35.598 1.00 26.97 384 LEU A N 1
ATOM 2940 C CA . LEU A 1 384 ? 27.686 -30.739 35.885 1.00 26.97 384 LEU A CA 1
ATOM 2941 C C . LEU A 1 384 ? 28.084 -31.988 36.712 1.00 26.97 384 LEU A C 1
ATOM 2943 O O . LEU A 1 384 ? 27.216 -32.599 37.346 1.00 26.97 384 LEU A O 1
ATOM 2947 N N . PRO A 1 385 ? 29.377 -32.369 36.740 1.00 36.50 385 PRO A N 1
ATOM 2948 C CA . PRO A 1 385 ? 30.403 -31.599 37.473 1.00 36.50 385 PRO A CA 1
ATOM 2949 C C . PRO A 1 385 ? 31.299 -30.695 36.623 1.00 36.50 385 PRO A C 1
ATOM 2951 O O . PRO A 1 385 ? 31.729 -31.140 35.536 1.00 36.50 385 PRO A O 1
#

Mean predicted aligned error: 12.91 Å

Secondary structure (DSSP, 8-state):
-GGG--SS-GGGHHHHHHHHHHH--SS----PEEHHHHHHHHHTT-SSPPPHHHHHHHHHHHHHHHHTT--EEEEETTSTTGGG--HHHHHHHHHHHGGGT-EEEEE-S-SSTTHHHHHHHHHHHHHHHT--EEETT-----GGGTTTHHHHHHHHHHHHHHTT--EEE---S-SEEEEEGGGGS-GGGGTTHHHHHHHHHT-HHHHHHHHHHHHH--TT---HHHHTTSGGGEEEEE-SSGGGGGGTTSBHHHHHHHHTS-HHHHHHHHHHH-SS--EEEEE-S-TTSHHHHHSS-------SSTT------------SS-------PPP------------------PPPPPP---S-----BTTB----PPP----------

Radius of gyration: 25.77 Å; Cα contacts (8 Å, |Δi|>4): 554; chains: 1; bounding box: 84×52×67 Å

Foldseek 3Di:
DQQQWDPDFLQCLLVVVVVCVVVDDPDDDAHAHELQSLCCVQPNQALDDDDPVSLVSSLVSLLSNLVSHHQAYHHECQAGPSVSDDLVSLLSSRLSNQVSQHAYEYNFLELEPCLLVRLLSQLVSCVSSVHAYEYEAHHYLYVVCPPNVVVSNVVSVVVSVVVPHRYFYDHDLDQKDKDFLCLQFARVLQRPHLVSNLVLLPDPVSLVVRVVCLVVPDPSHYHLQNSLVHQQQKAFAALQAPVCPVRHRHGLVVQCVVVVHDSSNSSSVSSSRHPDGGMIMRRRDDPPCSCVVVVDDDFGDHPPDPDDDTDDDDPDDDDPDDDDDDDDDDDDDDDDDDDDDDDDDDPDPDDDDDPDDDDDDFDDDDPDGDDDDDDDDDDDDDDDD

Solvent-accessible surface area (backbone atoms only — not comparable to full-atom values): 22928 Å² total; per-residue (Å²): 130,49,49,78,22,51,100,54,60,43,92,44,37,53,60,51,50,53,47,46,63,74,69,60,67,98,62,91,85,86,44,23,37,16,51,49,58,31,43,38,75,69,61,47,40,55,81,61,83,72,54,73,75,45,46,53,50,29,20,51,44,39,34,46,20,39,77,43,65,30,54,19,40,14,32,40,28,61,40,75,59,35,38,58,58,48,70,69,59,51,23,58,38,41,44,39,26,23,89,76,70,19,35,37,32,29,38,47,48,28,40,36,93,48,27,50,62,23,51,50,48,50,49,51,33,14,58,77,24,66,24,38,26,37,36,48,60,60,63,70,35,23,76,95,40,58,98,49,48,63,59,54,38,47,52,53,53,51,56,38,43,75,75,69,39,56,73,35,34,38,67,71,99,60,58,53,51,77,49,51,52,62,59,70,48,58,47,78,54,45,40,62,32,70,67,43,28,38,57,45,64,70,33,68,70,51,44,54,49,51,57,50,31,71,76,75,54,45,90,82,39,58,64,55,43,65,22,13,74,34,50,73,23,30,30,32,64,39,41,48,31,83,91,45,49,89,46,44,79,32,27,39,41,57,48,5,61,76,68,74,45,56,44,68,58,39,50,48,47,48,51,57,61,21,80,50,84,22,31,26,37,33,40,42,53,68,93,77,54,70,57,63,69,69,69,47,95,69,92,74,49,59,84,87,60,97,81,82,73,85,91,77,87,73,97,70,82,92,70,95,84,84,84,85,89,85,87,84,87,81,90,82,86,82,90,89,88,89,88,87,90,84,90,80,95,72,96,70,90,72,90,78,89,76,86,88,81,81,96,74,96,78,84,84,61,90,95,52,89,84,82,90,74,84,90,76,79,91,74,91,79,82,84,81,136

Sequence (385 aa):
MGEGGTPVPASRIPEYFATLERQGISINFGTYFSETQARVAVLGRSARAPSAAELDRMRAIMDTAMRAGAMGMSTALIYPPSSYATTAELVEVAKAAAPLGGIYASHIRGEGKEVVQAVGEAIAIGERAGMPVEVFHLKVAYQPGWGILMDSVRAEIEAARARGVDVAADMYVYTAGGTGLEATIPSWAHEGGADSLRARLANPAIRARLKNEITTGSPGWWNIIEAAGGWDGIVLVNARNPANKKYENKTIAQIAKEMGKDPADAAFDLVSQGQERVMAIYHSKPRRDSRGELGRRHHLRSRSTPGQSDLRESDGVCDRDRVGAREWQDHHRSRPTHRGKNGTGAARAGVRVYPEHRQHLSIRFDGRCYYYFPYDRLRPNTALP